Protein 4YZT (pdb70)

Structure (mmCIF, N/CA/C/O backbone):
data_4YZT
#
_entry.id   4YZT
#
_cell.length_a   91.299
_cell.length_b   91.299
_cell.length_c   124.670
_cell.angle_alpha   90.000
_cell.angle_beta   90.000
_cell.angle_gamma   90.000
#
_symmetry.space_group_name_H-M   'P 43 21 2'
#
loop_
_entity.id
_entity.type
_entity.pdbx_description
1 polymer 'Cellulose hydrolase'
2 branched beta-D-glucopyranose-(1-4)-beta-D-glucopyranose-(1-4)-beta-D-glucopyranose-(1-4)-beta-D-glucopyranose
3 non-polymer 1,2-ETHANEDIOL
4 water water
#
loop_
_atom_site.group_PDB
_atom_site.id
_atom_site.type_symbol
_atom_site.label_atom_id
_atom_site.label_alt_id
_atom_site.label_comp_id
_atom_site.label_asym_id
_atom_site.label_entity_id
_atom_site.label_seq_id
_atom_site.pdbx_PDB_ins_code
_atom_site.Cartn_x
_atom_site.Cartn_y
_atom_site.Cartn_z
_atom_site.occupancy
_atom_site.B_iso_or_equiv
_atom_site.auth_seq_id
_atom_site.auth_comp_id
_atom_site.auth_asym_id
_atom_site.auth_atom_id
_atom_site.pdbx_PDB_model_num
ATOM 1 N N . ILE A 1 22 ? 29.760 -38.736 8.318 1.00 40.54 19 ILE A N 1
ATOM 2 C CA . ILE A 1 22 ? 29.188 -37.517 7.755 1.00 38.41 19 ILE A CA 1
ATOM 3 C C . ILE A 1 22 ? 29.887 -37.120 6.454 1.00 33.44 19 ILE A C 1
ATOM 4 O O . ILE A 1 22 ? 31.092 -36.845 6.424 1.00 33.73 19 ILE A O 1
ATOM 9 N N . THR A 1 23 ? 29.113 -37.096 5.379 1.00 26.23 20 THR A N 1
ATOM 10 C CA . THR A 1 23 ? 29.632 -36.730 4.072 1.00 21.20 20 THR A CA 1
ATOM 11 C C . THR A 1 23 ? 29.714 -35.215 3.900 1.00 17.79 20 THR A C 1
ATOM 12 O O . THR A 1 23 ? 29.074 -34.462 4.637 1.00 17.62 20 THR A O 1
ATOM 16 N N . PRO A 1 24 ? 30.498 -34.768 2.915 1.00 13.78 21 PRO A N 1
ATOM 17 C CA . PRO A 1 24 ? 30.474 -33.346 2.576 1.00 15.25 21 PRO A CA 1
ATOM 18 C C . PRO A 1 24 ? 29.046 -32.880 2.281 1.00 15.70 21 PRO A C 1
ATOM 19 O O . PRO A 1 24 ? 28.687 -31.767 2.643 1.00 16.55 21 PRO A O 1
ATOM 23 N N . ALA A 1 25 ? 28.227 -33.738 1.681 1.00 14.36 22 ALA A N 1
ATOM 24 C CA . ALA A 1 25 ? 26.867 -33.320 1.330 1.00 15.11 22 ALA A CA 1
ATOM 25 C C . ALA A 1 25 ? 25.996 -33.165 2.575 1.00 15.45 22 ALA A C 1
ATOM 26 O O . ALA A 1 25 ? 25.157 -32.256 2.656 1.00 18.50 22 ALA A O 1
ATOM 28 N N . ASP A 1 26 ? 26.187 -34.062 3.538 1.00 13.62 23 ASP A N 1
ATOM 29 C CA . ASP A 1 26 ? 25.491 -33.985 4.812 1.00 15.81 23 ASP A CA 1
ATOM 30 C C . ASP A 1 26 ? 25.798 -32.663 5.532 1.00 14.84 23 ASP A C 1
ATOM 31 O O . ASP A 1 26 ? 24.896 -32.020 6.067 1.00 17.75 23 ASP A O 1
ATOM 36 N N . LEU A 1 27 ? 27.069 -32.262 5.546 1.00 14.35 24 LEU A N 1
ATOM 37 C CA . LEU A 1 27 ? 27.452 -31.027 6.227 1.00 12.11 24 LEU A CA 1
ATOM 38 C C . LEU A 1 27 ? 26.838 -29.811 5.536 1.00 13.58 24 LEU A C 1
ATOM 39 O O . LEU A 1 27 ? 26.390 -28.881 6.202 1.00 13.80 24 LEU A O 1
ATOM 44 N N . LEU A 1 28 ? 26.829 -29.822 4.202 1.00 12.55 25 LEU A N 1
ATOM 45 C CA . LEU A 1 28 ? 26.235 -28.735 3.431 1.00 13.52 25 LEU A CA 1
ATOM 46 C C . LEU A 1 28 ? 24.753 -28.631 3.772 1.00 12.73 25 LEU A C 1
ATOM 47 O O . LEU A 1 28 ? 24.261 -27.548 4.085 1.00 11.88 25 LEU A O 1
ATOM 52 N N . GLU A 1 29 ? 24.052 -29.763 3.741 1.00 15.04 26 GLU A N 1
ATOM 53 C CA . GLU A 1 29 ? 22.613 -29.792 4.025 1.00 15.67 26 GLU A CA 1
ATOM 54 C C . GLU A 1 29 ? 22.304 -29.265 5.429 1.00 17.29 26 GLU A C 1
ATOM 55 O O . GLU A 1 29 ? 21.320 -28.546 5.637 1.00 15.93 26 GLU A O 1
ATOM 61 N N . ASN A 1 30 ? 23.158 -29.598 6.391 1.00 16.78 27 ASN A N 1
ATOM 62 C CA . ASN A 1 30 ? 22.905 -29.204 7.770 1.00 18.71 27 ASN A CA 1
ATOM 63 C C . ASN A 1 30 ? 23.349 -27.788 8.132 1.00 13.82 27 ASN A C 1
ATOM 64 O O . ASN A 1 30 ? 22.729 -27.172 9.006 1.00 14.34 27 ASN A O 1
ATOM 69 N N . MET A 1 31 ? 24.402 -27.271 7.483 1.00 11.68 28 MET A N 1
ATOM 70 C CA . MET A 1 31 ? 25.016 -25.999 7.919 1.00 10.91 28 MET A CA 1
ATOM 71 C C . MET A 1 31 ? 24.855 -24.777 6.978 1.00 9.69 28 MET A C 1
ATOM 72 O O . MET A 1 31 ? 24.953 -23.631 7.424 1.00 10.76 28 MET A O 1
ATOM 77 N N . SER A 1 32 ? 24.622 -24.994 5.691 1.00 11.23 29 SER A N 1
ATOM 78 C CA . SER A 1 32 ? 24.612 -23.862 4.751 1.00 11.44 29 SER A CA 1
ATOM 79 C C . SER A 1 32 ? 23.252 -23.171 4.732 1.00 9.80 29 SER A C 1
ATOM 80 O O . SER A 1 32 ? 22.235 -23.857 4.639 1.00 10.92 29 SER A O 1
ATOM 83 N N . PRO A 1 33 ? 23.216 -21.826 4.812 1.00 9.49 30 PRO A N 1
ATOM 84 C CA . PRO A 1 33 ? 24.305 -20.851 4.979 1.00 10.50 30 PRO A CA 1
ATOM 85 C C . PRO A 1 33 ? 24.631 -20.516 6.430 1.00 10.88 30 PRO A C 1
ATOM 86 O O . PRO A 1 33 ? 23.772 -20.608 7.305 1.00 10.19 30 PRO A O 1
ATOM 90 N N . GLY A 1 34 ? 25.857 -20.063 6.670 1.00 8.69 31 GLY A N 1
ATOM 91 C CA . GLY A 1 34 ? 26.287 -19.712 8.014 1.00 11.28 31 GLY A CA 1
ATOM 92 C C . GLY A 1 34 ? 26.527 -18.217 8.178 1.00 10.96 31 GLY A C 1
ATOM 93 O O . GLY A 1 34 ? 26.588 -17.472 7.192 1.00 10.98 31 GLY A O 1
ATOM 94 N N . TRP A 1 35 ? 26.678 -17.785 9.429 1.00 9.00 32 TRP A N 1
ATOM 95 C CA . TRP A 1 35 ? 26.913 -16.374 9.750 1.00 8.43 32 TRP A CA 1
ATOM 96 C C . TRP A 1 35 ? 27.862 -16.235 10.935 1.00 11.49 32 TRP A C 1
ATOM 97 O O . TRP A 1 35 ? 27.760 -16.998 11.899 1.00 14.26 32 TRP A O 1
ATOM 108 N N . ASN A 1 36 ? 28.781 -15.275 10.867 1.00 10.13 33 ASN A N 1
ATOM 109 C CA . ASN A 1 36 ? 29.750 -15.038 11.947 1.00 9.69 33 ASN A CA 1
ATOM 110 C C . ASN A 1 36 ? 29.301 -13.974 12.933 1.00 11.20 33 ASN A C 1
ATOM 111 O O . ASN A 1 36 ? 28.832 -12.910 12.517 1.00 9.77 33 ASN A O 1
ATOM 116 N N . LEU A 1 37 ? 29.468 -14.249 14.228 1.00 11.00 34 LEU A N 1
ATOM 117 C CA . LEU A 1 37 ? 29.281 -13.231 15.262 1.00 11.47 34 LEU A CA 1
ATOM 118 C C . LEU A 1 37 ? 30.592 -12.467 15.421 1.00 11.96 34 LEU A C 1
ATOM 119 O O . LEU A 1 37 ? 31.307 -12.631 16.412 1.00 9.05 34 LEU A O 1
ATOM 124 N N . GLY A 1 38 ? 30.918 -11.643 14.432 1.00 12.09 35 GLY A N 1
ATOM 125 C CA . GLY A 1 38 ? 32.226 -11.001 14.386 1.00 11.43 35 GLY A CA 1
ATOM 126 C C . GLY A 1 38 ? 32.410 -9.875 15.395 1.00 12.22 35 GLY A C 1
ATOM 127 O O . GLY A 1 38 ? 31.433 -9.297 15.877 1.00 10.83 35 GLY A O 1
ATOM 128 N N . ASN A 1 39 ? 33.671 -9.586 15.729 1.00 12.22 36 ASN A N 1
ATOM 129 C CA . ASN A 1 39 ? 34.034 -8.449 16.582 1.00 10.90 36 ASN A CA 1
ATOM 130 C C . ASN A 1 39 ? 33.268 -8.415 17.915 1.00 12.20 36 ASN A C 1
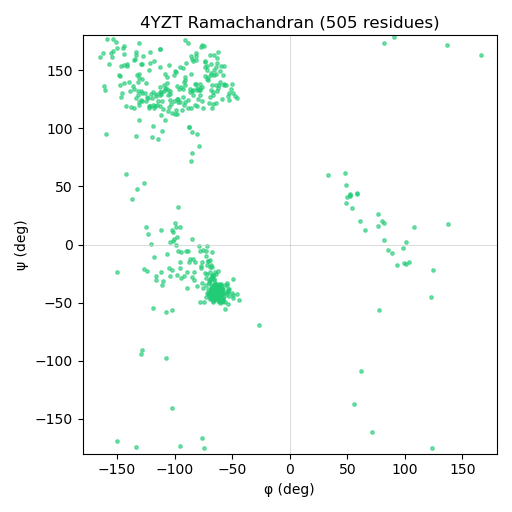ATOM 131 O O . ASN A 1 39 ? 32.821 -7.349 18.379 1.00 12.56 36 ASN A O 1
ATOM 136 N N . THR A 1 40 ? 33.113 -9.588 18.527 1.00 11.57 37 THR A N 1
ATOM 137 C CA . THR A 1 40 ? 32.298 -9.733 19.732 1.00 10.96 37 THR A CA 1
ATOM 138 C C . THR A 1 40 ? 33.115 -10.473 20.800 1.00 10.21 37 THR A C 1
ATOM 139 O O . THR A 1 40 ? 33.904 -9.833 21.506 1.00 12.15 37 THR A O 1
ATOM 143 N N . LEU A 1 41 ? 33.001 -11.797 20.910 1.00 9.56 38 LEU A N 1
ATOM 144 C CA . LEU A 1 41 ? 33.871 -12.484 21.875 1.00 10.98 38 LEU A CA 1
ATOM 145 C C . LEU A 1 41 ? 35.321 -12.546 21.378 1.00 11.03 38 LEU A C 1
ATOM 146 O O . LEU A 1 41 ? 36.221 -12.914 22.139 1.00 10.06 38 LEU A O 1
ATOM 151 N N . ASP A 1 42 ? 35.539 -12.186 20.111 1.00 11.68 39 ASP A N 1
ATOM 152 C CA . ASP A 1 42 ? 36.888 -12.141 19.538 1.00 11.33 39 ASP A CA 1
ATOM 153 C C . ASP A 1 42 ? 37.547 -10.772 19.725 1.00 11.64 39 ASP A C 1
ATOM 154 O O . ASP A 1 42 ? 38.717 -10.606 19.383 1.00 11.44 39 ASP A O 1
ATOM 159 N N . ALA A 1 43 ? 36.812 -9.801 20.258 1.00 10.99 40 ALA A N 1
ATOM 160 C CA . ALA A 1 43 ? 37.392 -8.470 20.452 1.00 10.39 40 ALA A CA 1
ATOM 161 C C . ALA A 1 43 ? 38.460 -8.457 21.542 1.00 12.48 40 ALA A C 1
ATOM 162 O O . ALA A 1 43 ? 38.532 -9.356 22.387 1.00 11.33 40 ALA A O 1
ATOM 164 N N . VAL A 1 44 ? 39.264 -7.398 21.527 1.00 11.78 41 VAL A N 1
ATOM 165 C CA . VAL A 1 44 ? 40.498 -7.303 22.311 1.00 13.29 41 VAL A CA 1
ATOM 166 C C . VAL A 1 44 ? 40.532 -6.000 23.094 1.00 12.84 41 VAL A C 1
ATOM 167 O O . VAL A 1 44 ? 40.445 -4.926 22.495 1.00 14.76 41 VAL A O 1
ATOM 171 N N . PRO A 1 45 ? 40.692 -6.074 24.425 1.00 12.11 42 PRO A N 1
ATOM 172 C CA . PRO A 1 45 ? 41.003 -7.279 25.219 1.00 13.54 42 PRO A CA 1
ATOM 173 C C . PRO A 1 45 ? 39.811 -8.177 25.575 1.00 14.45 42 PRO A C 1
ATOM 174 O O . PRO A 1 45 ? 40.020 -9.319 25.996 1.00 16.16 42 PRO A O 1
ATOM 178 N N . THR A 1 46 ? 38.587 -7.690 25.428 1.00 13.29 43 THR A N 1
ATOM 179 C CA . THR A 1 46 ? 37.454 -8.496 25.844 1.00 13.11 43 THR A CA 1
ATOM 180 C C . THR A 1 46 ? 36.194 -8.198 25.031 1.00 14.10 43 THR A C 1
ATOM 181 O O . THR A 1 46 ? 36.180 -7.312 24.165 1.00 12.02 43 THR A O 1
ATOM 185 N N . GLU A 1 47 ? 35.150 -8.981 25.282 1.00 12.34 44 GLU A N 1
ATOM 186 C CA . GLU A 1 47 ? 33.880 -8.794 24.614 1.00 12.25 44 GLU A CA 1
ATOM 187 C C . GLU A 1 47 ? 33.356 -7.397 24.903 1.00 13.72 44 GLU A C 1
ATOM 188 O O . GLU A 1 47 ? 33.241 -6.997 26.0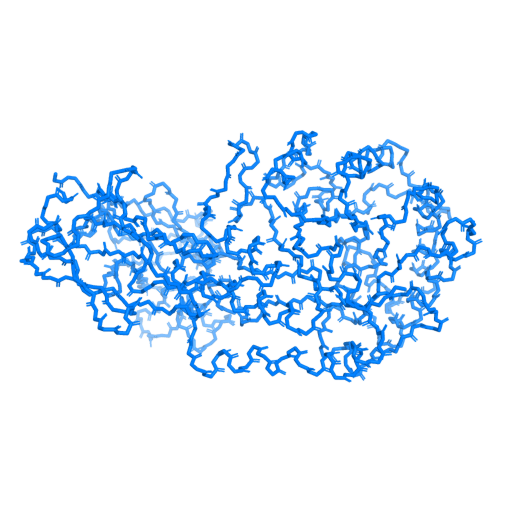65 1.00 15.72 44 GLU A O 1
ATOM 194 N N . GLY A 1 48 ? 33.061 -6.659 23.839 1.00 13.49 45 GLY A N 1
ATOM 195 C CA . GLY A 1 48 ? 32.543 -5.311 23.955 1.00 13.83 45 GLY A CA 1
ATOM 196 C C . GLY A 1 48 ? 33.622 -4.256 23.786 1.00 14.88 45 GLY A C 1
ATOM 197 O O . GLY A 1 48 ? 33.335 -3.054 23.823 1.00 14.72 45 GLY A O 1
ATOM 198 N N . SER A 1 49 ? 34.870 -4.692 23.620 1.00 14.29 46 SER A N 1
ATOM 199 C CA . SER A 1 49 ? 35.982 -3.739 23.512 1.00 12.83 46 SER A CA 1
ATOM 200 C C . SER A 1 49 ? 35.998 -3.015 22.164 1.00 13.62 46 SER A C 1
ATOM 201 O O . SER A 1 49 ? 36.542 -1.909 22.046 1.00 13.50 46 SER A O 1
ATOM 204 N N . TRP A 1 50 ? 35.415 -3.647 21.150 1.00 11.73 47 TRP A N 1
ATOM 205 C CA . TRP A 1 50 ? 35.364 -3.056 19.821 1.00 13.40 47 TRP A CA 1
ATOM 206 C C . TRP A 1 50 ? 33.970 -2.451 19.531 1.00 13.23 47 TRP A C 1
ATOM 207 O O . TRP A 1 50 ? 33.367 -1.830 20.410 1.00 15.47 47 TRP A O 1
ATOM 218 N N . ASN A 1 51 ? 33.472 -2.611 18.311 1.00 12.30 48 ASN A N 1
ATOM 219 C CA . ASN A 1 51 ? 32.289 -1.854 17.867 1.00 13.62 48 ASN A CA 1
ATOM 220 C C . ASN A 1 51 ? 30.930 -2.448 18.262 1.00 16.47 48 ASN A C 1
ATOM 221 O O . ASN A 1 51 ? 29.905 -1.781 18.115 1.00 18.04 48 ASN A O 1
ATOM 226 N N . ASN A 1 52 ? 30.912 -3.693 18.731 1.00 13.47 49 ASN A N 1
ATOM 227 C CA . ASN A 1 52 ? 29.676 -4.297 19.230 1.00 14.16 49 ASN A CA 1
ATOM 228 C C . ASN A 1 52 ? 29.671 -4.402 20.742 1.00 14.63 49 ASN A C 1
ATOM 229 O O . ASN A 1 52 ? 30.702 -4.679 21.337 1.00 17.50 49 ASN A O 1
ATOM 234 N N . PRO A 1 53 ? 28.501 -4.214 21.374 1.00 14.36 50 PRO A N 1
ATOM 235 C CA . PRO A 1 53 ? 28.371 -4.492 22.807 1.00 16.44 50 PRO A CA 1
ATOM 236 C C . PRO A 1 53 ? 28.337 -5.999 23.043 1.00 16.33 50 PRO A C 1
ATOM 237 O O . PRO A 1 53 ? 28.248 -6.740 22.065 1.00 16.47 50 PRO A O 1
ATOM 241 N N . PRO A 1 54 ? 28.409 -6.452 24.305 1.00 19.11 51 PRO A N 1
ATOM 242 C CA . PRO A 1 54 ? 28.228 -7.894 24.524 1.00 18.96 51 PRO A CA 1
ATOM 243 C C . PRO A 1 54 ? 26.902 -8.374 23.921 1.00 18.12 51 PRO A C 1
ATOM 244 O O . PRO A 1 54 ? 25.872 -7.690 24.036 1.00 14.52 51 PRO A O 1
ATOM 248 N N . VAL A 1 55 ? 26.940 -9.524 23.254 1.00 15.96 52 VAL A N 1
ATOM 249 C CA . VAL A 1 55 ? 25.805 -9.955 22.449 1.00 15.84 52 VAL A CA 1
ATOM 250 C C . VAL A 1 55 ? 24.587 -10.209 23.329 1.00 17.07 52 VAL A C 1
ATOM 251 O O . VAL A 1 55 ? 24.693 -10.765 24.425 1.00 17.38 52 VAL A O 1
ATOM 255 N N . ARG A 1 56 ? 23.431 -9.746 22.861 1.00 18.62 53 ARG A N 1
ATOM 256 C CA . ARG A 1 56 ? 22.170 -10.021 23.526 1.00 19.57 53 ARG A CA 1
ATOM 257 C C . ARG A 1 56 ? 21.624 -11.355 23.038 1.00 16.12 53 ARG A C 1
ATOM 258 O O . ARG A 1 56 ? 21.827 -11.716 21.883 1.00 14.84 53 ARG A O 1
ATOM 266 N N . GLU A 1 57 ? 20.941 -12.083 23.915 1.00 15.38 54 GLU A N 1
ATOM 267 C CA . GLU A 1 57 ? 20.363 -13.366 23.529 1.00 18.50 54 GLU A CA 1
ATOM 268 C C . GLU A 1 57 ? 19.484 -13.241 22.273 1.00 19.82 54 GLU A C 1
ATOM 269 O O . GLU A 1 57 ? 19.519 -14.111 21.404 1.00 16.44 54 GLU A O 1
ATOM 275 N N . HIS A 1 58 ? 18.736 -12.144 22.150 1.00 20.36 55 HIS A N 1
ATOM 276 C CA . HIS A 1 58 ? 17.753 -12.042 21.077 1.00 20.10 55 HIS A CA 1
ATOM 277 C C . HIS A 1 58 ? 18.398 -11.883 19.706 1.00 16.90 55 HIS A C 1
ATOM 278 O O . HIS A 1 58 ? 17.745 -12.082 18.682 1.00 17.11 55 HIS A O 1
ATOM 285 N N . THR A 1 59 ? 19.687 -11.562 19.675 1.00 16.43 56 THR A N 1
ATOM 286 C CA . THR A 1 59 ? 20.390 -11.494 18.406 1.00 13.47 56 THR A CA 1
ATOM 287 C C . THR A 1 59 ? 20.388 -12.874 17.740 1.00 13.21 56 THR A C 1
ATOM 288 O O . THR A 1 59 ? 20.266 -12.977 16.513 1.00 12.20 56 THR A O 1
ATOM 292 N N . PHE A 1 60 ? 20.472 -13.943 18.534 1.00 12.38 57 PHE A N 1
ATOM 293 C CA . PHE A 1 60 ? 20.438 -15.283 17.951 1.00 14.36 57 PHE A CA 1
ATOM 294 C C . PHE A 1 60 ? 19.052 -15.633 17.411 1.00 16.59 57 PHE A C 1
ATOM 295 O O . PHE A 1 60 ? 18.929 -16.351 16.415 1.00 15.72 57 PHE A O 1
ATOM 303 N N . ASP A 1 61 ? 18.016 -15.102 18.047 1.00 17.44 58 ASP A N 1
ATOM 304 C CA . ASP A 1 61 ? 16.668 -15.250 17.518 1.00 18.09 58 ASP A CA 1
ATOM 305 C C . ASP A 1 61 ? 16.541 -14.518 16.182 1.00 17.52 58 ASP A C 1
ATOM 306 O O . ASP A 1 61 ? 15.848 -14.986 15.281 1.00 17.21 58 ASP A O 1
ATOM 311 N N . ASP A 1 62 ? 17.215 -13.374 16.067 1.00 16.68 59 ASP A N 1
ATOM 312 C CA . ASP A 1 62 ? 17.173 -12.569 14.855 1.00 15.19 59 ASP A CA 1
ATOM 313 C C . ASP A 1 62 ? 17.878 -13.300 13.715 1.00 13.95 59 ASP A C 1
ATOM 314 O O . ASP A 1 62 ? 17.434 -13.266 12.566 1.00 13.45 59 ASP A O 1
ATOM 319 N N . ILE A 1 63 ? 18.976 -13.978 14.033 1.00 13.75 60 ILE A N 1
ATOM 320 C CA . ILE A 1 63 ? 19.719 -14.697 13.003 1.00 12.10 60 ILE A CA 1
ATOM 321 C C . ILE A 1 63 ? 18.932 -15.936 12.584 1.00 12.97 60 ILE A C 1
ATOM 322 O O . ILE A 1 63 ? 18.935 -16.334 11.415 1.00 12.65 60 ILE A O 1
ATOM 327 N N . ARG A 1 64 ? 18.243 -16.536 13.540 1.00 11.69 61 ARG A N 1
ATOM 328 C CA . ARG A 1 64 ? 17.344 -17.636 13.215 1.00 13.38 61 ARG A CA 1
ATOM 329 C C . ARG A 1 64 ? 16.219 -17.162 12.290 1.00 14.01 61 ARG A C 1
ATOM 330 O O . ARG A 1 64 ? 15.894 -17.826 11.296 1.00 12.91 61 ARG A O 1
ATOM 338 N N . ASP A 1 65 ? 15.630 -16.011 12.610 1.00 12.76 62 ASP A N 1
ATOM 339 C CA . ASP A 1 65 ? 14.533 -15.477 11.802 1.00 13.25 62 ASP A CA 1
ATOM 340 C C . ASP A 1 65 ? 14.949 -15.311 10.341 1.00 14.83 62 ASP A C 1
ATOM 341 O O . ASP A 1 65 ? 14.139 -15.501 9.433 1.00 16.49 62 ASP A O 1
ATOM 346 N N . ALA A 1 66 ? 16.214 -14.957 10.137 1.00 12.03 63 ALA A N 1
ATOM 347 C CA . ALA A 1 66 ? 16.772 -14.716 8.809 1.00 16.69 63 ALA A CA 1
ATOM 348 C C . ALA A 1 66 ? 16.886 -15.999 7.976 1.00 18.80 63 ALA A C 1
ATOM 349 O O . ALA A 1 66 ? 16.778 -15.963 6.747 1.00 19.14 63 ALA A O 1
ATOM 351 N N . GLY A 1 67 ? 17.114 -17.124 8.648 1.00 15.32 64 GLY A N 1
ATOM 352 C CA . GLY A 1 67 ? 17.193 -18.407 7.972 1.00 13.31 64 GLY A CA 1
ATOM 353 C C . GLY A 1 67 ? 18.586 -19.006 7.880 1.00 14.46 64 GLY A C 1
ATOM 354 O O . GLY A 1 67 ? 18.802 -19.935 7.105 1.00 16.88 64 GLY A O 1
ATOM 355 N N . PHE A 1 68 ? 19.537 -18.499 8.660 1.00 10.43 65 PHE A N 1
ATOM 356 C CA . PHE A 1 68 ? 20.855 -19.150 8.689 1.00 11.94 65 PHE A CA 1
ATOM 357 C C . PHE A 1 68 ? 20.751 -20.478 9.434 1.00 14.45 65 PHE A C 1
ATOM 358 O O . PHE A 1 68 ? 19.997 -20.598 10.400 1.00 14.69 65 PHE A O 1
ATOM 366 N N . LYS A 1 69 ? 21.478 -21.483 8.961 1.00 10.22 66 LYS A N 1
ATOM 367 C CA . LYS A 1 69 ? 21.460 -22.793 9.614 1.00 11.65 66 LYS A CA 1
ATOM 368 C C . LYS A 1 69 ? 22.617 -22.964 10.605 1.00 12.19 66 LYS A C 1
ATOM 369 O O . LYS A 1 69 ? 22.577 -23.824 11.488 1.00 12.16 66 LYS A O 1
ATOM 375 N N . SER A 1 70 ? 23.660 -22.164 10.457 1.00 11.79 67 SER A N 1
ATOM 376 C CA . SER A 1 70 ? 24.806 -22.297 11.352 1.00 11.55 67 SER A CA 1
ATOM 377 C C . SER A 1 70 ? 25.386 -20.936 11.729 1.00 11.03 67 SER A C 1
ATOM 378 O O . SER A 1 70 ? 25.190 -19.954 11.017 1.00 11.27 67 SER A O 1
ATOM 381 N N . VAL A 1 71 ? 26.057 -20.882 12.877 1.00 9.39 68 VAL A N 1
ATOM 382 C CA . VAL A 1 71 ? 26.754 -19.683 13.300 1.00 9.35 68 VAL A CA 1
ATOM 383 C C . VAL A 1 71 ? 28.176 -20.034 13.722 1.00 11.91 68 VAL A C 1
ATOM 384 O O . VAL A 1 71 ? 28.432 -21.099 14.284 1.00 11.99 68 VAL A O 1
ATOM 388 N N . ARG A 1 72 ? 29.095 -19.132 13.416 1.00 8.10 69 ARG A N 1
ATOM 389 C CA . ARG A 1 72 ? 30.465 -19.224 13.898 1.00 9.35 69 ARG A CA 1
ATOM 390 C C . ARG A 1 72 ? 30.673 -18.193 14.990 1.00 9.81 69 ARG A C 1
ATOM 391 O O . ARG A 1 72 ? 30.343 -17.027 14.812 1.00 10.42 69 ARG A O 1
ATOM 399 N N . ILE A 1 73 ? 31.200 -18.638 16.125 1.00 10.82 70 ILE A N 1
ATOM 400 C CA . ILE A 1 73 ? 31.418 -17.757 17.269 1.00 8.49 70 ILE A CA 1
ATOM 401 C C . ILE A 1 73 ? 32.912 -17.640 17.525 1.00 11.85 70 ILE A C 1
ATOM 402 O O . ILE A 1 73 ? 33.498 -18.457 18.243 1.00 12.12 70 ILE A O 1
ATOM 407 N N . PRO A 1 74 ? 33.547 -16.640 16.901 1.00 10.04 71 PRO A N 1
ATOM 408 C CA . PRO A 1 74 ? 34.977 -16.449 17.155 1.00 9.03 71 PRO A CA 1
ATOM 409 C C . PRO A 1 74 ? 35.211 -15.992 18.580 1.00 9.85 71 PRO A C 1
ATOM 410 O O . PRO A 1 74 ? 34.473 -15.144 19.085 1.00 9.98 71 PRO A O 1
ATOM 414 N N . VAL A 1 75 ? 36.228 -16.560 19.226 1.00 10.25 72 VAL A N 1
ATOM 415 C CA . VAL A 1 75 ? 36.562 -16.195 20.604 1.00 9.19 72 VAL A CA 1
ATOM 416 C C . VAL A 1 75 ? 38.065 -15.967 20.743 1.00 9.90 72 VAL A C 1
ATOM 417 O O . VAL A 1 75 ? 38.880 -16.824 20.373 1.00 11.81 72 VAL A O 1
ATOM 421 N N . THR A 1 76 ? 38.423 -14.799 21.256 1.00 9.49 73 THR A N 1
ATOM 422 C CA . THR A 1 76 ? 39.808 -14.504 21.562 1.00 11.02 73 THR A CA 1
ATOM 423 C C . THR A 1 76 ? 40.004 -14.728 23.055 1.00 11.18 73 THR A C 1
ATOM 424 O O . THR A 1 76 ? 39.383 -14.053 23.882 1.00 13.00 73 THR A O 1
ATOM 428 N N . TRP A 1 77 ? 40.845 -15.701 23.400 1.00 12.17 74 TRP A N 1
ATOM 429 C CA . TRP A 1 77 ? 40.985 -16.134 24.791 1.00 11.27 74 TRP A CA 1
ATOM 430 C C . TRP A 1 77 ? 42.045 -15.347 25.561 1.00 12.52 74 TRP A C 1
ATOM 431 O O . TRP A 1 77 ? 41.985 -15.260 26.793 1.00 12.95 74 TRP A O 1
ATOM 442 N N . ASP A 1 78 ? 42.988 -14.772 24.815 1.00 12.17 75 ASP A N 1
ATOM 443 C CA . ASP A 1 78 ? 44.193 -14.082 25.325 1.00 14.08 75 ASP A CA 1
ATOM 444 C C . ASP A 1 78 ? 44.133 -13.452 26.729 1.00 15.54 75 ASP A C 1
ATOM 445 O O . ASP A 1 78 ? 44.788 -13.930 27.664 1.00 15.32 75 ASP A O 1
ATOM 450 N N . SER A 1 79 ? 43.356 -12.388 26.898 1.00 13.27 76 SER A N 1
ATOM 451 C CA A SER A 1 79 ? 43.400 -11.642 28.157 0.65 15.44 76 SER A CA 1
ATOM 452 C CA B SER A 1 79 ? 43.392 -11.642 28.154 0.35 15.51 76 SER A CA 1
ATOM 453 C C . SER A 1 79 ? 42.775 -12.431 29.304 1.00 16.84 76 SER A C 1
ATOM 454 O O . SER A 1 79 ? 42.916 -12.057 30.472 1.00 17.34 76 SER A O 1
ATOM 459 N N . HIS A 1 80 ? 42.102 -13.528 28.971 1.00 16.98 77 HIS A N 1
ATOM 460 C CA . HIS A 1 80 ? 41.408 -14.333 29.972 1.00 15.90 77 HIS A CA 1
ATOM 461 C C . HIS A 1 80 ? 42.187 -15.591 30.364 1.00 18.37 77 HIS A C 1
ATOM 462 O O . HIS A 1 80 ? 41.700 -16.408 31.148 1.00 21.26 77 HIS A O 1
ATOM 469 N N . ILE A 1 81 ? 43.387 -15.755 29.806 1.00 16.51 78 ILE A N 1
ATOM 470 C CA . ILE A 1 81 ? 44.246 -16.891 30.149 1.00 16.78 78 ILE A CA 1
ATOM 471 C C . ILE A 1 81 ? 45.199 -16.537 31.283 1.00 17.85 78 ILE A C 1
ATOM 472 O O . ILE A 1 81 ? 45.908 -15.540 31.204 1.00 17.10 78 ILE A O 1
ATOM 477 N N . GLY A 1 82 ? 45.215 -17.352 32.335 1.00 20.53 79 GLY A N 1
ATOM 478 C CA . GLY A 1 82 ? 46.074 -17.110 33.487 1.00 21.38 79 GLY A CA 1
ATOM 479 C C . GLY A 1 82 ? 47.537 -17.450 33.258 1.00 22.97 79 GLY A C 1
ATOM 480 O O . GLY A 1 82 ? 47.962 -17.645 32.120 1.00 22.67 79 GLY A O 1
ATOM 481 N N . SER A 1 83 ? 48.308 -17.522 34.343 1.00 24.05 80 SER A N 1
ATOM 482 C CA . SER A 1 83 ? 49.758 -17.710 34.264 1.00 24.85 80 SER A CA 1
ATOM 483 C C . SER A 1 83 ? 50.173 -19.154 34.058 1.00 23.74 80 SER A C 1
ATOM 484 O O . SER A 1 83 ? 49.429 -20.081 34.377 1.00 23.14 80 SER A O 1
ATOM 487 N N . ALA A 1 84 ? 51.386 -19.326 33.546 1.00 24.45 81 ALA A N 1
ATOM 488 C CA . ALA A 1 84 ? 52.075 -20.610 33.573 1.00 28.01 81 ALA A CA 1
ATOM 489 C C . ALA A 1 84 ? 52.188 -21.087 35.022 1.00 26.25 81 ALA A C 1
ATOM 490 O O . ALA A 1 84 ? 52.215 -20.270 35.942 1.00 25.70 81 ALA A O 1
ATOM 492 N N . PRO A 1 85 ? 52.268 -22.407 35.235 1.00 26.15 82 PRO A N 1
ATOM 493 C CA . PRO A 1 85 ? 52.331 -23.478 34.234 1.00 26.15 82 PRO A CA 1
ATOM 494 C C . PRO A 1 85 ? 50.979 -24.013 33.742 1.00 25.93 82 PRO A C 1
ATOM 495 O O . PRO A 1 85 ? 50.965 -24.699 32.722 1.00 28.85 82 PRO A O 1
ATOM 499 N N . GLU A 1 86 ? 49.875 -23.726 34.429 1.00 24.25 83 GLU A N 1
ATOM 500 C CA . GLU A 1 86 ? 48.600 -24.350 34.062 1.00 23.70 83 GLU A CA 1
ATOM 501 C C . GLU A 1 86 ? 47.730 -23.492 33.137 1.00 23.60 83 GLU A C 1
ATOM 502 O O . GLU A 1 86 ? 46.784 -23.996 32.532 1.00 22.27 83 GLU A O 1
ATOM 508 N N . TYR A 1 87 ? 48.055 -22.205 33.032 1.00 22.56 84 TYR A N 1
ATOM 509 C CA . TYR A 1 87 ? 47.307 -21.278 32.174 1.00 19.79 84 TYR A CA 1
ATOM 510 C C . TYR A 1 87 ? 45.780 -21.362 32.372 1.00 19.08 84 TYR A C 1
ATOM 511 O O . TYR A 1 87 ? 45.025 -21.500 31.397 1.00 17.25 84 TYR A O 1
ATOM 520 N N . PRO A 1 88 ? 45.320 -21.278 33.636 1.00 18.39 85 PRO A N 1
ATOM 521 C CA . PRO A 1 88 ? 43.882 -21.443 33.869 1.00 17.49 85 PRO A CA 1
ATOM 522 C C . PRO A 1 88 ? 43.075 -20.344 33.184 1.00 19.91 85 PRO A C 1
ATOM 523 O O . PRO A 1 88 ? 43.417 -19.168 33.287 1.00 19.46 85 PRO A O 1
ATOM 527 N N . ILE A 1 89 ? 42.027 -20.732 32.462 1.00 17.67 86 ILE A N 1
ATOM 528 C CA . ILE A 1 89 ? 41.154 -19.751 31.843 1.00 17.39 86 ILE A CA 1
ATOM 529 C C . ILE A 1 89 ? 40.215 -19.199 32.917 1.00 17.50 86 ILE A C 1
ATOM 530 O O . ILE A 1 89 ? 39.658 -19.958 33.717 1.00 16.76 86 ILE A O 1
ATOM 535 N N . ASP A 1 90 ? 40.096 -17.871 32.945 1.00 17.36 87 ASP A N 1
ATOM 536 C CA . ASP A 1 90 ? 39.203 -17.167 33.856 1.00 21.09 87 ASP A CA 1
ATOM 537 C C . ASP A 1 90 ? 37.797 -17.780 33.880 1.00 16.41 87 ASP A C 1
ATOM 538 O O . ASP A 1 90 ? 37.182 -17.957 32.836 1.00 15.68 87 ASP A O 1
ATOM 543 N N . THR A 1 91 ? 37.300 -18.087 35.075 1.00 17.28 88 THR A N 1
ATOM 544 C CA . THR A 1 91 ? 36.035 -18.794 35.233 1.00 21.13 88 THR A CA 1
ATOM 545 C C . THR A 1 91 ? 34.848 -18.006 34.683 1.00 19.60 88 THR A C 1
ATOM 546 O O . THR A 1 91 ? 33.952 -18.579 34.043 1.00 18.33 88 THR A O 1
ATOM 550 N N . ASP A 1 92 ? 34.827 -16.699 34.928 1.00 20.26 89 ASP A N 1
ATOM 551 C CA . ASP A 1 92 ? 33.720 -15.887 34.435 1.00 21.38 89 ASP A CA 1
ATOM 552 C C . ASP A 1 92 ? 33.714 -15.831 32.911 1.00 19.25 89 ASP A C 1
ATOM 553 O O . ASP A 1 92 ? 32.649 -15.796 32.297 1.00 15.50 89 ASP A O 1
ATOM 558 N N . TRP A 1 93 ? 34.898 -15.832 32.301 1.00 16.69 90 TRP A N 1
ATOM 559 C CA . TRP A 1 93 ? 34.980 -15.814 30.845 1.00 15.32 90 TRP A CA 1
ATOM 560 C C . TRP A 1 93 ? 34.490 -17.140 30.280 1.00 16.59 90 TRP A C 1
ATOM 561 O O . TRP A 1 93 ? 33.694 -17.159 29.343 1.00 15.09 90 TRP A O 1
ATOM 572 N N . MET A 1 94 ? 34.961 -18.250 30.846 1.00 15.53 91 MET A N 1
ATOM 573 C CA . MET A 1 94 ? 34.504 -19.545 30.367 1.00 14.24 91 MET A CA 1
ATOM 574 C C . MET A 1 94 ? 32.991 -19.673 30.542 1.00 15.19 91 MET A C 1
ATOM 575 O O . MET A 1 94 ? 32.305 -20.195 29.666 1.00 14.99 91 MET A O 1
ATOM 580 N N . ASN A 1 95 ? 32.467 -19.176 31.658 1.00 15.20 92 ASN A N 1
ATOM 581 C CA . ASN A 1 95 ? 31.022 -19.196 31.856 1.00 17.25 92 ASN A CA 1
ATOM 582 C C . ASN A 1 95 ? 30.300 -18.390 30.785 1.00 16.87 92 ASN A C 1
ATOM 583 O O . ASN A 1 95 ? 29.230 -18.793 30.318 1.00 14.83 92 ASN A O 1
ATOM 588 N N . ARG A 1 96 ? 30.876 -17.251 30.406 1.00 16.21 93 ARG A N 1
ATOM 589 C CA . ARG A 1 96 ? 30.244 -16.388 29.418 1.00 14.73 93 ARG A CA 1
ATOM 590 C C . ARG A 1 96 ? 30.284 -17.041 28.034 1.00 16.06 93 ARG A C 1
ATOM 591 O O . ARG A 1 96 ? 29.290 -17.012 27.309 1.00 16.33 93 ARG A O 1
ATOM 599 N N . VAL A 1 97 ? 31.419 -17.639 27.669 1.00 14.18 94 VAL A N 1
ATOM 600 C CA . VAL A 1 97 ? 31.515 -18.305 26.374 1.00 14.41 94 VAL A CA 1
ATOM 601 C C . VAL A 1 97 ? 30.500 -19.449 26.311 1.00 14.35 94 VAL A C 1
ATOM 602 O O . VAL A 1 97 ? 29.843 -19.642 25.284 1.00 15.38 94 VAL A O 1
ATOM 606 N N . GLU A 1 98 ? 30.340 -20.184 27.414 1.00 13.05 95 GLU A N 1
ATOM 607 C CA . GLU A 1 98 ? 29.350 -21.270 27.447 1.00 15.20 95 GLU A CA 1
ATOM 608 C C . GLU A 1 98 ? 27.929 -20.722 27.319 1.00 14.28 95 GLU A C 1
ATOM 609 O O . GLU A 1 98 ? 27.102 -21.285 26.601 1.00 13.68 95 GLU A O 1
ATOM 615 N N . GLU A 1 99 ? 27.646 -19.625 28.017 1.00 13.88 96 GLU A N 1
ATOM 616 C CA . GLU A 1 99 ? 26.325 -18.981 27.922 1.00 14.12 96 GLU A CA 1
ATOM 617 C C . GLU A 1 99 ? 25.977 -18.625 26.476 1.00 16.02 96 GLU A C 1
ATOM 618 O O . GLU A 1 99 ? 24.890 -18.955 25.988 1.00 13.51 96 GLU A O 1
ATOM 624 N N . VAL A 1 100 ? 26.907 -17.967 25.785 1.00 14.14 97 VAL A N 1
ATOM 625 C CA . VAL A 1 100 ? 26.659 -17.555 24.409 1.00 12.12 97 VAL A CA 1
ATOM 626 C C . VAL A 1 100 ? 26.582 -18.782 23.501 1.00 13.04 97 VAL A C 1
ATOM 627 O O . VAL A 1 100 ? 25.722 -18.855 22.637 1.00 11.94 97 VAL A O 1
ATOM 631 N N . THR A 1 101 ? 27.452 -19.762 23.721 1.00 14.07 98 THR A N 1
ATOM 632 C CA . THR A 1 101 ? 27.423 -20.962 22.891 1.00 13.76 98 THR A CA 1
ATOM 633 C C . THR A 1 101 ? 26.089 -21.696 23.079 1.00 12.86 98 THR A C 1
ATOM 634 O O . THR A 1 101 ? 25.496 -22.166 22.105 1.00 11.94 98 THR A O 1
ATOM 638 N N . ASP A 1 102 ? 25.614 -21.780 24.319 1.00 14.23 99 ASP A N 1
ATOM 639 C CA . ASP A 1 102 ? 24.345 -22.463 24.609 1.00 15.31 99 ASP A CA 1
ATOM 640 C C . ASP A 1 102 ? 23.160 -21.764 23.940 1.00 14.60 99 ASP A C 1
ATOM 641 O O . ASP A 1 102 ? 22.277 -22.421 23.388 1.00 15.32 99 ASP A O 1
ATOM 646 N N . TRP A 1 103 ? 23.148 -20.434 23.982 1.00 13.27 100 TRP A N 1
ATOM 647 C CA . TRP A 1 103 ? 22.109 -19.665 23.298 1.00 15.12 100 TRP A CA 1
ATOM 648 C C . TRP A 1 103 ? 21.980 -20.055 21.828 1.00 13.69 100 TRP A C 1
ATOM 649 O O . TRP A 1 103 ? 20.863 -20.225 21.310 1.00 14.54 100 TRP A O 1
ATOM 660 N N . ALA A 1 104 ? 23.120 -20.208 21.154 1.00 12.43 101 ALA A N 1
ATOM 661 C CA . ALA A 1 104 ? 23.107 -20.574 19.748 1.00 12.33 101 ALA A CA 1
ATOM 662 C C . ALA A 1 104 ? 22.623 -22.015 19.606 1.00 13.55 101 ALA A C 1
ATOM 663 O O . ALA A 1 104 ? 21.771 -22.321 18.765 1.00 14.04 101 ALA A O 1
ATOM 665 N N . LEU A 1 105 ? 23.163 -22.907 20.434 1.00 12.19 102 LEU A N 1
ATOM 666 C CA . LEU A 1 105 ? 22.801 -24.317 20.307 1.00 14.05 102 LEU A CA 1
ATOM 667 C C . LEU A 1 105 ? 21.322 -24.548 20.588 1.00 14.90 102 LEU A C 1
ATOM 668 O O . LEU A 1 105 ? 20.681 -25.405 19.965 1.00 13.56 102 LEU A O 1
ATOM 673 N N . GLU A 1 106 ? 20.759 -23.799 21.525 1.00 13.72 103 GLU A N 1
ATOM 674 C CA A GLU A 1 106 ? 19.359 -24.019 21.874 0.39 15.84 103 GLU A CA 1
ATOM 675 C CA B GLU A 1 106 ? 19.362 -23.994 21.879 0.61 15.45 103 GLU A CA 1
ATOM 676 C C . GLU A 1 106 ? 18.427 -23.510 20.770 1.00 16.47 103 GLU A C 1
ATOM 677 O O . GLU A 1 106 ? 17.235 -23.811 20.776 1.00 16.58 103 GLU A O 1
ATOM 688 N N . ARG A 1 107 ? 18.971 -22.768 19.812 1.00 13.84 104 ARG A N 1
ATOM 689 C CA . ARG A 1 107 ? 18.205 -22.338 18.641 1.00 16.28 104 ARG A CA 1
ATOM 690 C C . ARG A 1 107 ? 18.420 -23.295 17.470 1.00 15.06 104 ARG A C 1
ATOM 691 O O . ARG A 1 107 ? 18.073 -22.988 16.329 1.00 15.53 104 ARG A O 1
ATOM 699 N N . GLU A 1 108 ? 18.979 -24.461 17.795 1.00 16.31 105 GLU A N 1
ATOM 700 C CA . GLU A 1 108 ? 19.209 -25.561 16.860 1.00 19.29 105 GLU A CA 1
ATOM 701 C C . GLU A 1 108 ? 20.222 -25.255 15.763 1.00 18.58 105 GLU A C 1
ATOM 702 O O . GLU A 1 108 ? 20.331 -26.014 14.800 1.00 12.45 105 GLU A O 1
ATOM 708 N N . PHE A 1 109 ? 20.967 -24.158 15.900 1.00 14.12 106 PHE A N 1
ATOM 709 C CA . PHE A 1 109 ? 22.098 -23.899 15.002 1.00 11.23 106 PHE A CA 1
ATOM 710 C C . PHE A 1 109 ? 23.162 -24.993 15.079 1.00 12.19 106 PHE A C 1
ATOM 711 O O . PHE A 1 109 ? 23.393 -25.597 16.142 1.00 12.86 106 PHE A O 1
ATOM 719 N N . TYR A 1 110 ? 23.846 -25.227 13.969 1.00 10.76 107 TYR A N 1
ATOM 720 C CA . TYR A 1 110 ? 25.155 -25.852 14.067 1.00 12.21 107 TYR A CA 1
ATOM 721 C C . TYR A 1 110 ? 26.099 -24.714 14.426 1.00 12.04 107 TYR A C 1
ATOM 722 O O . TYR A 1 110 ? 25.962 -23.611 13.904 1.00 11.76 107 TYR A O 1
ATOM 731 N N . VAL A 1 111 ? 27.025 -24.964 15.340 1.00 10.08 108 VAL A N 1
ATOM 732 C CA . VAL A 1 111 ? 27.791 -23.880 15.938 1.00 9.76 108 VAL A CA 1
ATOM 733 C C . VAL A 1 111 ? 29.290 -24.171 15.854 1.00 14.40 108 VAL A C 1
ATOM 734 O O . VAL A 1 111 ? 29.711 -25.270 16.201 1.00 14.55 108 VAL A O 1
ATOM 738 N N . VAL A 1 112 ? 30.076 -23.194 15.375 1.00 10.18 109 VAL A N 1
ATOM 739 C CA . VAL A 1 112 ? 31.530 -23.317 15.326 1.00 12.65 109 VAL A CA 1
ATOM 740 C C . VAL A 1 112 ? 32.165 -22.477 16.435 1.00 10.99 109 VAL A C 1
ATOM 741 O O . VAL A 1 112 ? 32.013 -21.252 16.461 1.00 14.03 109 VAL A O 1
ATOM 745 N N . LEU A 1 113 ? 32.872 -23.139 17.348 1.00 9.37 110 LEU A N 1
ATOM 746 C CA . LEU A 1 113 ? 33.570 -22.433 18.420 1.00 11.03 110 LEU A CA 1
ATOM 747 C C . LEU A 1 113 ? 35.068 -22.510 18.153 1.00 13.89 110 LEU A C 1
ATOM 748 O O . LEU A 1 113 ? 35.573 -23.598 17.851 1.00 11.06 110 LEU A O 1
ATOM 753 N N . ASN A 1 114 ? 35.784 -21.384 18.245 1.00 8.99 111 ASN A N 1
ATOM 754 C CA . ASN A 1 114 ? 37.216 -21.433 17.907 1.00 8.94 111 ASN A CA 1
ATOM 755 C C . ASN A 1 114 ? 38.133 -20.747 18.904 1.00 9.16 111 ASN A C 1
ATOM 756 O O . ASN A 1 114 ? 37.702 -20.330 19.982 1.00 10.46 111 ASN A O 1
ATOM 761 N N . ILE A 1 115 ? 39.410 -20.684 18.533 1.00 9.15 112 ILE A N 1
ATOM 762 C CA . ILE A 1 115 ? 40.387 -19.773 19.109 1.00 10.17 112 ILE A CA 1
ATOM 763 C C . ILE A 1 115 ? 40.716 -18.765 17.999 1.00 12.06 112 ILE A C 1
ATOM 764 O O . ILE A 1 115 ? 41.118 -19.164 16.906 1.00 11.84 112 ILE A O 1
ATOM 769 N N . HIS A 1 116 ? 40.532 -17.470 18.258 1.00 10.17 113 HIS A N 1
ATOM 770 C CA . HIS A 1 116 ? 40.582 -16.503 17.173 1.00 10.66 113 HIS A CA 1
ATOM 771 C C . HIS A 1 116 ? 41.851 -15.631 17.173 1.00 12.57 113 HIS A C 1
ATOM 772 O O . HIS A 1 116 ? 42.906 -16.068 16.681 1.00 9.19 113 HIS A O 1
ATOM 779 N N . HIS A 1 117 ? 41.782 -14.416 17.719 1.00 11.92 114 HIS A N 1
ATOM 780 C CA . HIS A 1 117 ? 42.909 -13.487 17.552 1.00 9.92 114 HIS A CA 1
ATOM 781 C C . HIS A 1 117 ? 44.121 -13.818 18.419 1.00 9.70 114 HIS A C 1
ATOM 782 O O . HIS A 1 117 ? 45.178 -13.189 18.279 1.00 9.75 114 HIS A O 1
ATOM 789 N N . ASP A 1 118 ? 43.990 -14.831 19.276 1.00 9.60 115 ASP A N 1
ATOM 790 C CA . ASP A 1 118 ? 45.161 -15.460 19.879 1.00 12.47 115 ASP A CA 1
ATOM 791 C C . ASP A 1 118 ? 46.219 -15.812 18.829 1.00 12.33 115 ASP A C 1
ATOM 792 O O . ASP A 1 118 ? 47.418 -15.823 19.127 1.00 11.82 115 ASP A O 1
ATOM 797 N N . SER A 1 119 ? 45.769 -16.088 17.605 1.00 12.90 116 SER A N 1
ATOM 798 C CA . SER A 1 119 ? 46.672 -16.466 16.511 1.00 9.61 116 SER A CA 1
ATOM 799 C C . SER A 1 119 ? 47.855 -15.496 16.369 1.00 13.68 116 SER A C 1
ATOM 800 O O . SER A 1 119 ? 49.007 -15.925 16.261 1.00 10.31 116 SER A O 1
ATOM 803 N N . TRP A 1 120 ? 47.579 -14.193 16.399 1.00 12.81 117 TRP A N 1
ATOM 804 C CA . TRP A 1 120 ? 48.659 -13.218 16.272 1.00 11.48 117 TRP A CA 1
ATOM 805 C C . TRP A 1 120 ? 49.011 -12.562 17.604 1.00 14.13 117 TRP A C 1
ATOM 806 O O . TRP A 1 120 ? 50.104 -12.029 17.759 1.00 14.91 117 TRP A O 1
ATOM 817 N N . LEU A 1 121 ? 48.102 -12.610 18.576 1.00 13.85 118 LEU A N 1
ATOM 818 C CA . LEU A 1 121 ? 48.434 -12.076 19.891 1.00 12.57 118 LEU A CA 1
ATOM 819 C C . LEU A 1 121 ? 49.556 -12.884 20.580 1.00 11.74 118 LEU A C 1
ATOM 820 O O . LEU A 1 121 ? 50.449 -12.300 21.203 1.00 13.19 118 LEU A O 1
ATOM 825 N N . TRP A 1 122 ? 49.532 -14.215 20.478 1.00 11.68 119 TRP A N 1
ATOM 826 C CA . TRP A 1 122 ? 50.612 -14.994 21.089 1.00 12.34 119 TRP A CA 1
ATOM 827 C C . TRP A 1 122 ? 50.967 -16.324 20.404 1.00 13.15 119 TRP A C 1
ATOM 828 O O . TRP A 1 122 ? 52.095 -16.809 20.563 1.00 13.94 119 TRP A O 1
ATOM 839 N N . ILE A 1 123 ? 50.042 -16.917 19.653 1.00 11.72 120 ILE A N 1
ATOM 840 C CA . ILE A 1 123 ? 50.330 -18.227 19.049 1.00 14.27 120 ILE A CA 1
ATOM 841 C C . ILE A 1 123 ? 51.441 -18.121 17.983 1.00 16.19 120 ILE A C 1
ATOM 842 O O . ILE A 1 123 ? 52.198 -19.077 17.769 1.00 12.37 120 ILE A O 1
ATOM 847 N N . SER A 1 124 ? 51.588 -16.953 17.360 1.00 13.55 121 SER A N 1
ATOM 848 C CA . SER A 1 124 ? 52.605 -16.790 16.310 1.00 14.32 121 SER A CA 1
ATOM 849 C C . SER A 1 124 ? 54.038 -16.763 16.872 1.00 16.84 121 SER A C 1
ATOM 850 O O . SER A 1 124 ? 55.013 -16.686 16.120 1.00 18.34 121 SER A O 1
ATOM 853 N N . ARG A 1 125 ? 54.161 -16.858 18.192 1.00 13.19 122 ARG A N 1
ATOM 854 C CA . ARG A 1 125 ? 55.452 -17.095 18.827 1.00 15.47 122 ARG A CA 1
ATOM 855 C C . ARG A 1 125 ? 55.939 -18.541 18.616 1.00 17.02 122 ARG A C 1
ATOM 856 O O . ARG A 1 125 ? 57.064 -18.886 19.014 1.00 17.59 122 ARG A O 1
ATOM 859 N N . MET A 1 126 ? 55.092 -19.378 18.007 1.00 15.89 123 MET A N 1
ATOM 860 C CA . MET A 1 126 ? 55.447 -20.775 17.693 1.00 17.56 123 MET A CA 1
ATOM 861 C C . MET A 1 126 ? 56.796 -20.922 16.989 1.00 16.96 123 MET A C 1
ATOM 862 O O . MET A 1 126 ? 57.572 -21.814 17.320 1.00 15.74 123 MET A O 1
ATOM 867 N N . GLY A 1 127 ? 57.068 -20.064 16.010 1.00 16.10 124 GLY A N 1
ATOM 868 C CA . GLY A 1 127 ? 58.309 -20.179 15.259 1.00 17.45 124 GLY A CA 1
ATOM 869 C C . GLY A 1 127 ? 59.554 -20.047 16.122 1.00 19.56 124 GLY A C 1
ATOM 870 O O . GLY A 1 127 ? 60.482 -20.853 16.024 1.00 22.42 124 GLY A O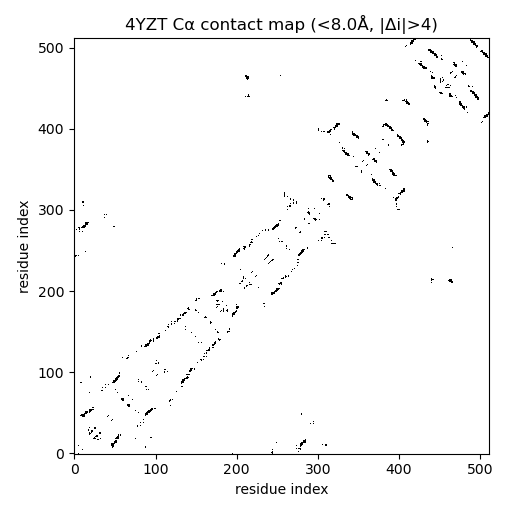 1
ATOM 871 N N . ASN A 1 128 ? 59.553 -19.025 16.975 1.00 23.52 125 ASN A N 1
ATOM 872 C CA . ASN A 1 128 ? 60.682 -18.681 17.832 1.00 26.36 125 ASN A CA 1
ATOM 873 C C . ASN A 1 128 ? 60.722 -19.472 19.147 1.00 22.66 125 ASN A C 1
ATOM 874 O O . ASN A 1 128 ? 61.798 -19.702 19.726 1.00 23.49 125 ASN A O 1
ATOM 879 N N . SER A 1 129 ? 59.552 -19.884 19.619 1.00 19.14 126 SER A N 1
ATOM 880 C CA . SER A 1 129 ? 59.435 -20.506 20.932 1.00 21.50 126 SER A CA 1
ATOM 881 C C . SER A 1 129 ? 58.413 -21.630 20.936 1.00 19.66 126 SER A C 1
ATOM 882 O O . SER A 1 129 ? 57.423 -21.580 21.674 1.00 21.87 126 SER A O 1
ATOM 885 N N . GLN A 1 130 ? 58.653 -22.651 20.124 1.00 19.61 127 GLN A N 1
ATOM 886 C CA . GLN A 1 130 ? 57.638 -23.687 19.950 1.00 20.80 127 GLN A CA 1
ATOM 887 C C . GLN A 1 130 ? 57.319 -24.431 21.227 1.00 21.42 127 GLN A C 1
ATOM 888 O O . GLN A 1 130 ? 56.156 -24.631 21.556 1.00 18.82 127 GLN A O 1
ATOM 894 N N . GLN A 1 131 ? 58.343 -24.876 21.939 1.00 21.85 128 GLN A N 1
ATOM 895 C CA . GLN A 1 131 ? 58.090 -25.761 23.062 1.00 25.36 128 GLN A CA 1
ATOM 896 C C . GLN A 1 131 ? 57.188 -25.075 24.123 1.00 30.40 128 GLN A C 1
ATOM 897 O O . GLN A 1 131 ? 56.246 -25.692 24.620 1.00 29.97 128 GLN A O 1
ATOM 903 N N . GLU A 1 132 ? 57.420 -23.794 24.408 1.00 26.95 129 GLU A N 1
ATOM 904 C CA . GLU A 1 132 ? 56.564 -23.055 25.343 1.00 25.39 129 GLU A CA 1
ATOM 905 C C . GLU A 1 132 ? 55.165 -22.746 24.796 1.00 21.74 129 GLU A C 1
ATOM 906 O O . GLU A 1 132 ? 54.165 -22.842 25.523 1.00 20.47 129 GLU A O 1
ATOM 912 N N . THR A 1 133 ? 55.099 -22.340 23.533 1.00 17.49 130 THR A N 1
ATOM 913 C CA . THR A 1 133 ? 53.837 -21.894 22.939 1.00 16.10 130 THR A CA 1
ATOM 914 C C . THR A 1 133 ? 52.869 -23.056 22.737 1.00 17.57 130 THR A C 1
ATOM 915 O O . THR A 1 133 ? 51.672 -22.957 23.046 1.00 15.87 130 THR A O 1
ATOM 919 N N . LEU A 1 134 ? 53.399 -24.159 22.218 1.00 17.17 131 LEU A N 1
ATOM 920 C CA . LEU A 1 134 ? 52.593 -25.341 21.953 1.00 17.50 131 LEU A CA 1
ATOM 921 C C . LEU A 1 134 ? 52.107 -25.971 23.261 1.00 16.83 131 LEU A C 1
ATOM 922 O O . LEU A 1 134 ? 50.974 -26.445 23.333 1.00 16.90 131 LEU A O 1
ATOM 927 N N . ASP A 1 135 ? 52.962 -25.966 24.285 1.00 16.51 132 ASP A N 1
ATOM 928 C CA . ASP A 1 135 ? 52.568 -26.430 25.607 1.00 19.55 132 ASP A CA 1
ATOM 929 C C . ASP A 1 135 ? 51.396 -25.613 26.126 1.00 20.10 132 ASP A C 1
ATOM 930 O O . ASP A 1 135 ? 50.401 -26.168 26.580 1.00 23.00 132 ASP A O 1
ATOM 935 N N . LYS A 1 136 ? 51.508 -24.292 26.029 1.00 17.44 133 LYS A N 1
ATOM 936 C CA . LYS A 1 136 ? 50.435 -23.392 26.429 1.00 16.15 133 LYS A CA 1
ATOM 937 C C . LYS A 1 136 ? 49.131 -23.603 25.632 1.00 17.26 133 LYS A C 1
ATOM 938 O O . LYS A 1 136 ? 48.051 -23.650 26.215 1.00 17.12 133 LYS A O 1
ATOM 944 N N . LEU A 1 137 ? 49.232 -23.717 24.309 1.00 14.78 134 LEU A N 1
ATOM 945 C CA . LEU A 1 137 ? 48.048 -23.919 23.482 1.00 14.40 134 LEU A CA 1
ATOM 946 C C . LEU A 1 137 ? 47.345 -25.243 23.829 1.00 16.13 134 LEU A C 1
ATOM 947 O O . LEU A 1 137 ? 46.110 -25.294 23.921 1.00 15.14 134 LEU A O 1
ATOM 952 N N . GLY A 1 138 ? 48.127 -26.301 24.030 1.00 14.46 135 GLY A N 1
ATOM 953 C CA . GLY A 1 138 ? 47.591 -27.570 24.484 1.00 14.88 135 GLY A CA 1
ATOM 954 C C . GLY A 1 138 ? 46.803 -27.451 25.779 1.00 18.20 135 GLY A C 1
ATOM 955 O O . GLY A 1 138 ? 45.718 -28.021 25.919 1.00 17.25 135 GLY A O 1
ATOM 956 N N . LYS A 1 139 ? 47.334 -26.698 26.732 1.00 19.27 136 LYS A N 1
ATOM 957 C CA . LYS A 1 139 ? 46.652 -26.565 28.016 1.00 19.17 136 LYS A CA 1
ATOM 958 C C . LYS A 1 139 ? 45.371 -25.739 27.874 1.00 16.09 136 LYS A C 1
ATOM 959 O O . LYS A 1 139 ? 44.386 -25.994 28.572 1.00 15.45 136 LYS A O 1
ATOM 965 N N . VAL A 1 140 ? 45.381 -24.769 26.961 1.00 14.47 137 VAL A N 1
ATOM 966 C CA . VAL A 1 140 ? 44.190 -23.991 26.653 1.00 16.09 137 VAL A CA 1
ATOM 967 C C . VAL A 1 140 ? 43.134 -24.880 25.982 1.00 17.37 137 VAL A C 1
ATOM 968 O O . VAL A 1 140 ? 41.977 -24.880 26.401 1.00 14.94 137 VAL A O 1
ATOM 972 N N . TRP A 1 141 ? 43.527 -25.655 24.970 1.00 13.33 138 TRP A N 1
ATOM 973 C CA . TRP A 1 141 ? 42.551 -26.476 24.261 1.00 17.93 138 TRP A CA 1
ATOM 974 C C . TRP A 1 141 ? 42.009 -27.597 25.147 1.00 18.09 138 TRP A C 1
ATOM 975 O O . TRP A 1 141 ? 40.834 -27.931 25.037 1.00 13.58 138 TRP A O 1
ATOM 986 N N . LYS A 1 142 ? 42.833 -28.164 26.034 1.00 14.47 139 LYS A N 1
ATOM 987 C CA . LYS A 1 142 ? 42.307 -29.205 26.923 1.00 18.30 139 LYS A CA 1
ATOM 988 C C . LYS A 1 142 ? 41.202 -28.598 27.792 1.00 19.94 139 LYS A C 1
ATOM 989 O O . LYS A 1 142 ? 40.167 -29.219 27.995 1.00 15.36 139 LYS A O 1
ATOM 994 N N . GLN A 1 143 ? 41.391 -27.360 28.251 1.00 15.02 140 GLN A N 1
ATOM 995 C CA . GLN A 1 143 ? 40.357 -26.713 29.068 1.00 15.36 140 GLN A CA 1
ATOM 996 C C . GLN A 1 143 ? 39.055 -26.466 28.300 1.00 14.58 140 GLN A C 1
ATOM 997 O O . GLN A 1 143 ? 37.946 -26.698 28.826 1.00 14.75 140 GLN A O 1
ATOM 1003 N N . ILE A 1 144 ? 39.178 -25.984 27.063 1.00 13.72 141 ILE A N 1
ATOM 1004 C CA . ILE A 1 144 ? 38.003 -25.751 26.231 1.00 13.15 141 ILE A CA 1
ATOM 1005 C C . ILE A 1 144 ? 37.307 -27.084 25.927 1.00 14.99 141 ILE A C 1
ATOM 1006 O O . ILE A 1 144 ? 36.090 -27.202 26.064 1.00 13.82 141 ILE A O 1
ATOM 1011 N N . ALA A 1 145 ? 38.079 -28.091 25.531 1.00 15.04 142 ALA A N 1
ATOM 1012 C CA . ALA A 1 145 ? 37.502 -29.395 25.193 1.00 16.89 142 ALA A CA 1
ATOM 1013 C C . ALA A 1 145 ? 36.721 -30.004 26.353 1.00 17.83 142 ALA A C 1
ATOM 1014 O O . ALA A 1 145 ? 35.642 -30.588 26.161 1.00 15.70 142 ALA A O 1
ATOM 1016 N N . GLU A 1 146 ? 37.274 -29.880 27.557 1.00 18.37 143 GLU A N 1
ATOM 1017 C CA . GLU A 1 146 ? 36.650 -30.466 28.736 1.00 19.65 143 GLU A CA 1
ATOM 1018 C C . GLU A 1 146 ? 35.329 -29.770 29.077 1.00 18.17 143 GLU A C 1
ATOM 1019 O O . GLU A 1 146 ? 34.338 -30.440 29.378 1.00 18.41 143 GLU A O 1
ATOM 1025 N N . ARG A 1 147 ? 35.316 -28.439 29.039 1.00 15.35 144 ARG A N 1
ATOM 1026 C CA . ARG A 1 147 ? 34.102 -27.684 29.348 1.00 15.32 144 ARG A CA 1
ATOM 1027 C C . ARG A 1 147 ? 32.960 -28.038 28.391 1.00 14.98 144 ARG A C 1
ATOM 1028 O O . ARG A 1 147 ? 31.820 -28.190 28.808 1.00 15.36 144 ARG A O 1
ATOM 1036 N N . PHE A 1 148 ? 33.276 -28.179 27.107 1.00 14.33 145 PHE A N 1
ATOM 1037 C CA . PHE A 1 148 ? 32.250 -28.366 26.084 1.00 13.98 145 PHE A CA 1
ATOM 1038 C C . PHE A 1 148 ? 32.123 -29.824 25.628 1.00 17.54 145 PHE A C 1
ATOM 1039 O O . PHE A 1 148 ? 31.459 -30.118 24.638 1.00 17.08 145 PHE A O 1
ATOM 1047 N N . LYS A 1 149 ? 32.745 -30.725 26.379 1.00 14.95 146 LYS A N 1
ATOM 1048 C CA . LYS A 1 149 ? 32.784 -32.153 26.044 1.00 15.39 146 LYS A CA 1
ATOM 1049 C C . LYS A 1 149 ? 31.404 -32.799 25.801 1.00 18.49 146 LYS A C 1
ATOM 1050 O O . LYS A 1 149 ? 31.243 -33.639 24.908 1.00 18.05 146 LYS A O 1
ATOM 1056 N N . ASN A 1 150 ? 30.413 -32.388 26.588 1.00 17.97 147 ASN A N 1
ATOM 1057 C CA . ASN A 1 150 ? 29.117 -33.053 26.614 1.00 17.63 147 ASN A CA 1
ATOM 1058 C C . ASN A 1 150 ? 28.035 -32.364 25.808 1.00 18.05 147 ASN A C 1
ATOM 1059 O O . ASN A 1 150 ? 26.867 -32.785 25.836 1.00 18.86 147 ASN A O 1
ATOM 1064 N N . LYS A 1 151 ? 28.420 -31.303 25.097 1.00 15.52 148 LYS A N 1
ATOM 1065 C CA . LYS A 1 151 ? 27.507 -30.592 24.217 1.00 16.47 148 LYS A CA 1
ATOM 1066 C C . LYS A 1 151 ? 27.125 -31.442 23.010 1.00 19.73 148 LYS A C 1
ATOM 1067 O O . LYS A 1 151 ? 27.884 -32.331 22.600 1.00 18.92 148 LYS A O 1
ATOM 1073 N N . SER A 1 152 ? 25.968 -31.166 22.420 1.00 20.81 149 SER A N 1
ATOM 1074 C CA . SER A 1 152 ? 25.513 -31.983 21.301 1.00 21.39 149 SER A CA 1
ATOM 1075 C C . SER A 1 152 ? 26.475 -31.897 20.113 1.00 18.15 149 SER A C 1
ATOM 1076 O O . SER A 1 152 ? 27.350 -31.005 20.042 1.00 18.11 149 SER A O 1
ATOM 1079 N N . GLU A 1 153 ? 26.294 -32.830 19.182 1.00 19.13 150 GLU A N 1
ATOM 1080 C CA . GLU A 1 153 ? 27.146 -32.958 18.001 1.00 21.01 150 GLU A CA 1
ATOM 1081 C C . GLU A 1 153 ? 26.993 -31.784 17.028 1.00 17.63 150 GLU A C 1
ATOM 1082 O O . GLU A 1 153 ? 27.717 -31.709 16.028 1.00 13.93 150 GLU A O 1
ATOM 1088 N N . ARG A 1 154 ? 26.042 -30.888 17.301 1.00 15.38 151 ARG A N 1
ATOM 1089 C CA . ARG A 1 154 ? 25.906 -29.684 16.486 1.00 13.75 151 ARG A CA 1
ATOM 1090 C C . ARG A 1 154 ? 26.961 -28.644 16.858 1.00 13.50 151 ARG A C 1
ATOM 1091 O O . ARG A 1 154 ? 27.087 -27.618 16.189 1.00 12.31 151 ARG A O 1
ATOM 1099 N N . LEU A 1 155 ? 27.740 -28.910 17.900 1.00 12.41 152 LEU A N 1
ATOM 1100 C CA . LEU A 1 155 ? 28.857 -28.016 18.206 1.00 11.35 152 LEU A CA 1
ATOM 1101 C C . LEU A 1 155 ? 30.149 -28.583 17.618 1.00 11.64 152 LEU A C 1
ATOM 1102 O O . LEU A 1 155 ? 30.514 -29.736 17.875 1.00 11.96 152 LEU A O 1
ATOM 1107 N N . LEU A 1 156 ? 30.811 -27.758 16.813 1.00 10.61 153 LEU A N 1
ATOM 1108 C CA . LEU A 1 156 ? 32.074 -28.086 16.160 1.00 12.23 153 LEU A CA 1
ATOM 1109 C C . LEU A 1 156 ? 33.199 -27.287 16.820 1.00 12.30 153 LEU A C 1
ATOM 1110 O O . LEU A 1 156 ? 32.980 -26.159 17.263 1.00 9.99 153 LEU A O 1
ATOM 1115 N N . PHE A 1 157 ? 34.396 -27.865 16.890 1.00 13.21 154 PHE A N 1
ATOM 1116 C CA . PHE A 1 157 ? 35.573 -27.117 17.357 1.00 14.82 154 PHE A CA 1
ATOM 1117 C C . PHE A 1 157 ? 36.459 -26.741 16.177 1.00 14.10 154 PHE A C 1
ATOM 1118 O O . PHE A 1 157 ? 36.786 -27.602 15.354 1.00 14.83 154 PHE A O 1
ATOM 1126 N N . GLU A 1 158 ? 36.871 -25.477 16.111 1.00 10.05 155 GLU A N 1
ATOM 1127 C CA . GLU A 1 158 ? 37.865 -25.030 15.133 1.00 9.20 155 GLU A CA 1
ATOM 1128 C C . GLU A 1 158 ? 39.177 -24.686 15.855 1.00 10.96 155 GLU A C 1
ATOM 1129 O O . GLU A 1 158 ? 39.225 -23.780 16.683 1.00 10.21 155 GLU A O 1
ATOM 1135 N N . ILE A 1 159 ? 40.233 -25.429 15.550 1.00 9.66 156 ILE A N 1
ATOM 1136 C CA . ILE A 1 159 ? 41.492 -25.334 16.303 1.00 10.22 156 ILE A CA 1
ATOM 1137 C C . ILE A 1 159 ? 42.091 -23.914 16.426 1.00 12.85 156 ILE A C 1
ATOM 1138 O O . ILE A 1 159 ? 42.404 -23.480 17.540 1.00 13.00 156 ILE A O 1
ATOM 1143 N N . VAL A 1 160 ? 42.245 -23.200 15.308 1.00 11.45 157 VAL A N 1
ATOM 1144 C CA . VAL A 1 160 ? 42.821 -21.856 15.339 1.00 11.57 157 VAL A CA 1
ATOM 1145 C C . VAL A 1 160 ? 42.498 -21.044 14.067 1.00 10.21 157 VAL A C 1
ATOM 1146 O O . VAL A 1 160 ? 42.587 -21.550 12.941 1.00 9.99 157 VAL A O 1
ATOM 1150 N N . ASN A 1 161 ? 42.132 -19.778 14.258 1.00 9.19 158 ASN A N 1
ATOM 1151 C CA . ASN A 1 161 ? 41.865 -18.853 13.164 1.00 10.53 158 ASN A CA 1
ATOM 1152 C C . ASN A 1 161 ? 43.141 -18.305 12.525 1.00 9.75 158 ASN A C 1
ATOM 1153 O O . ASN A 1 161 ? 44.046 -17.896 13.242 1.00 12.94 158 ASN A O 1
ATOM 1158 N N . GLU A 1 162 ? 43.190 -18.282 11.191 1.00 8.71 159 GLU A N 1
ATOM 1159 C CA . GLU A 1 162 ? 44.316 -17.716 10.427 1.00 13.20 159 GLU A CA 1
ATOM 1160 C C . GLU A 1 162 ? 45.697 -17.864 11.082 1.00 14.45 159 GLU A C 1
ATOM 1161 O O . GLU A 1 162 ? 46.375 -16.869 11.358 1.00 12.79 159 GLU A O 1
ATOM 1167 N N . PRO A 1 163 ? 46.118 -19.111 11.335 1.00 11.82 160 PRO A N 1
ATOM 1168 C CA . PRO A 1 163 ? 47.377 -19.356 12.053 1.00 12.75 160 PRO A CA 1
ATOM 1169 C C . PRO A 1 163 ? 48.575 -18.792 11.290 1.00 12.03 160 PRO A C 1
ATOM 1170 O O . PRO A 1 163 ? 48.641 -18.928 10.065 1.00 12.47 160 PRO A O 1
ATOM 1174 N N . THR A 1 164 ? 49.492 -18.152 12.006 1.00 11.47 161 THR A N 1
ATOM 1175 C CA . THR A 1 164 ? 50.651 -17.542 11.365 1.00 13.85 161 THR A CA 1
ATOM 1176 C C . THR A 1 164 ? 51.918 -17.632 12.235 1.00 14.87 161 THR A C 1
ATOM 1177 O O . THR A 1 164 ? 51.856 -18.013 13.407 1.00 16.14 161 THR A O 1
ATOM 1181 N N . GLY A 1 165 ? 53.070 -17.315 11.654 1.00 12.54 162 GLY A N 1
ATOM 1182 C CA . GLY A 1 165 ? 54.310 -17.216 12.418 1.00 13.59 162 GLY A CA 1
ATOM 1183 C C . GLY A 1 165 ? 54.963 -18.554 12.714 1.00 18.40 162 GLY A C 1
ATOM 1184 O O . GLY A 1 165 ? 55.782 -18.666 13.629 1.00 22.25 162 GLY A O 1
ATOM 1185 N N . MET A 1 166 ? 54.603 -19.571 11.935 1.00 14.86 163 MET A N 1
ATOM 1186 C CA . MET A 1 166 ? 55.164 -20.910 12.095 1.00 15.58 163 MET A CA 1
ATOM 1187 C C . MET A 1 166 ? 55.307 -21.543 10.715 1.00 15.48 163 MET A C 1
ATOM 1188 O O . MET A 1 166 ? 54.713 -21.069 9.753 1.00 15.86 163 MET A O 1
ATOM 1193 N N . SER A 1 167 ? 56.095 -22.607 10.615 1.00 19.98 164 SER A N 1
ATOM 1194 C CA . SER A 1 167 ? 56.265 -23.303 9.346 1.00 21.01 164 SER A CA 1
ATOM 1195 C C . SER A 1 167 ? 55.053 -24.184 9.037 1.00 21.32 164 SER A C 1
ATOM 1196 O O . SER A 1 167 ? 54.185 -24.378 9.886 1.00 18.27 164 SER A O 1
ATOM 1199 N N . ALA A 1 168 ? 54.993 -24.703 7.813 1.00 22.51 165 ALA A N 1
ATOM 1200 C CA . ALA A 1 168 ? 53.913 -25.598 7.424 1.00 24.39 165 ALA A CA 1
ATOM 1201 C C . ALA A 1 168 ? 53.983 -26.877 8.246 1.00 23.37 165 ALA A C 1
ATOM 1202 O O . ALA A 1 168 ? 52.961 -27.472 8.586 1.00 24.90 165 ALA A O 1
ATOM 1204 N N . TYR A 1 169 ? 55.200 -27.287 8.573 1.00 22.67 166 TYR A N 1
ATOM 1205 C CA . TYR A 1 169 ? 55.421 -28.466 9.399 1.00 22.44 166 TYR A CA 1
ATOM 1206 C C . TYR A 1 169 ? 54.864 -28.261 10.800 1.00 21.44 166 TYR A C 1
ATOM 1207 O O . TYR A 1 169 ? 54.228 -29.152 11.370 1.00 20.98 166 TYR A O 1
ATOM 1216 N N . GLN A 1 170 ? 55.128 -27.082 11.358 1.00 16.67 167 GLN A N 1
ATOM 1217 C CA . GLN A 1 170 ? 54.640 -26.746 12.688 1.00 16.03 167 GLN A CA 1
ATOM 1218 C C . GLN A 1 170 ? 53.119 -26.663 12.728 1.00 15.42 167 GLN A C 1
ATOM 1219 O O . GLN A 1 170 ? 52.484 -27.058 13.706 1.00 14.96 167 GLN A O 1
ATOM 1225 N N . MET A 1 171 ? 52.547 -26.133 11.655 1.00 13.33 168 MET A N 1
ATOM 1226 C CA . MET A 1 171 ? 51.103 -26.076 11.508 1.00 12.84 168 MET A CA 1
ATOM 1227 C C . MET A 1 171 ? 50.504 -27.477 11.548 1.00 15.26 168 MET A C 1
ATOM 1228 O O . MET A 1 171 ? 49.521 -27.735 12.240 1.00 13.40 168 MET A O 1
ATOM 1233 N N . ASN A 1 172 ? 51.102 -28.384 10.790 1.00 15.96 169 ASN A N 1
ATOM 1234 C CA . ASN A 1 172 ? 50.604 -29.748 10.766 1.00 19.69 169 ASN A CA 1
ATOM 1235 C C . ASN A 1 172 ? 50.786 -30.441 12.121 1.00 19.33 169 ASN A C 1
ATOM 1236 O O . ASN A 1 172 ? 49.911 -31.195 12.558 1.00 20.02 169 ASN A O 1
ATOM 1241 N N . LEU A 1 173 ? 51.896 -30.153 12.801 1.00 16.98 170 LEU A N 1
ATOM 1242 C CA . LEU A 1 173 ? 52.112 -30.646 14.158 1.00 17.17 170 LEU A CA 1
ATOM 1243 C C . LEU A 1 173 ? 51.056 -30.094 15.104 1.00 16.13 170 LEU A C 1
ATOM 1244 O O . LEU A 1 173 ? 50.527 -30.817 15.947 1.00 17.27 170 LEU A O 1
ATOM 1249 N N . LEU A 1 174 ? 50.764 -28.804 14.966 1.00 13.90 171 LEU A N 1
ATOM 1250 C CA . LEU A 1 174 ? 49.848 -28.137 15.874 1.00 14.89 171 LEU A CA 1
ATOM 1251 C C . LEU A 1 174 ? 48.471 -28.765 15.716 1.00 14.25 171 LEU A C 1
ATOM 1252 O O . LEU A 1 174 ? 47.813 -29.062 16.705 1.00 15.00 171 LEU A O 1
ATOM 1257 N N . ASN A 1 175 ? 48.043 -28.962 14.472 1.00 15.18 172 ASN A N 1
ATOM 1258 C CA . ASN A 1 175 ? 46.741 -29.589 14.215 1.00 15.28 172 ASN A CA 1
ATOM 1259 C C . ASN A 1 175 ? 46.636 -30.971 14.842 1.00 14.58 172 ASN A C 1
ATOM 1260 O O . ASN A 1 175 ? 45.625 -31.298 15.480 1.00 14.37 172 ASN A O 1
ATOM 1265 N N . ARG A 1 176 ? 47.682 -31.778 14.662 1.00 13.95 173 ARG A N 1
ATOM 1266 C CA . ARG A 1 176 ? 47.699 -33.142 15.164 1.00 16.75 173 ARG A CA 1
ATOM 1267 C C . ARG A 1 176 ? 47.662 -33.185 16.692 1.00 17.82 173 ARG A C 1
ATOM 1268 O O . ARG A 1 176 ? 46.951 -33.997 17.280 1.00 16.89 173 ARG A O 1
ATOM 1276 N N . GLU A 1 177 ? 48.441 -32.316 17.331 1.00 18.09 174 GLU A N 1
ATOM 1277 C CA . GLU A 1 177 ? 48.573 -32.335 18.780 1.00 18.91 174 GLU A CA 1
ATOM 1278 C C . GLU A 1 177 ? 47.317 -31.831 19.468 1.00 19.18 174 GLU A C 1
ATOM 1279 O O . GLU A 1 177 ? 46.885 -32.404 20.469 1.00 20.91 174 GLU A O 1
ATOM 1285 N N . MET A 1 178 ? 46.727 -30.771 18.930 1.00 18.70 175 MET A N 1
ATOM 1286 C CA . MET A 1 178 ? 45.493 -30.238 19.493 1.00 16.12 175 MET A CA 1
ATOM 1287 C C . MET A 1 178 ? 44.342 -31.210 19.264 1.00 16.02 175 MET A C 1
ATOM 1288 O O . MET A 1 178 ? 43.517 -31.416 20.150 1.00 15.97 175 MET A O 1
ATOM 1293 N N . LEU A 1 179 ? 44.287 -31.817 18.082 1.00 16.75 176 LEU A N 1
ATOM 1294 C CA . LEU A 1 179 ? 43.260 -32.823 17.814 1.00 16.23 176 LEU A CA 1
ATOM 1295 C C . LEU A 1 179 ? 43.390 -34.020 18.776 1.00 16.76 176 LEU A C 1
ATOM 1296 O O . LEU A 1 179 ? 42.388 -34.515 19.295 1.00 17.78 176 LEU A O 1
ATOM 1301 N N . ASN A 1 180 ? 44.620 -34.466 19.033 1.00 16.87 177 ASN A N 1
ATOM 1302 C CA . ASN A 1 180 ? 44.853 -35.586 19.955 1.00 18.81 177 ASN A CA 1
ATOM 1303 C C . ASN A 1 180 ? 44.397 -35.248 21.369 1.00 19.60 177 ASN A C 1
ATOM 1304 O O . ASN A 1 180 ? 43.793 -36.070 22.063 1.00 21.31 177 ASN A O 1
ATOM 1309 N N . ILE A 1 181 ? 44.674 -34.024 21.790 1.00 16.90 178 ILE A N 1
ATOM 1310 C CA . ILE A 1 181 ? 44.188 -33.556 23.082 1.00 17.62 178 ILE A CA 1
ATOM 1311 C C . ILE A 1 181 ? 42.655 -33.595 23.152 1.00 15.57 178 ILE A C 1
ATOM 1312 O O . ILE A 1 181 ? 42.083 -34.090 24.122 1.00 17.39 178 ILE A O 1
ATOM 1317 N N . ILE A 1 182 ? 41.998 -33.095 22.113 1.00 15.63 179 ILE A N 1
ATOM 1318 C CA . ILE A 1 182 ? 40.535 -33.115 22.062 1.00 16.18 179 ILE A CA 1
ATOM 1319 C C . ILE A 1 182 ? 40.000 -34.558 22.103 1.00 16.27 179 ILE A C 1
ATOM 1320 O O . ILE A 1 182 ? 39.128 -34.894 22.912 1.00 17.90 179 ILE A O 1
ATOM 1325 N N . ARG A 1 183 ? 40.535 -35.414 21.239 1.00 18.01 180 ARG A N 1
ATOM 1326 C CA . ARG A 1 183 ? 40.111 -36.811 21.210 1.00 20.08 180 ARG A CA 1
ATOM 1327 C C . ARG A 1 183 ? 40.333 -37.494 22.556 1.00 21.18 180 ARG A C 1
ATOM 1328 O O . ARG A 1 183 ? 39.492 -38.261 23.020 1.00 21.55 180 ARG A O 1
ATOM 1336 N N . SER A 1 184 ? 41.456 -37.194 23.195 1.00 22.30 181 SER A N 1
ATOM 1337 C CA . SER A 1 184 ? 41.797 -37.850 24.454 1.00 25.30 181 SER A CA 1
ATOM 1338 C C . SER A 1 184 ? 40.832 -37.541 25.603 1.00 23.53 181 SER A C 1
ATOM 1339 O O . SER A 1 184 ? 40.730 -38.323 26.538 1.00 24.89 181 SER A O 1
ATOM 1342 N N . THR A 1 185 ? 40.118 -36.424 25.543 1.00 21.83 182 THR A N 1
ATOM 1343 C CA . THR A 1 185 ? 39.154 -36.138 26.599 1.00 22.19 182 THR A CA 1
ATOM 1344 C C . THR A 1 185 ? 37.976 -37.116 26.550 1.00 23.06 182 THR A C 1
ATOM 1345 O O . THR A 1 185 ? 37.245 -37.263 27.529 1.00 23.58 182 THR A O 1
ATOM 1349 N N . GLY A 1 186 ? 37.804 -37.790 25.416 1.00 23.87 183 GLY A N 1
ATOM 1350 C CA . GLY A 1 186 ? 36.810 -38.849 25.292 1.00 25.03 183 GLY A CA 1
ATOM 1351 C C . GLY A 1 186 ? 35.350 -38.415 25.259 1.00 24.43 183 GLY A C 1
ATOM 1352 O O . GLY A 1 186 ? 35.040 -37.257 24.998 1.00 25.45 183 GLY A O 1
ATOM 1353 N N . GLY A 1 187 ? 34.445 -39.356 25.536 1.00 26.48 184 GLY A N 1
ATOM 1354 C CA . GLY A 1 187 ? 33.016 -39.081 25.435 1.00 26.77 184 GLY A CA 1
ATOM 1355 C C . GLY A 1 187 ? 32.644 -38.581 24.044 1.00 24.36 184 GLY A C 1
ATOM 1356 O O . GLY A 1 187 ? 33.141 -39.107 23.049 1.00 23.71 184 GLY A O 1
ATOM 1357 N N . LYS A 1 188 ? 31.789 -37.564 23.964 1.00 23.16 185 LYS A N 1
ATOM 1358 C CA . LYS A 1 188 ? 31.376 -37.034 22.664 1.00 22.55 185 LYS A CA 1
ATOM 1359 C C . LYS A 1 188 ? 32.517 -36.333 21.906 1.00 18.94 185 LYS A C 1
ATOM 1360 O O . LYS A 1 188 ? 32.440 -36.173 20.684 1.00 16.28 185 LYS A O 1
ATOM 1366 N N . ASN A 1 189 ? 33.574 -35.931 22.614 1.00 16.89 186 ASN A N 1
ATOM 1367 C CA . ASN A 1 189 ? 34.736 -35.343 21.951 1.00 16.38 186 ASN A CA 1
ATOM 1368 C C . ASN A 1 189 ? 35.483 -36.391 21.131 1.00 19.43 186 ASN A C 1
ATOM 1369 O O . ASN A 1 189 ? 36.335 -36.059 20.306 1.00 18.75 186 ASN A O 1
ATOM 1374 N N . GLY A 1 190 ? 35.160 -37.661 21.363 1.00 20.50 187 GLY A N 1
ATOM 1375 C CA . GLY A 1 190 ? 35.731 -38.736 20.570 1.00 22.63 187 GLY A CA 1
ATOM 1376 C C . GLY A 1 190 ? 35.270 -38.669 19.126 1.00 21.21 187 GLY A C 1
ATOM 1377 O O . GLY A 1 190 ? 36.002 -39.055 18.210 1.00 22.22 187 GLY A O 1
ATOM 1378 N N . GLN A 1 191 ? 34.060 -38.162 18.914 1.00 18.06 188 GLN A N 1
ATOM 1379 C CA . GLN A 1 191 ? 33.501 -38.110 17.570 1.00 17.49 188 GLN A CA 1
ATOM 1380 C C . GLN A 1 191 ? 33.155 -36.704 17.097 1.00 14.70 188 GLN A C 1
ATOM 1381 O O . GLN A 1 191 ? 32.674 -36.525 15.971 1.00 14.50 188 GLN A O 1
ATOM 1387 N N . ARG A 1 192 ? 33.399 -35.700 17.934 1.00 14.30 189 ARG A N 1
ATOM 1388 C CA . ARG A 1 192 ? 33.031 -34.335 17.567 1.00 14.79 189 ARG A CA 1
ATOM 1389 C C . ARG A 1 192 ? 33.767 -33.892 16.303 1.00 14.70 189 ARG A C 1
ATOM 1390 O O . ARG A 1 192 ? 34.935 -34.238 16.103 1.00 16.61 189 ARG A O 1
ATOM 1398 N N . LEU A 1 193 ? 33.070 -33.181 15.426 1.00 16.19 190 LEU A N 1
ATOM 1399 C CA . LEU A 1 193 ? 33.722 -32.633 14.237 1.00 13.45 190 LEU A CA 1
ATOM 1400 C C . LEU A 1 193 ? 34.740 -31.565 14.648 1.00 13.31 190 LEU A C 1
ATOM 1401 O O . LEU A 1 193 ? 34.430 -30.665 15.419 1.00 12.47 190 LEU A O 1
ATOM 1406 N N . VAL A 1 194 ? 35.968 -31.697 14.150 1.00 11.49 191 VAL A N 1
ATOM 1407 C CA . VAL A 1 194 ? 37.032 -30.758 14.455 1.00 11.45 191 VAL A CA 1
ATOM 1408 C C . VAL A 1 194 ? 37.535 -30.133 13.154 1.00 12.97 191 VAL A C 1
ATOM 1409 O O . VAL A 1 194 ? 37.850 -30.845 12.191 1.00 13.76 191 VAL A O 1
ATOM 1413 N N . ILE A 1 195 ? 37.603 -28.804 13.128 1.00 10.84 192 ILE A N 1
ATOM 1414 C CA . ILE A 1 195 ? 37.913 -28.072 11.904 1.00 11.33 192 ILE A CA 1
ATOM 1415 C C . ILE A 1 195 ? 39.372 -27.633 11.859 1.00 11.83 192 ILE A C 1
ATOM 1416 O O . ILE A 1 195 ? 39.830 -26.917 12.745 1.00 10.88 192 ILE A O 1
ATOM 1421 N N . VAL A 1 196 ? 40.078 -28.042 10.808 1.00 11.05 193 VAL A N 1
ATOM 1422 C CA . VAL A 1 196 ? 41.496 -27.730 10.641 1.00 12.98 193 VAL A CA 1
ATOM 1423 C C . VAL A 1 196 ? 41.771 -27.126 9.272 1.00 13.81 193 VAL A C 1
ATOM 1424 O O . VAL A 1 196 ? 41.023 -27.351 8.313 1.00 11.66 193 VAL A O 1
ATOM 1428 N N . GLY A 1 197 ? 42.856 -26.362 9.170 1.00 12.57 194 GLY A N 1
ATOM 1429 C CA . GLY A 1 197 ? 43.257 -25.845 7.875 1.00 13.33 194 GLY A CA 1
ATOM 1430 C C . GLY A 1 197 ? 44.753 -25.661 7.807 1.00 14.88 194 GLY A C 1
ATOM 1431 O O . GLY A 1 197 ? 45.468 -26.131 8.687 1.00 14.24 194 GLY A O 1
ATOM 1432 N N . GLY A 1 198 ? 45.219 -24.977 6.762 1.00 11.89 195 GLY A N 1
ATOM 1433 C CA . GLY A 1 198 ? 46.630 -24.671 6.621 1.00 14.15 195 GLY A CA 1
ATOM 1434 C C . GLY A 1 198 ? 46.952 -23.292 7.164 1.00 13.77 195 GLY A C 1
ATOM 1435 O O . GLY A 1 198 ? 46.101 -22.645 7.778 1.00 13.27 195 GLY A O 1
ATOM 1436 N N . LEU A 1 199 ? 48.193 -22.849 6.955 1.00 13.38 196 LEU A N 1
ATOM 1437 C CA . LEU A 1 199 ? 48.606 -21.511 7.373 1.00 11.50 196 LEU A CA 1
ATOM 1438 C C . LEU A 1 199 ? 47.647 -20.433 6.875 1.00 11.03 196 LEU A C 1
ATOM 1439 O O . LEU A 1 199 ? 47.248 -20.444 5.714 1.00 11.83 196 LEU A O 1
ATOM 1444 N N . GLU A 1 200 ? 47.283 -19.527 7.781 1.00 10.41 197 GLU A N 1
ATOM 1445 C CA . GLU A 1 200 ? 46.464 -18.357 7.477 1.00 11.32 197 GLU A CA 1
ATOM 1446 C C . GLU A 1 200 ? 45.068 -18.693 6.944 1.00 12.63 197 GLU A C 1
ATOM 1447 O O . GLU A 1 200 ? 44.423 -17.833 6.343 1.00 15.61 197 GLU A O 1
ATOM 1453 N N . ASP A 1 201 ? 44.599 -19.921 7.203 1.00 8.39 198 ASP A N 1
ATOM 1454 C CA . ASP A 1 201 ? 43.345 -20.425 6.646 1.00 12.22 198 ASP A CA 1
ATOM 1455 C C . ASP A 1 201 ? 43.301 -20.173 5.144 1.00 11.59 198 ASP A C 1
ATOM 1456 O O . ASP A 1 201 ? 42.255 -19.881 4.579 1.00 12.09 198 ASP A O 1
ATOM 1461 N N . ASN A 1 202 ? 44.456 -20.273 4.501 1.00 11.47 199 ASN A N 1
ATOM 1462 C CA . ASN A 1 202 ? 44.557 -19.919 3.096 1.00 14.69 199 ASN A CA 1
ATOM 1463 C C . ASN A 1 202 ? 44.330 -21.141 2.206 1.00 12.33 199 ASN A C 1
ATOM 1464 O O . ASN A 1 202 ? 44.796 -22.245 2.496 1.00 11.79 199 ASN A O 1
ATOM 1469 N N . LYS A 1 203 ? 43.604 -20.927 1.117 1.00 13.03 200 LYS A N 1
ATOM 1470 C CA . LYS A 1 203 ? 43.217 -22.002 0.210 1.00 15.94 200 LYS A CA 1
ATOM 1471 C C . LYS A 1 203 ? 44.427 -22.670 -0.462 1.00 18.08 200 LYS A C 1
ATOM 1472 O O . LYS A 1 203 ? 44.457 -23.882 -0.665 1.00 17.57 200 LYS A O 1
ATOM 1478 N N . ASP A 1 204 ? 45.448 -21.887 -0.781 1.00 17.14 201 ASP A N 1
ATOM 1479 C CA . ASP A 1 204 ? 46.603 -22.461 -1.457 1.00 17.89 201 ASP A CA 1
ATOM 1480 C C . ASP A 1 204 ? 47.469 -23.245 -0.480 1.00 18.60 201 ASP A C 1
ATOM 1481 O O . ASP A 1 204 ? 48.052 -24.265 -0.847 1.00 18.42 201 ASP A O 1
ATOM 1486 N N . GLU A 1 205 ? 47.523 -22.799 0.772 1.00 17.63 202 GLU A N 1
ATOM 1487 C CA . GLU A 1 205 ? 48.222 -23.574 1.790 1.00 17.85 202 GLU A CA 1
ATOM 1488 C C . GLU A 1 205 ? 47.525 -24.915 2.011 1.00 16.97 202 GLU A C 1
ATOM 1489 O O . GLU A 1 205 ? 48.186 -25.958 2.174 1.00 17.49 202 GLU A O 1
ATOM 1495 N N . LEU A 1 206 ? 46.194 -24.889 2.027 1.00 14.74 203 LEU A N 1
ATOM 1496 C CA . LEU A 1 206 ? 45.422 -26.108 2.203 1.00 13.71 203 LEU A CA 1
ATOM 1497 C C . LEU A 1 206 ? 45.733 -27.123 1.083 1.00 13.75 203 LEU A C 1
ATOM 1498 O O . LEU A 1 206 ? 45.786 -28.339 1.303 1.00 15.39 203 LEU A O 1
ATOM 1503 N N . LEU A 1 207 ? 45.969 -26.600 -0.114 1.00 15.63 204 LEU A N 1
ATOM 1504 C CA . LEU A 1 207 ? 46.182 -27.419 -1.295 1.00 18.62 204 LEU A CA 1
ATOM 1505 C C . LEU A 1 207 ? 47.616 -27.917 -1.444 1.00 22.46 204 LEU A C 1
ATOM 1506 O O . LEU A 1 207 ? 47.848 -28.946 -2.093 1.00 22.97 204 LEU A O 1
ATOM 1511 N N . HIS A 1 208 ? 48.576 -27.214 -0.843 1.00 23.17 205 HIS A N 1
ATOM 1512 C CA . HIS A 1 208 ? 49.987 -27.480 -1.151 1.00 24.91 205 HIS A CA 1
ATOM 1513 C C . HIS A 1 208 ? 50.916 -27.762 0.023 1.00 26.54 205 HIS A C 1
ATOM 1514 O O . HIS A 1 208 ? 51.984 -28.340 -0.173 1.00 31.02 205 HIS A O 1
ATOM 1521 N N . SER A 1 209 ? 50.545 -27.345 1.228 1.00 24.40 206 SER A N 1
ATOM 1522 C CA . SER A 1 209 ? 51.440 -27.495 2.376 1.00 27.54 206 SER A CA 1
ATOM 1523 C C . SER A 1 209 ? 50.778 -28.271 3.510 1.00 28.14 206 SER A C 1
ATOM 1524 O O . SER A 1 209 ? 51.431 -28.877 4.366 1.00 30.99 206 SER A O 1
ATOM 1527 N N . PHE A 1 210 ? 49.464 -28.249 3.494 1.00 25.80 207 PHE A N 1
ATOM 1528 C CA . PHE A 1 210 ? 48.650 -28.914 4.492 1.00 21.46 207 PHE A CA 1
ATOM 1529 C C . PHE A 1 210 ? 48.656 -30.422 4.296 1.00 21.49 207 PHE A C 1
ATOM 1530 O O . PHE A 1 210 ? 48.701 -30.904 3.165 1.00 22.49 207 PHE A O 1
ATOM 1538 N N . GLU A 1 211 ? 48.620 -31.169 5.395 1.00 21.93 208 GLU A N 1
ATOM 1539 C CA . GLU A 1 211 ? 48.297 -32.592 5.319 1.00 24.99 208 GLU A CA 1
ATOM 1540 C C . GLU A 1 211 ? 47.237 -32.916 6.366 1.00 22.78 208 GLU A C 1
ATOM 1541 O O . GLU A 1 211 ? 47.366 -32.517 7.523 1.00 22.97 208 GLU A O 1
ATOM 1547 N N . PRO A 1 212 ? 46.177 -33.630 5.956 1.00 23.17 209 PRO A N 1
ATOM 1548 C CA . PRO A 1 212 ? 45.074 -33.950 6.871 1.00 22.23 209 PRO A CA 1
ATOM 1549 C C . PRO A 1 212 ? 45.535 -34.818 8.038 1.00 21.09 209 PRO A C 1
ATOM 1550 O O . PRO A 1 212 ? 46.274 -35.784 7.826 1.00 19.25 209 PRO A O 1
ATOM 1554 N N . PRO A 1 213 ? 45.121 -34.474 9.264 1.00 18.40 210 PRO A N 1
ATOM 1555 C CA . PRO A 1 213 ? 45.392 -35.410 10.357 1.00 19.20 210 PRO A CA 1
ATOM 1556 C C . PRO A 1 213 ? 44.721 -36.755 10.078 1.00 21.44 210 PRO A C 1
ATOM 1557 O O . PRO A 1 213 ? 43.719 -36.814 9.352 1.00 23.68 210 PRO A O 1
ATOM 1561 N N . ASP A 1 214 ? 45.274 -37.819 10.644 1.00 20.69 211 ASP A N 1
ATOM 1562 C CA . ASP A 1 214 ? 44.714 -39.155 10.489 1.00 23.53 211 ASP A CA 1
ATOM 1563 C C . ASP A 1 214 ? 43.521 -39.349 11.421 1.00 22.94 211 ASP A C 1
ATOM 1564 O O . ASP A 1 214 ? 43.657 -39.882 12.522 1.00 24.37 211 ASP A O 1
ATOM 1569 N N . ASP A 1 215 ? 42.353 -38.915 10.965 1.00 20.42 212 ASP A N 1
ATOM 1570 C CA . ASP A 1 215 ? 41.167 -38.833 11.802 1.00 20.85 212 ASP A CA 1
ATOM 1571 C C . ASP A 1 215 ? 39.980 -38.771 10.859 1.00 22.53 212 ASP A C 1
ATOM 1572 O O . ASP A 1 215 ? 40.006 -38.007 9.897 1.00 22.04 212 ASP A O 1
ATOM 1577 N N . ASP A 1 216 ? 38.947 -39.571 11.103 1.00 24.11 213 ASP A N 1
ATOM 1578 C CA . ASP A 1 216 ? 37.841 -39.601 10.154 1.00 24.34 213 ASP A CA 1
ATOM 1579 C C . ASP A 1 216 ? 36.650 -38.742 10.584 1.00 21.68 213 ASP A C 1
ATOM 1580 O O . ASP A 1 216 ? 35.564 -38.877 10.027 1.00 22.07 213 ASP A O 1
ATOM 1585 N N . ARG A 1 217 ? 36.858 -37.854 11.557 1.00 19.56 214 ARG A N 1
ATOM 1586 C CA . ARG A 1 217 ? 35.846 -36.856 11.911 1.00 18.97 214 ARG A CA 1
ATOM 1587 C C . ARG A 1 217 ? 36.437 -35.436 11.893 1.00 18.52 214 ARG A C 1
ATOM 1588 O O . ARG A 1 217 ? 36.336 -34.680 12.872 1.00 15.59 214 ARG A O 1
ATOM 1596 N N . ILE A 1 218 ? 37.062 -35.072 10.777 1.00 12.99 215 ILE A N 1
ATOM 1597 C CA . ILE A 1 218 ? 37.576 -33.710 10.632 1.00 13.22 215 ILE A CA 1
ATOM 1598 C C . ILE A 1 218 ? 36.886 -33.006 9.483 1.00 12.91 215 ILE A C 1
ATOM 1599 O O . ILE A 1 218 ? 36.338 -33.643 8.595 1.00 15.42 215 ILE A O 1
ATOM 1604 N N . VAL A 1 219 ? 36.913 -31.679 9.538 1.00 11.13 216 VAL A N 1
ATOM 1605 C CA . VAL A 1 219 ? 36.383 -30.802 8.493 1.00 12.12 216 VAL A CA 1
ATOM 1606 C C . VAL A 1 219 ? 37.521 -29.862 8.088 1.00 13.07 216 VAL A C 1
ATOM 1607 O O . VAL A 1 219 ? 38.292 -29.400 8.951 1.00 13.74 216 VAL A O 1
ATOM 1611 N N . LEU A 1 220 ? 37.665 -29.602 6.791 1.00 13.54 217 LEU A N 1
ATOM 1612 C CA . LEU A 1 220 ? 38.729 -28.706 6.333 1.00 12.85 217 LEU A CA 1
ATOM 1613 C C . LEU A 1 220 ? 38.170 -27.299 6.167 1.00 13.10 217 LEU A C 1
ATOM 1614 O O . LEU A 1 220 ? 36.977 -27.132 5.915 1.00 14.00 217 LEU A O 1
ATOM 1619 N N . THR A 1 221 ? 39.024 -26.287 6.304 1.00 11.00 218 THR A N 1
ATOM 1620 C CA . THR A 1 221 ? 38.553 -24.919 6.174 1.00 11.88 218 THR A CA 1
ATOM 1621 C C . THR A 1 221 ? 39.544 -24.023 5.446 1.00 11.83 218 THR A C 1
ATOM 1622 O O . THR A 1 221 ? 40.748 -24.283 5.423 1.00 10.04 218 THR A O 1
ATOM 1626 N N . TYR A 1 222 ? 39.003 -22.985 4.824 1.00 9.09 219 TYR A N 1
ATOM 1627 C CA . TYR A 1 222 ? 39.779 -21.850 4.330 1.00 7.96 219 TYR A CA 1
ATOM 1628 C C . TYR A 1 222 ? 38.871 -20.627 4.397 1.00 11.06 219 TYR A C 1
ATOM 1629 O O . TYR A 1 222 ? 37.656 -20.750 4.643 1.00 9.71 219 TYR A O 1
ATOM 1638 N N . HIS A 1 223 ? 39.461 -19.450 4.210 1.00 10.43 220 HIS A N 1
ATOM 1639 C CA . HIS A 1 223 ? 38.691 -18.217 4.094 1.00 11.30 220 HIS A CA 1
ATOM 1640 C C . HIS A 1 223 ? 38.838 -17.695 2.670 1.00 12.59 220 HIS A C 1
ATOM 1641 O O . HIS A 1 223 ? 39.857 -17.940 2.004 1.00 12.04 220 HIS A O 1
ATOM 1648 N N . TYR A 1 224 ? 37.837 -16.964 2.199 1.00 11.34 221 TYR A N 1
ATOM 1649 C CA . TYR A 1 224 ? 37.897 -16.458 0.832 1.00 10.61 221 TYR A CA 1
ATOM 1650 C C . TYR A 1 224 ? 37.475 -15.012 0.765 1.00 11.73 221 TYR A C 1
ATOM 1651 O O . TYR A 1 224 ? 36.322 -14.697 1.067 1.00 9.43 221 TYR A O 1
ATOM 1660 N N . TYR A 1 225 ? 38.398 -14.151 0.348 1.00 10.96 222 TYR A N 1
ATOM 1661 C CA . TYR A 1 225 ? 38.129 -12.716 0.236 1.00 10.87 222 TYR A CA 1
ATOM 1662 C C . TYR A 1 225 ? 38.705 -12.132 -1.059 1.00 15.03 222 TYR A C 1
ATOM 1663 O O . TYR A 1 225 ? 39.244 -11.022 -1.059 1.00 17.48 222 TYR A O 1
ATOM 1672 N N . SER A 1 226 ? 38.604 -12.876 -2.159 1.00 13.47 223 SER A N 1
ATOM 1673 C CA A SER A 1 226 ? 39.152 -12.407 -3.429 0.62 11.88 223 SER A CA 1
ATOM 1674 C CA B SER A 1 226 ? 39.156 -12.454 -3.446 0.38 11.63 223 SER A CA 1
ATOM 1675 C C . SER A 1 226 ? 38.086 -11.885 -4.379 1.00 11.86 223 SER A C 1
ATOM 1676 O O . SER A 1 226 ? 36.979 -12.414 -4.437 1.00 13.81 223 SER A O 1
ATOM 1681 N N . PRO A 1 227 ? 38.412 -10.810 -5.125 1.00 10.88 224 PRO A N 1
ATOM 1682 C CA . PRO A 1 227 ? 39.655 -10.030 -5.100 1.00 11.11 224 PRO A CA 1
ATOM 1683 C C . PRO A 1 227 ? 39.672 -9.084 -3.906 1.00 12.18 224 PRO A C 1
ATOM 1684 O O . PRO A 1 227 ? 38.676 -8.405 -3.660 1.00 9.48 224 PRO A O 1
ATOM 1688 N N . TRP A 1 228 ? 40.776 -9.056 -3.171 1.00 8.20 225 TRP A N 1
ATOM 1689 C CA . TRP A 1 228 ? 40.863 -8.256 -1.950 1.00 11.44 225 TRP A CA 1
ATOM 1690 C C . TRP A 1 228 ? 40.498 -6.790 -2.183 1.00 10.81 225 TRP A C 1
ATOM 1691 O O . TRP A 1 228 ? 39.805 -6.181 -1.362 1.00 10.92 225 TRP A O 1
ATOM 1702 N N . ASP A 1 229 ? 40.959 -6.232 -3.301 1.00 10.57 226 ASP A N 1
ATOM 1703 C CA . ASP A 1 229 ? 40.746 -4.806 -3.523 1.00 10.78 226 ASP A CA 1
ATOM 1704 C C . ASP A 1 229 ? 39.307 -4.502 -3.961 1.00 10.54 226 ASP A C 1
ATOM 1705 O O . ASP A 1 229 ? 38.835 -3.377 -3.791 1.00 13.84 226 ASP A O 1
ATOM 1710 N N . TYR A 1 230 ? 38.580 -5.498 -4.467 1.00 9.71 227 TYR A N 1
ATOM 1711 C CA . TYR A 1 230 ? 37.158 -5.283 -4.698 1.00 10.26 227 TYR A CA 1
ATOM 1712 C C . TYR A 1 230 ? 36.393 -5.377 -3.371 1.00 10.41 227 TYR A C 1
ATOM 1713 O O . TYR A 1 230 ? 35.592 -4.486 -3.056 1.00 12.29 227 TYR A O 1
ATOM 1722 N N . VAL A 1 231 ? 36.627 -6.435 -2.590 1.00 9.43 228 VAL A N 1
ATOM 1723 C CA . VAL A 1 231 ? 35.807 -6.624 -1.394 1.00 10.00 228 VAL A CA 1
ATOM 1724 C C . VAL A 1 231 ? 36.054 -5.506 -0.392 1.00 10.62 228 VAL A C 1
ATOM 1725 O O . VAL A 1 231 ? 35.134 -5.115 0.327 1.00 9.04 228 VAL A O 1
ATOM 1729 N N . SER A 1 232 ? 37.263 -4.947 -0.401 1.00 11.78 229 SER A N 1
ATOM 1730 C CA . SER A 1 232 ? 37.623 -3.867 0.532 1.00 11.50 229 SER A CA 1
ATOM 1731 C C . SER A 1 232 ? 37.527 -2.455 -0.063 1.00 10.91 229 SER A C 1
ATOM 1732 O O . SER A 1 232 ? 37.793 -1.453 0.636 1.00 11.44 229 SER A O 1
ATOM 1735 N N . ASN A 1 233 ? 37.137 -2.374 -1.333 1.00 11.34 230 ASN A N 1
ATOM 1736 C CA . ASN A 1 233 ? 37.175 -1.118 -2.107 1.00 9.05 230 ASN A CA 1
ATOM 1737 C C . ASN A 1 233 ? 38.528 -0.424 -1.944 1.00 9.62 230 ASN A C 1
ATOM 1738 O O . ASN A 1 233 ? 38.624 0.681 -1.417 1.00 11.44 230 ASN A O 1
ATOM 1743 N N . TRP A 1 234 ? 39.575 -1.117 -2.375 1.00 9.29 231 TRP A N 1
ATOM 1744 C CA . TRP A 1 234 ? 40.908 -0.526 -2.433 1.00 10.05 231 TRP A CA 1
ATOM 1745 C C . TRP A 1 234 ? 41.220 -0.060 -3.859 1.00 11.07 231 TRP A C 1
ATOM 1746 O O . TRP A 1 234 ? 40.780 -0.678 -4.826 1.00 10.45 231 TRP A O 1
ATOM 1757 N N . TRP A 1 235 ? 42.004 1.008 -3.975 1.00 10.64 232 TRP A N 1
ATOM 1758 C CA . TRP A 1 235 ? 42.542 1.467 -5.253 1.00 11.22 232 TRP A CA 1
ATOM 1759 C C . TRP A 1 235 ? 41.511 1.700 -6.352 1.00 12.00 232 TRP A C 1
ATOM 1760 O O . TRP A 1 235 ? 41.808 1.524 -7.533 1.00 11.77 232 TRP A O 1
ATOM 1771 N N . GLY A 1 236 ? 40.301 2.095 -5.966 1.00 12.15 233 GLY A N 1
ATOM 1772 C CA . GLY A 1 236 ? 39.273 2.424 -6.934 1.00 13.88 233 GLY A CA 1
ATOM 1773 C C . GLY A 1 236 ? 38.604 1.227 -7.589 1.00 16.77 233 GLY A C 1
ATOM 1774 O O . GLY A 1 236 ? 37.917 1.390 -8.603 1.00 11.60 233 GLY A O 1
ATOM 1775 N N . ARG A 1 237 ? 38.765 0.033 -7.015 1.00 10.71 234 ARG A N 1
ATOM 1776 C CA . ARG A 1 237 ? 38.132 -1.161 -7.591 1.00 10.50 234 ARG A CA 1
ATOM 1777 C C . ARG A 1 237 ? 36.691 -1.279 -7.092 1.00 12.97 234 ARG A C 1
ATOM 1778 O O . ARG A 1 237 ? 36.390 -2.067 -6.195 1.00 13.03 234 ARG A O 1
ATOM 1786 N N . THR A 1 238 ? 35.808 -0.497 -7.700 1.00 10.62 235 THR A N 1
ATOM 1787 C CA . THR A 1 238 ? 34.471 -0.286 -7.181 1.00 10.53 235 THR A CA 1
ATOM 1788 C C . THR A 1 238 ? 33.411 -1.210 -7.769 1.00 12.90 235 THR A C 1
ATOM 1789 O O . THR A 1 238 ? 32.262 -1.174 -7.336 1.00 13.51 235 THR A O 1
ATOM 1793 N N . THR A 1 239 ? 33.766 -2.008 -8.776 1.00 12.51 236 THR A N 1
ATOM 1794 C CA . THR A 1 239 ? 32.796 -2.957 -9.331 1.00 12.10 236 THR A CA 1
ATOM 1795 C C . THR A 1 239 ? 33.397 -4.342 -9.506 1.00 11.54 236 THR A C 1
ATOM 1796 O O . THR A 1 239 ? 34.618 -4.498 -9.525 1.00 10.76 236 THR A O 1
ATOM 1800 N N . TRP A 1 240 ? 32.525 -5.332 -9.663 1.00 11.66 237 TRP A N 1
ATOM 1801 C CA . TRP A 1 240 ? 32.948 -6.719 -9.886 1.00 11.09 237 TRP A CA 1
ATOM 1802 C C . TRP A 1 240 ? 31.939 -7.428 -10.777 1.00 12.92 237 TRP A C 1
ATOM 1803 O O . TRP A 1 240 ? 30.734 -7.164 -10.676 1.00 10.64 237 TRP A O 1
ATOM 1814 N N . GLY A 1 241 ? 32.421 -8.328 -11.635 1.00 12.70 238 GLY A N 1
ATOM 1815 C CA . GLY A 1 241 ? 31.540 -9.170 -12.429 1.00 14.18 238 GLY A CA 1
ATOM 1816 C C . GLY A 1 241 ? 31.861 -9.413 -13.894 1.00 14.41 238 GLY A C 1
ATOM 1817 O O . GLY A 1 241 ? 30.984 -9.838 -14.646 1.00 14.76 238 GLY A O 1
ATOM 1818 N N . SER A 1 242 ? 33.097 -9.159 -14.320 1.00 12.44 239 SER A N 1
ATOM 1819 C CA . SER A 1 242 ? 33.473 -9.496 -15.689 1.00 12.72 239 SER A CA 1
ATOM 1820 C C . SER A 1 242 ? 33.436 -11.020 -15.876 1.00 12.81 239 SER A C 1
ATOM 1821 O O . SER A 1 242 ? 33.419 -11.775 -14.902 1.00 12.28 239 SER A O 1
ATOM 1824 N N . ALA A 1 243 ? 33.403 -11.465 -17.124 1.00 15.27 240 ALA A N 1
ATOM 1825 C CA . ALA A 1 243 ? 33.409 -12.893 -17.409 1.00 18.49 240 ALA A CA 1
ATOM 1826 C C . ALA A 1 243 ? 34.675 -13.536 -16.840 1.00 18.34 240 ALA A C 1
ATOM 1827 O O . ALA A 1 243 ? 34.628 -14.635 -16.282 1.00 15.73 240 ALA A O 1
ATOM 1829 N N . ALA A 1 244 ? 35.802 -12.846 -16.963 1.00 15.29 241 ALA A N 1
ATOM 1830 C CA . ALA A 1 244 ? 37.052 -13.348 -16.392 1.00 15.06 241 ALA A CA 1
ATOM 1831 C C . ALA A 1 244 ? 36.979 -13.436 -14.876 1.00 13.81 241 ALA A C 1
ATOM 1832 O O . ALA A 1 244 ? 37.474 -14.396 -14.292 1.00 14.94 241 ALA A O 1
ATOM 1834 N N . GLU A 1 245 ? 36.371 -12.439 -14.232 1.00 13.33 242 GLU A N 1
ATOM 1835 C CA . GLU A 1 245 ? 36.291 -12.439 -12.766 1.00 14.27 242 GLU A CA 1
ATOM 1836 C C . GLU A 1 245 ? 35.455 -13.587 -12.233 1.00 15.90 242 GLU A C 1
ATOM 1837 O O . GLU A 1 245 ? 35.790 -14.198 -11.214 1.00 14.04 242 GLU A O 1
ATOM 1843 N N . ILE A 1 246 ? 34.367 -13.884 -12.934 1.00 11.79 243 ILE A N 1
ATOM 1844 C CA . ILE A 1 246 ? 33.496 -14.982 -12.540 1.00 11.31 243 ILE A CA 1
ATOM 1845 C C . ILE A 1 246 ? 34.176 -16.340 -12.765 1.00 13.21 243 ILE A C 1
ATOM 1846 O O . ILE A 1 246 ? 34.047 -17.271 -11.951 1.00 14.26 243 ILE A O 1
ATOM 1851 N N . SER A 1 247 ? 34.877 -16.453 -13.888 1.00 12.40 244 SER A N 1
ATOM 1852 C CA . SER A 1 247 ? 35.652 -17.656 -14.199 1.00 16.81 244 SER A CA 1
ATOM 1853 C C . SER A 1 247 ? 36.749 -17.889 -13.155 1.00 15.72 244 SER A C 1
ATOM 1854 O O . SER A 1 247 ? 36.963 -19.015 -12.711 1.00 14.90 244 SER A O 1
ATOM 1857 N N . GLU A 1 248 ? 37.435 -16.811 -12.771 1.00 14.21 245 GLU A N 1
ATOM 1858 C CA . GLU A 1 248 ? 38.547 -16.885 -11.826 1.00 12.95 245 GLU A CA 1
ATOM 1859 C C . GLU A 1 248 ? 38.098 -17.273 -10.421 1.00 12.59 245 GLU A C 1
ATOM 1860 O O . GLU A 1 248 ? 38.800 -18.019 -9.720 1.00 12.21 245 GLU A O 1
ATOM 1866 N N . MET A 1 249 ? 36.921 -16.791 -10.020 1.00 11.21 246 MET A N 1
ATOM 1867 C CA . MET A 1 249 ? 36.346 -17.187 -8.746 1.00 11.21 246 MET A CA 1
ATOM 1868 C C . MET A 1 249 ? 36.126 -18.707 -8.714 1.00 12.82 246 MET A C 1
ATOM 1869 O O . MET A 1 249 ? 36.501 -19.369 -7.740 1.00 11.55 246 MET A O 1
ATOM 1874 N N . GLU A 1 250 ? 35.563 -19.270 -9.780 1.00 11.30 247 GLU A N 1
ATOM 1875 C CA . GLU A 1 250 ? 35.319 -20.716 -9.802 1.00 12.61 247 GLU A CA 1
ATOM 1876 C C . GLU A 1 250 ? 36.635 -21.504 -9.816 1.00 13.28 247 GLU A C 1
ATOM 1877 O O . GLU A 1 250 ? 36.794 -22.483 -9.073 1.00 15.03 247 GLU A O 1
ATOM 1883 N N . GLU A 1 251 ? 37.574 -21.074 -10.654 1.00 11.92 248 GLU A N 1
ATOM 1884 C CA . GLU A 1 251 ? 38.864 -21.757 -10.754 1.00 13.67 248 GLU A CA 1
ATOM 1885 C C . GLU A 1 251 ? 39.645 -21.678 -9.445 1.00 13.92 248 GLU A C 1
ATOM 1886 O O . GLU A 1 251 ? 40.461 -22.543 -9.158 1.00 13.40 248 GLU A O 1
ATOM 1892 N N . ASP A 1 252 ? 39.375 -20.658 -8.638 1.00 12.64 249 ASP A N 1
ATOM 1893 C CA . ASP A 1 252 ? 39.974 -20.563 -7.312 1.00 14.85 249 ASP A CA 1
ATOM 1894 C C . ASP A 1 252 ? 39.581 -21.734 -6.409 1.00 16.23 249 ASP A C 1
ATOM 1895 O O . ASP A 1 252 ? 40.435 -22.311 -5.743 1.00 20.94 249 ASP A O 1
ATOM 1900 N N . ILE A 1 253 ? 38.303 -22.091 -6.392 1.00 13.56 250 ILE A N 1
ATOM 1901 C CA . ILE A 1 253 ? 37.817 -23.024 -5.375 1.00 16.29 250 ILE A CA 1
ATOM 1902 C C . ILE A 1 253 ? 37.617 -24.461 -5.896 1.00 13.79 250 ILE A C 1
ATOM 1903 O O . ILE A 1 253 ? 37.633 -25.410 -5.109 1.00 13.36 250 ILE A O 1
ATOM 1908 N N . LYS A 1 254 ? 37.457 -24.628 -7.209 1.00 12.43 251 LYS A N 1
ATOM 1909 C CA . LYS A 1 254 ? 37.352 -25.977 -7.798 1.00 13.12 251 LYS A CA 1
ATOM 1910 C C . LYS A 1 254 ? 38.460 -26.977 -7.379 1.00 13.74 251 LYS A C 1
ATOM 1911 O O . LYS A 1 254 ? 38.164 -28.147 -7.124 1.00 16.75 251 LYS A O 1
ATOM 1917 N N . PRO A 1 255 ? 39.738 -26.547 -7.303 1.00 14.59 252 PRO A N 1
ATOM 1918 C CA . PRO A 1 255 ? 40.758 -27.521 -6.877 1.00 15.45 252 PRO A CA 1
ATOM 1919 C C . PRO A 1 255 ? 40.560 -28.064 -5.459 1.00 14.98 252 PRO A C 1
ATOM 1920 O O . PRO A 1 255 ? 41.070 -29.152 -5.149 1.00 14.76 252 PRO A O 1
ATOM 1924 N N . VAL A 1 256 ? 39.843 -27.328 -4.612 1.00 14.13 253 VAL A N 1
ATOM 1925 C CA . VAL A 1 256 ? 39.593 -27.782 -3.242 1.00 13.44 253 VAL A CA 1
ATOM 1926 C C . VAL A 1 256 ? 38.542 -28.883 -3.282 1.00 14.88 253 VAL A C 1
ATOM 1927 O O . VAL A 1 256 ? 38.620 -29.869 -2.541 1.00 14.45 253 VAL A O 1
ATOM 1931 N N . TYR A 1 257 ? 37.567 -28.720 -4.169 1.00 12.87 254 TYR A N 1
ATOM 1932 C CA . TYR A 1 257 ? 36.621 -29.787 -4.424 1.00 14.94 254 TYR A CA 1
ATOM 1933 C C . TYR A 1 257 ? 37.346 -31.019 -4.963 1.00 16.93 254 TYR A C 1
ATOM 1934 O O . TYR A 1 257 ? 37.113 -32.135 -4.510 1.00 17.48 254 TYR A O 1
ATOM 1943 N N . GLU A 1 258 ? 38.236 -30.821 -5.928 1.00 13.67 255 GLU A N 1
ATOM 1944 C CA . GLU A 1 258 ? 38.862 -31.966 -6.574 1.00 14.95 255 GLU A CA 1
ATOM 1945 C C . GLU A 1 258 ? 39.816 -32.741 -5.657 1.00 17.36 255 GLU A C 1
ATOM 1946 O O . GLU A 1 258 ? 39.859 -33.967 -5.709 1.00 16.73 255 GLU A O 1
ATOM 1952 N N . LYS A 1 259 ? 40.581 -32.042 -4.825 1.00 17.68 256 LYS A N 1
ATOM 1953 C CA . LYS A 1 259 ? 41.560 -32.713 -3.968 1.00 17.77 256 LYS A CA 1
ATOM 1954 C C . LYS A 1 259 ? 40.917 -33.308 -2.729 1.00 17.81 256 LYS A C 1
ATOM 1955 O O . LYS A 1 259 ? 41.322 -34.380 -2.274 1.00 18.40 256 LYS A O 1
ATOM 1961 N N . PHE A 1 260 ? 39.917 -32.617 -2.191 1.00 15.78 257 PHE A N 1
ATOM 1962 C CA . PHE A 1 260 ? 39.419 -32.963 -0.862 1.00 17.04 257 PHE A CA 1
ATOM 1963 C C . PHE A 1 260 ? 37.957 -33.380 -0.826 1.00 13.98 257 PHE A C 1
ATOM 1964 O O . PHE A 1 260 ? 37.648 -34.454 -0.324 1.00 15.91 257 PHE A O 1
ATOM 1972 N N . VAL A 1 261 ? 37.057 -32.539 -1.337 1.00 14.51 258 VAL A N 1
ATOM 1973 C CA . VAL A 1 261 ? 35.631 -32.806 -1.166 1.00 14.44 258 VAL A CA 1
ATOM 1974 C C . VAL A 1 261 ? 35.234 -34.120 -1.827 1.00 16.58 258 VAL A C 1
ATOM 1975 O O . VAL A 1 261 ? 34.550 -34.943 -1.217 1.00 18.32 258 VAL A O 1
ATOM 1979 N N . ARG A 1 262 ? 35.680 -34.352 -3.058 1.00 19.34 259 ARG A N 1
ATOM 1980 C CA . ARG A 1 262 ? 35.237 -35.570 -3.722 1.00 26.16 259 ARG A CA 1
ATOM 1981 C C . ARG A 1 262 ? 36.019 -36.786 -3.219 1.00 25.35 259 ARG A C 1
ATOM 1982 O O . ARG A 1 262 ? 35.733 -37.913 -3.611 1.00 27.49 259 ARG A O 1
ATOM 1990 N N . GLU A 1 263 ? 36.960 -36.555 -2.303 1.00 24.05 260 GLU A N 1
ATOM 1991 C CA . GLU A 1 263 ? 37.618 -37.642 -1.580 1.00 24.60 260 GLU A CA 1
ATOM 1992 C C . GLU A 1 263 ? 36.992 -37.857 -0.194 1.00 23.15 260 GLU A C 1
ATOM 1993 O O . GLU A 1 263 ? 37.494 -38.647 0.609 1.00 22.46 260 GLU A O 1
ATOM 1999 N N . GLY A 1 264 ? 35.905 -37.147 0.093 1.00 18.13 261 GLY A N 1
ATOM 2000 C CA . GLY A 1 264 ? 35.157 -37.376 1.320 1.00 17.02 261 GLY A CA 1
ATOM 2001 C C . GLY A 1 264 ? 35.390 -36.407 2.477 1.00 16.70 261 GLY A C 1
ATOM 2002 O O . GLY A 1 264 ? 34.818 -36.591 3.560 1.00 17.33 261 GLY A O 1
ATOM 2003 N N . TYR A 1 265 ? 36.222 -35.392 2.273 1.00 16.38 262 TYR A N 1
ATOM 2004 C CA . TYR A 1 265 ? 36.440 -34.376 3.303 1.00 14.78 262 TYR A CA 1
ATOM 2005 C C . TYR A 1 265 ? 35.391 -33.272 3.236 1.00 15.13 262 TYR A C 1
ATOM 2006 O O . TYR A 1 265 ? 35.331 -32.544 2.245 1.00 15.63 262 TYR A O 1
ATOM 2015 N N . PRO A 1 266 ? 34.582 -33.117 4.297 1.00 12.80 263 PRO A N 1
ATOM 2016 C CA . PRO A 1 266 ? 33.707 -31.937 4.331 1.00 11.84 263 PRO A CA 1
ATOM 2017 C C . PRO A 1 266 ? 34.549 -30.664 4.387 1.00 11.74 263 PRO A C 1
ATOM 2018 O O . PRO A 1 266 ? 35.681 -30.699 4.887 1.00 14.06 263 PRO A O 1
ATOM 2022 N N . VAL A 1 267 ? 34.016 -29.559 3.874 1.00 12.32 264 VAL A N 1
ATOM 2023 C CA . VAL A 1 267 ? 34.749 -28.301 3.865 1.00 10.02 264 VAL A CA 1
ATOM 2024 C C . VAL A 1 267 ? 33.864 -27.138 4.310 1.00 13.55 264 VAL A C 1
ATOM 2025 O O . VAL A 1 267 ? 32.699 -27.005 3.879 1.00 9.98 264 VAL A O 1
ATOM 2029 N N . ILE A 1 268 ? 34.424 -26.315 5.195 1.00 10.41 265 ILE A N 1
ATOM 2030 C CA . ILE A 1 268 ? 33.780 -25.089 5.641 1.00 10.29 265 ILE A CA 1
ATOM 2031 C C . ILE A 1 268 ? 34.573 -23.873 5.186 1.00 11.52 265 ILE A C 1
ATOM 2032 O O . ILE A 1 268 ? 35.758 -23.750 5.483 1.00 11.15 265 ILE A O 1
ATOM 2037 N N . ILE A 1 269 ? 33.914 -22.978 4.464 1.00 10.59 266 ILE A N 1
ATOM 2038 C CA . ILE A 1 269 ? 34.488 -21.674 4.166 1.00 9.08 266 ILE A CA 1
ATOM 2039 C C . ILE A 1 269 ? 34.158 -20.800 5.372 1.00 10.03 266 ILE A C 1
ATOM 2040 O O . ILE A 1 269 ? 33.033 -20.307 5.495 1.00 8.09 266 ILE A O 1
ATOM 2045 N N . GLY A 1 270 ? 35.106 -20.680 6.296 1.00 7.04 267 GLY A N 1
ATOM 2046 C CA . GLY A 1 270 ? 34.807 -20.072 7.589 1.00 10.06 267 GLY A CA 1
ATOM 2047 C C . GLY A 1 270 ? 34.474 -18.594 7.526 1.00 10.88 267 GLY A C 1
ATOM 2048 O O . GLY A 1 270 ? 33.771 -18.071 8.404 1.00 7.96 267 GLY A O 1
ATOM 2049 N N . GLU A 1 271 ? 34.997 -17.914 6.503 1.00 7.50 268 GLU A N 1
ATOM 2050 C CA . GLU A 1 271 ? 34.686 -16.502 6.271 1.00 6.66 268 GLU A CA 1
ATOM 2051 C C . GLU A 1 271 ? 34.689 -16.169 4.786 1.00 10.54 268 GLU A C 1
ATOM 2052 O O . GLU A 1 271 ? 35.595 -16.586 4.052 1.00 10.72 268 GLU A O 1
ATOM 2058 N N . TYR A 1 272 ? 33.697 -15.390 4.364 1.00 10.30 269 TYR A N 1
ATOM 2059 C CA . TYR A 1 272 ? 33.652 -14.758 3.049 1.00 8.82 269 TYR A CA 1
ATOM 2060 C C . TYR A 1 272 ? 32.768 -13.521 3.170 1.00 9.74 269 TYR A C 1
ATOM 2061 O O . TYR A 1 272 ? 32.000 -13.382 4.137 1.00 7.44 269 TYR A O 1
ATOM 2070 N N . GLY A 1 273 ? 32.848 -12.641 2.175 1.00 8.24 270 GLY A N 1
ATOM 2071 C CA . GLY A 1 273 ? 31.926 -11.525 2.102 1.00 8.78 270 GLY A CA 1
ATOM 2072 C C . GLY A 1 273 ? 32.616 -10.226 1.750 1.00 11.24 270 GLY A C 1
ATOM 2073 O O . GLY A 1 273 ? 33.844 -10.148 1.712 1.00 13.63 270 GLY A O 1
ATOM 2074 N N . THR A 1 274 ? 31.829 -9.186 1.490 1.00 11.67 271 THR A N 1
ATOM 2075 C CA . THR A 1 274 ? 32.435 -7.898 1.188 1.00 12.70 271 THR A CA 1
ATOM 2076 C C . THR A 1 274 ? 32.767 -7.194 2.492 1.00 13.64 271 THR A C 1
ATOM 2077 O O . THR A 1 274 ? 32.212 -7.514 3.550 1.00 12.78 271 THR A O 1
ATOM 2081 N N . LEU A 1 275 ? 33.701 -6.256 2.400 1.00 12.70 272 LEU A N 1
ATOM 2082 C CA . LEU A 1 275 ? 34.285 -5.587 3.551 1.00 13.23 272 LEU A CA 1
ATOM 2083 C C . LEU A 1 275 ? 34.295 -4.089 3.293 1.00 17.13 272 LEU A C 1
ATOM 2084 O O . LEU A 1 275 ? 35.321 -3.428 3.463 1.00 18.16 272 LEU A O 1
ATOM 2089 N N . GLY A 1 276 ? 33.159 -3.559 2.850 1.00 17.14 273 GLY A N 1
ATOM 2090 C CA . GLY A 1 276 ? 33.069 -2.134 2.591 1.00 18.61 273 GLY A CA 1
ATOM 2091 C C . GLY A 1 276 ? 32.633 -1.760 1.185 1.00 17.34 273 GLY A C 1
ATOM 2092 O O . GLY A 1 276 ? 32.147 -0.649 0.972 1.00 18.81 273 GLY A O 1
ATOM 2093 N N . ALA A 1 277 ? 32.812 -2.673 0.229 1.00 14.07 274 ALA A N 1
ATOM 2094 C CA . ALA A 1 277 ? 32.300 -2.469 -1.126 1.00 13.76 274 ALA A CA 1
ATOM 2095 C C . ALA A 1 277 ? 30.835 -2.049 -1.043 1.00 15.11 274 ALA A C 1
ATOM 2096 O O . ALA A 1 277 ? 30.058 -2.706 -0.346 1.00 18.90 274 ALA A O 1
ATOM 2098 N N . ASN A 1 278 ? 30.450 -0.970 -1.728 1.00 16.74 275 ASN A N 1
ATOM 2099 C CA . ASN A 1 278 ? 29.085 -0.455 -1.567 1.00 19.79 275 ASN A CA 1
ATOM 2100 C C . ASN A 1 278 ? 28.199 -0.457 -2.818 1.00 19.95 275 ASN A C 1
ATOM 2101 O O . ASN A 1 278 ? 26.997 -0.241 -2.711 1.00 20.17 275 ASN A O 1
ATOM 2106 N N . GLU A 1 279 ? 28.761 -0.705 -3.995 1.00 16.45 276 GLU A N 1
ATOM 2107 C CA . GLU A 1 279 ? 27.931 -0.710 -5.194 1.00 18.77 276 GLU A CA 1
ATOM 2108 C C . GLU A 1 279 ? 27.019 -1.933 -5.146 1.00 18.08 276 GLU A C 1
ATOM 2109 O O . GLU A 1 279 ? 27.492 -3.066 -5.030 1.00 16.88 276 GLU A O 1
ATOM 2115 N N . LYS A 1 280 ? 25.713 -1.681 -5.191 1.00 22.12 277 LYS A N 1
ATOM 2116 C CA . LYS A 1 280 ? 24.685 -2.705 -5.038 1.00 21.70 277 LYS A CA 1
ATOM 2117 C C . LYS A 1 280 ? 24.764 -3.865 -6.002 1.00 16.07 277 LYS A C 1
ATOM 2118 O O . LYS A 1 280 ? 24.761 -5.011 -5.587 1.00 15.53 277 LYS A O 1
ATOM 2124 N N . HIS A 1 281 ? 24.758 -3.552 -7.293 1.00 15.56 278 HIS A N 1
ATOM 2125 C CA . HIS A 1 281 ? 24.721 -4.594 -8.310 1.00 14.44 278 HIS A CA 1
ATOM 2126 C C . HIS A 1 281 ? 25.909 -5.538 -8.163 1.00 13.18 278 HIS A C 1
ATOM 2127 O O . HIS A 1 281 ? 25.755 -6.750 -8.160 1.00 12.86 278 HIS A O 1
ATOM 2134 N N . SER A 1 282 ? 27.103 -4.977 -8.043 1.00 12.09 279 SER A N 1
ATOM 2135 C CA . SER A 1 282 ? 28.290 -5.810 -7.889 1.00 13.12 279 SER A CA 1
ATOM 2136 C C . SER A 1 282 ? 28.197 -6.641 -6.624 1.00 10.50 279 SER A C 1
ATOM 2137 O O . SER A 1 282 ? 28.495 -7.831 -6.636 1.00 9.95 279 SER A O 1
ATOM 2140 N N . LYS A 1 283 ? 27.792 -6.014 -5.528 1.00 11.13 280 LYS A N 1
ATOM 2141 C CA . LYS A 1 283 ? 27.714 -6.726 -4.256 1.00 12.60 280 LYS A CA 1
ATOM 2142 C C . LYS A 1 283 ? 26.743 -7.909 -4.322 1.00 13.79 280 LYS A C 1
ATOM 2143 O O . LYS A 1 283 ? 27.044 -9.001 -3.833 1.00 13.30 280 LYS A O 1
ATOM 2149 N N . TRP A 1 284 ? 25.581 -7.689 -4.937 1.00 10.49 281 TRP A N 1
ATOM 2150 C CA . TRP A 1 284 ? 24.579 -8.747 -5.048 1.00 10.80 281 TRP A CA 1
ATOM 2151 C C . TRP A 1 284 ? 25.094 -9.875 -5.938 1.00 10.79 281 TRP A C 1
ATOM 2152 O O . TRP A 1 284 ? 25.020 -11.053 -5.576 1.00 12.07 281 TRP A O 1
ATOM 2163 N N . LEU A 1 285 ? 25.633 -9.508 -7.098 1.00 10.32 282 LEU A N 1
ATOM 2164 C CA . LEU A 1 285 ? 26.225 -10.480 -8.022 1.00 13.90 282 LEU A CA 1
ATOM 2165 C C . LEU A 1 285 ? 27.376 -11.287 -7.390 1.00 13.26 282 LEU A C 1
ATOM 2166 O O . LEU A 1 285 ? 27.498 -12.490 -7.611 1.00 13.07 282 LEU A O 1
ATOM 2171 N N . TYR A 1 286 ? 28.234 -10.613 -6.638 1.00 11.47 283 TYR A N 1
ATOM 2172 C CA . TYR A 1 286 ? 29.349 -11.275 -5.967 1.00 11.62 283 TYR A CA 1
ATOM 2173 C C . TYR A 1 286 ? 28.842 -12.326 -4.975 1.00 12.37 283 TYR A C 1
ATOM 2174 O O . TYR A 1 286 ? 29.291 -13.482 -4.976 1.00 11.68 283 TYR A O 1
ATOM 2183 N N . HIS A 1 287 ? 27.889 -11.940 -4.135 1.00 11.09 284 HIS A N 1
ATOM 2184 C CA . HIS A 1 287 ? 27.411 -12.873 -3.122 1.00 11.71 284 HIS A CA 1
ATOM 2185 C C . HIS A 1 287 ? 26.663 -14.051 -3.753 1.00 12.00 284 HIS A C 1
ATOM 2186 O O . HIS A 1 287 ? 26.900 -15.205 -3.385 1.00 13.02 284 HIS A O 1
ATOM 2193 N N . ASP A 1 288 ? 25.784 -13.785 -4.715 1.00 9.51 285 ASP A N 1
ATOM 2194 C CA . ASP A 1 288 ? 25.059 -14.872 -5.362 1.00 12.14 285 ASP A CA 1
ATOM 2195 C C . ASP A 1 288 ? 26.008 -15.830 -6.070 1.00 14.39 285 ASP A C 1
ATOM 2196 O O . ASP A 1 288 ? 25.853 -17.046 -5.986 1.00 12.25 285 ASP A O 1
ATOM 2201 N N . THR A 1 289 ? 26.999 -15.271 -6.757 1.00 14.48 286 THR A N 1
ATOM 2202 C CA . THR A 1 289 ? 27.927 -16.087 -7.526 1.00 14.75 286 THR A CA 1
ATOM 2203 C C . THR A 1 289 ? 28.775 -16.940 -6.598 1.00 14.55 286 THR A C 1
ATOM 2204 O O . THR A 1 289 ? 28.893 -18.152 -6.807 1.00 15.82 286 THR A O 1
ATOM 2208 N N . PHE A 1 290 ? 29.359 -16.320 -5.572 1.00 13.52 287 PHE A N 1
ATOM 2209 C CA . PHE A 1 290 ? 30.202 -17.088 -4.666 1.00 12.74 287 PHE A CA 1
ATOM 2210 C C . PHE A 1 290 ? 29.423 -18.138 -3.879 1.00 12.90 287 PHE A C 1
ATOM 2211 O O . PHE A 1 290 ? 29.874 -19.276 -3.752 1.00 11.61 287 PHE A O 1
ATOM 2219 N N . VAL A 1 291 ? 28.267 -17.776 -3.339 1.00 12.71 288 VAL A N 1
ATOM 2220 C CA . VAL A 1 291 ? 27.545 -18.747 -2.523 1.00 7.28 288 VAL A CA 1
ATOM 2221 C C . VAL A 1 291 ? 27.044 -19.911 -3.387 1.00 9.65 288 VAL A C 1
ATOM 2222 O O . VAL A 1 291 ? 27.078 -21.064 -2.947 1.00 13.29 288 VAL A O 1
ATOM 2226 N N . ARG A 1 292 ? 26.606 -19.623 -4.613 1.00 8.15 289 ARG A N 1
ATOM 2227 C CA . ARG A 1 292 ? 26.174 -20.697 -5.511 1.00 14.68 289 ARG A CA 1
ATOM 2228 C C . ARG A 1 292 ? 27.340 -21.615 -5.863 1.00 12.13 289 ARG A C 1
ATOM 2229 O O . ARG A 1 292 ? 27.162 -22.816 -5.980 1.00 12.39 289 ARG A O 1
ATOM 2237 N N . LEU A 1 293 ? 28.535 -21.056 -6.031 1.00 10.12 290 LEU A N 1
ATOM 2238 C CA . LEU A 1 293 ? 29.703 -21.882 -6.326 1.00 11.98 290 LEU A CA 1
ATOM 2239 C C . LEU A 1 293 ? 30.084 -22.760 -5.127 1.00 11.98 290 LEU A C 1
ATOM 2240 O O . LEU A 1 293 ? 30.388 -23.945 -5.295 1.00 12.27 290 LEU A O 1
ATOM 2245 N N . ALA A 1 294 ? 30.058 -22.189 -3.925 1.00 12.32 291 ALA A N 1
ATOM 2246 C CA . ALA A 1 294 ? 30.292 -22.975 -2.713 1.00 12.63 291 ALA A CA 1
ATOM 2247 C C . ALA A 1 294 ? 29.275 -24.125 -2.618 1.00 13.82 291 ALA A C 1
ATOM 2248 O O . ALA A 1 294 ? 29.629 -25.276 -2.360 1.00 13.18 291 ALA A O 1
ATOM 2250 N N . HIS A 1 295 ? 28.004 -23.814 -2.848 1.00 12.76 292 HIS A N 1
ATOM 2251 C CA . HIS A 1 295 ? 26.979 -24.849 -2.804 1.00 11.49 292 HIS A CA 1
ATOM 2252 C C . HIS A 1 295 ? 27.239 -25.932 -3.855 1.00 12.32 292 HIS A C 1
ATOM 2253 O O . HIS A 1 295 ? 27.167 -27.126 -3.550 1.00 15.24 292 HIS A O 1
ATOM 2260 N N . LYS A 1 296 ? 27.540 -25.517 -5.084 1.00 11.60 293 LYS A N 1
ATOM 2261 C CA . LYS A 1 296 ? 27.843 -26.451 -6.173 1.00 13.32 293 LYS A CA 1
ATOM 2262 C C . LYS A 1 296 ? 28.950 -27.426 -5.792 1.00 10.85 293 LYS A C 1
ATOM 2263 O O . LYS A 1 296 ? 28.902 -28.615 -6.141 1.00 12.18 293 LYS A O 1
ATOM 2269 N N . TYR A 1 297 ? 29.961 -26.922 -5.091 1.00 11.74 294 TYR A N 1
ATOM 2270 C CA . TYR A 1 297 ? 31.107 -27.766 -4.769 1.00 13.51 294 TYR A CA 1
ATOM 2271 C C . TYR A 1 297 ? 31.030 -28.307 -3.340 1.00 14.60 294 TYR A C 1
ATOM 2272 O O . TYR A 1 297 ? 32.027 -28.768 -2.794 1.00 14.17 294 TYR A O 1
ATOM 2281 N N . GLN A 1 298 ? 29.831 -28.268 -2.764 1.00 13.07 295 GLN A N 1
ATOM 2282 C CA . GLN A 1 298 ? 29.573 -28.850 -1.446 1.00 14.93 295 GLN A CA 1
ATOM 2283 C C . GLN A 1 298 ? 30.445 -28.281 -0.316 1.00 11.85 295 GLN A C 1
ATOM 2284 O O . GLN A 1 298 ? 30.920 -29.034 0.541 1.00 15.01 295 GLN A O 1
ATOM 2290 N N . MET A 1 299 ? 30.615 -26.959 -0.302 1.00 11.52 296 MET A N 1
ATOM 2291 C CA . MET A 1 299 ? 31.367 -26.263 0.737 1.00 11.86 296 MET A CA 1
ATOM 2292 C C . MET A 1 299 ? 30.450 -25.331 1.522 1.00 13.24 296 MET A C 1
ATOM 2293 O O . MET A 1 299 ? 29.715 -24.548 0.933 1.00 11.75 296 MET A O 1
ATOM 2298 N N . VAL A 1 300 ? 30.484 -25.430 2.845 1.00 12.63 297 VAL A N 1
ATOM 2299 C CA . VAL A 1 300 ? 29.612 -24.620 3.689 1.00 11.15 297 VAL A CA 1
ATOM 2300 C C . VAL A 1 300 ? 30.131 -23.179 3.736 1.00 8.68 297 VAL A C 1
ATOM 2301 O O . VAL A 1 300 ? 31.249 -22.935 4.194 1.00 8.54 297 VAL A O 1
ATOM 2305 N N . PRO A 1 301 ? 29.333 -22.221 3.239 1.00 9.81 298 PRO A N 1
ATOM 2306 C CA . PRO A 1 301 ? 29.772 -20.824 3.279 1.00 10.11 298 PRO A CA 1
ATOM 2307 C C . PRO A 1 301 ? 29.311 -20.109 4.546 1.00 10.01 298 PRO A C 1
ATOM 2308 O O . PRO A 1 301 ? 28.102 -20.041 4.822 1.00 9.60 298 PRO A O 1
ATOM 2312 N N . MET A 1 302 ? 30.265 -19.577 5.307 1.00 7.61 299 MET A N 1
ATOM 2313 C CA . MET A 1 302 ? 29.917 -18.823 6.513 1.00 9.53 299 MET A CA 1
ATOM 2314 C C . MET A 1 302 ? 30.270 -17.341 6.333 1.00 9.75 299 MET A C 1
ATOM 2315 O O . MET A 1 302 ? 31.429 -16.985 6.128 1.00 10.67 299 MET A O 1
ATOM 2320 N N . TRP A 1 303 ? 29.250 -16.485 6.420 1.00 8.24 300 TRP A N 1
ATOM 2321 C CA . TRP A 1 303 ? 29.352 -15.056 6.054 1.00 9.90 300 TRP A CA 1
ATOM 2322 C C . TRP A 1 303 ? 30.040 -14.235 7.143 1.00 10.21 300 TRP A C 1
ATOM 2323 O O . TRP A 1 303 ? 29.650 -14.318 8.315 1.00 9.13 300 TRP A O 1
ATOM 2334 N N . TRP A 1 304 ? 31.048 -13.451 6.775 1.00 9.23 301 TRP A N 1
ATOM 2335 C CA . TRP A 1 304 ? 31.693 -12.583 7.771 1.00 8.03 301 TRP A CA 1
ATOM 2336 C C . TRP A 1 304 ? 30.905 -11.307 7.967 1.00 11.89 301 TRP A C 1
ATOM 2337 O O . TRP A 1 304 ? 30.704 -10.518 7.034 1.00 11.66 301 TRP A O 1
ATOM 2348 N N . ASP A 1 305 ? 30.473 -11.109 9.206 1.00 9.19 302 ASP A N 1
ATOM 2349 C CA . ASP A 1 305 ? 29.725 -9.924 9.585 1.00 13.22 302 ASP A CA 1
ATOM 2350 C C . ASP A 1 305 ? 30.363 -9.347 10.852 1.00 12.52 302 ASP A C 1
ATOM 2351 O O . ASP A 1 305 ? 30.243 -9.926 11.939 1.00 15.88 302 ASP A O 1
ATOM 2356 N N . ASN A 1 306 ? 31.064 -8.226 10.723 1.00 12.15 303 ASN A N 1
ATOM 2357 C CA . ASN A 1 306 ? 31.703 -7.645 11.898 1.00 11.40 303 ASN A CA 1
ATOM 2358 C C . ASN A 1 306 ? 30.779 -6.741 12.725 1.00 14.97 303 ASN A C 1
ATOM 2359 O O . ASN A 1 306 ? 31.219 -6.120 13.688 1.00 16.62 303 ASN A O 1
ATOM 2364 N N . GLY A 1 307 ? 29.505 -6.672 12.343 1.00 13.05 304 GLY A N 1
ATOM 2365 C CA . GLY A 1 307 ? 28.539 -5.878 13.080 1.00 15.94 304 GLY A CA 1
ATOM 2366 C C . GLY A 1 307 ? 28.256 -4.540 12.418 1.00 16.13 304 GLY A C 1
ATOM 2367 O O . GLY A 1 307 ? 27.258 -3.886 12.718 1.00 17.35 304 GLY A O 1
ATOM 2368 N N . ASN A 1 308 ? 29.137 -4.141 11.508 1.00 16.62 305 ASN A N 1
ATOM 2369 C CA . ASN A 1 308 ? 28.982 -2.898 10.769 1.00 19.21 305 ASN A CA 1
ATOM 2370 C C . ASN A 1 308 ? 28.508 -3.082 9.338 1.00 19.27 305 ASN A C 1
ATOM 2371 O O . ASN A 1 308 ? 27.892 -2.168 8.774 1.00 20.48 305 ASN A O 1
ATOM 2376 N N . ASP A 1 309 ? 28.802 -4.237 8.744 1.00 21.55 306 ASP A N 1
ATOM 2377 C CA . ASP A 1 309 ? 28.661 -4.389 7.296 1.00 24.30 306 ASP A CA 1
ATOM 2378 C C . ASP A 1 309 ? 27.323 -4.987 6.873 1.00 21.25 306 ASP A C 1
ATOM 2379 O O . ASP A 1 309 ? 26.842 -4.654 5.803 1.00 25.43 306 ASP A O 1
ATOM 2384 N N . GLN A 1 310 ? 26.700 -5.820 7.706 1.00 16.37 307 GLN A N 1
ATOM 2385 C CA . GLN A 1 310 ? 25.435 -6.440 7.298 1.00 13.88 307 GLN A CA 1
ATOM 2386 C C . GLN A 1 310 ? 24.344 -6.240 8.342 1.00 12.41 307 GLN A C 1
ATOM 2387 O O . GLN A 1 310 ? 23.619 -5.257 8.291 1.00 13.44 307 GLN A O 1
ATOM 2393 N N . PHE A 1 311 ? 24.217 -7.162 9.288 1.00 12.28 308 PHE A N 1
ATOM 2394 C CA . PHE A 1 311 ? 23.125 -7.072 10.257 1.00 12.66 308 PHE A CA 1
ATOM 2395 C C . PHE A 1 311 ? 23.353 -6.005 11.339 1.00 14.67 308 PHE A C 1
ATOM 2396 O O . PHE A 1 311 ? 24.344 -6.038 12.075 1.00 14.86 308 PHE A O 1
ATOM 2404 N N . ASP A 1 312 ? 22.406 -5.070 11.449 1.00 14.32 309 ASP A N 1
ATOM 2405 C CA . ASP A 1 312 ? 22.440 -4.045 12.494 1.00 15.21 309 ASP A CA 1
ATOM 2406 C C . ASP A 1 312 ? 21.755 -4.599 13.737 1.00 17.81 309 ASP A C 1
ATOM 2407 O O . ASP A 1 312 ? 20.527 -4.626 13.813 1.00 15.68 309 ASP A O 1
ATOM 2412 N N . ARG A 1 313 ? 22.552 -5.039 14.706 1.00 18.37 310 ARG A N 1
ATOM 2413 C CA . ARG A 1 313 ? 22.034 -5.693 15.907 1.00 17.36 310 ARG A CA 1
ATOM 2414 C C . ARG A 1 313 ? 21.175 -4.789 16.785 1.00 18.70 310 ARG A C 1
ATOM 2415 O O . ARG A 1 313 ? 20.245 -5.268 17.431 1.00 20.30 310 ARG A O 1
ATOM 2423 N N . ALA A 1 314 ? 21.490 -3.496 16.832 1.00 19.01 311 ALA A N 1
ATOM 2424 C CA . ALA A 1 314 ? 20.729 -2.570 17.669 1.00 21.68 311 ALA A CA 1
ATOM 2425 C C . ALA A 1 314 ? 19.352 -2.296 17.075 1.00 21.07 311 ALA A C 1
ATOM 2426 O O . ALA A 1 314 ? 18.350 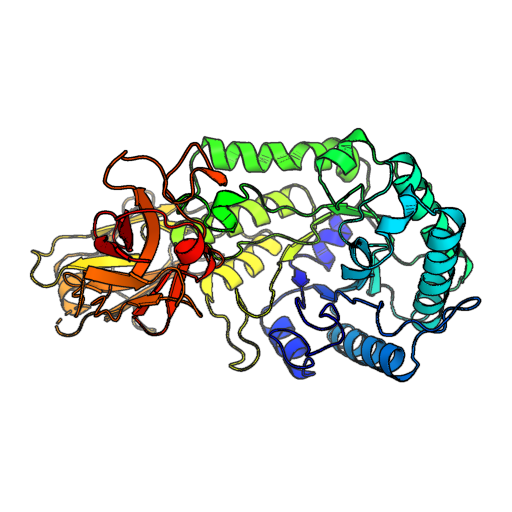-2.290 17.794 1.00 20.92 311 ALA A O 1
ATOM 2428 N N . GLU A 1 315 ? 19.309 -2.048 15.769 1.00 21.66 312 GLU A N 1
ATOM 2429 C CA . GLU A 1 315 ? 18.041 -1.831 15.069 1.00 23.12 312 GLU A CA 1
ATOM 2430 C C . GLU A 1 315 ? 17.300 -3.133 14.811 1.00 23.66 312 GLU A C 1
ATOM 2431 O O . GLU A 1 315 ? 16.091 -3.125 14.542 1.00 24.75 312 GLU A O 1
ATOM 2437 N N . ARG A 1 316 ? 18.036 -4.239 14.896 1.00 22.58 313 ARG A N 1
ATOM 2438 C CA . ARG A 1 316 ? 17.525 -5.574 14.610 1.00 23.94 313 ARG A CA 1
ATOM 2439 C C . ARG A 1 316 ? 16.996 -5.658 13.180 1.00 24.74 313 ARG A C 1
ATOM 2440 O O . ARG A 1 316 ? 15.926 -6.211 12.926 1.00 27.38 313 ARG A O 1
ATOM 2448 N N . GLN A 1 317 ? 17.771 -5.103 12.253 1.00 19.59 314 GLN A N 1
ATOM 2449 C CA . GLN A 1 317 ? 17.431 -5.094 10.837 1.00 20.07 314 GLN A CA 1
ATOM 2450 C C . GLN A 1 317 ? 18.697 -5.243 10.001 1.00 17.17 314 GLN A C 1
ATOM 2451 O O . GLN A 1 317 ? 19.786 -4.888 10.442 1.00 18.90 314 GLN A O 1
ATOM 2457 N N . TRP A 1 318 ? 18.553 -5.763 8.790 1.00 14.55 315 TRP A N 1
ATOM 2458 C CA . TRP A 1 318 ? 19.687 -5.889 7.883 1.00 17.51 315 TRP A CA 1
ATOM 2459 C C . TRP A 1 318 ? 19.888 -4.610 7.074 1.00 18.06 315 TRP A C 1
ATOM 2460 O O . TRP A 1 318 ? 18.929 -4.065 6.547 1.00 16.63 315 TRP A O 1
ATOM 2471 N N . ARG A 1 319 ? 21.130 -4.131 6.985 1.00 17.60 316 ARG A N 1
ATOM 2472 C CA . ARG A 1 319 ? 21.418 -2.876 6.282 1.00 17.08 316 ARG A CA 1
ATOM 2473 C C . ARG A 1 319 ? 21.180 -3.002 4.774 1.00 17.25 316 ARG A C 1
ATOM 2474 O O . ARG A 1 319 ? 20.887 -2.022 4.090 1.00 18.18 316 ARG A O 1
ATOM 2482 N N . ASP A 1 320 ? 21.328 -4.218 4.266 1.00 15.39 317 ASP A N 1
ATOM 2483 C CA . ASP A 1 320 ? 21.029 -4.540 2.872 1.00 14.49 317 ASP A CA 1
ATOM 2484 C C . ASP A 1 320 ? 20.216 -5.828 2.889 1.00 13.77 317 ASP A C 1
ATOM 2485 O O . ASP A 1 320 ? 20.779 -6.916 2.931 1.00 11.18 317 ASP A O 1
ATOM 2490 N N . PRO A 1 321 ? 18.888 -5.710 2.895 1.00 13.86 318 PRO A N 1
ATOM 2491 C CA . PRO A 1 321 ? 18.067 -6.908 3.068 1.00 14.59 318 PRO A CA 1
ATOM 2492 C C . PRO A 1 321 ? 18.129 -7.830 1.858 1.00 15.65 318 PRO A C 1
ATOM 2493 O O . PRO A 1 321 ? 17.962 -9.041 2.003 1.00 14.52 318 PRO A O 1
ATOM 2497 N N . VAL A 1 322 ? 18.335 -7.253 0.680 1.00 13.88 319 VAL A N 1
ATOM 2498 C CA . VAL A 1 322 ? 18.385 -8.042 -0.546 1.00 13.58 319 VAL A CA 1
ATOM 2499 C C . VAL A 1 322 ? 19.602 -8.963 -0.556 1.00 14.58 319 VAL A C 1
ATOM 2500 O O . VAL A 1 322 ? 19.474 -10.152 -0.867 1.00 14.92 319 VAL A O 1
ATOM 2504 N N . VAL A 1 323 ? 20.778 -8.435 -0.216 1.00 11.27 320 VAL A N 1
ATOM 2505 C CA . VAL A 1 323 ? 21.967 -9.279 -0.249 1.00 11.29 320 VAL A CA 1
ATOM 2506 C C . VAL A 1 323 ? 21.819 -10.408 0.793 1.00 11.96 320 VAL A C 1
ATOM 2507 O O . VAL A 1 323 ? 22.234 -11.544 0.538 1.00 12.79 320 VAL A O 1
ATOM 2511 N N . LYS A 1 324 ? 21.197 -10.113 1.932 1.00 12.44 321 LYS A N 1
ATOM 2512 C CA . LYS A 1 324 ? 20.913 -11.142 2.929 1.00 16.88 321 LYS A CA 1
ATOM 2513 C C . LYS A 1 324 ? 20.008 -12.237 2.359 1.00 17.36 321 LYS A C 1
ATOM 2514 O O . LYS A 1 324 ? 20.267 -13.428 2.541 1.00 13.68 321 LYS A O 1
ATOM 2520 N N . GLU A 1 325 ? 18.942 -11.834 1.677 1.00 14.36 322 GLU A N 1
ATOM 2521 C CA . GLU A 1 325 ? 18.020 -12.813 1.120 1.00 14.86 322 GLU A CA 1
ATOM 2522 C C . GLU A 1 325 ? 18.701 -13.645 0.034 1.00 12.90 322 GLU A C 1
ATOM 2523 O O . GLU A 1 325 ? 18.427 -14.842 -0.096 1.00 13.24 322 GLU A O 1
ATOM 2529 N N . ILE A 1 326 ? 19.593 -13.015 -0.727 1.00 12.30 323 ILE A N 1
ATOM 2530 C CA . ILE A 1 326 ? 20.372 -13.723 -1.726 1.00 12.01 323 ILE A CA 1
ATOM 2531 C C . ILE A 1 326 ? 21.202 -14.831 -1.070 1.00 14.81 323 ILE A C 1
ATOM 2532 O O . ILE A 1 326 ? 21.227 -15.955 -1.560 1.00 12.48 323 ILE A O 1
ATOM 2537 N N . VAL A 1 327 ? 21.859 -14.524 0.046 1.00 11.00 324 VAL A N 1
ATOM 2538 C CA . VAL A 1 327 ? 22.689 -15.523 0.731 1.00 10.92 324 VAL A CA 1
ATOM 2539 C C . VAL A 1 327 ? 21.847 -16.689 1.261 1.00 12.11 324 VAL A C 1
ATOM 2540 O O . VAL A 1 327 ? 22.217 -17.849 1.116 1.00 11.88 324 VAL A O 1
ATOM 2544 N N . ILE A 1 328 ? 20.705 -16.366 1.852 1.00 11.79 325 ILE A N 1
ATOM 2545 C CA . ILE A 1 328 ? 19.762 -17.359 2.360 1.00 14.87 325 ILE A CA 1
ATOM 2546 C C . ILE A 1 328 ? 19.273 -18.332 1.276 1.00 17.60 325 ILE A C 1
ATOM 2547 O O . ILE A 1 328 ? 19.228 -19.549 1.487 1.00 16.46 325 ILE A O 1
ATOM 2552 N N . GLN A 1 329 ? 18.909 -17.793 0.119 1.00 14.78 326 GLN A N 1
ATOM 2553 C CA . GLN A 1 329 ? 18.417 -18.622 -0.983 1.00 15.52 326 GLN A CA 1
ATOM 2554 C C . GLN A 1 329 ? 19.566 -19.392 -1.652 1.00 13.49 326 GLN A C 1
ATOM 2555 O O . GLN A 1 329 ? 19.498 -20.611 -1.836 1.00 13.85 326 GLN A O 1
ATOM 2561 N N . ALA A 1 330 ? 20.633 -18.679 -1.995 1.00 12.70 327 ALA A N 1
ATOM 2562 C CA . ALA A 1 330 ? 21.763 -19.315 -2.653 1.00 12.48 327 ALA A CA 1
ATOM 2563 C C . ALA A 1 330 ? 22.391 -20.397 -1.763 1.00 12.75 327 ALA A C 1
ATOM 2564 O O . ALA A 1 330 ? 22.852 -21.422 -2.260 1.00 12.05 327 ALA A O 1
ATOM 2566 N N . GLY A 1 331 ? 22.386 -20.175 -0.453 1.00 11.66 328 GLY A N 1
ATOM 2567 C CA . GLY A 1 331 ? 22.967 -21.128 0.477 1.00 12.28 328 GLY A CA 1
ATOM 2568 C C . GLY A 1 331 ? 22.139 -22.395 0.608 1.00 13.74 328 GLY A C 1
ATOM 2569 O O . GLY A 1 331 ? 22.618 -23.390 1.169 1.00 12.02 328 GLY A O 1
ATOM 2570 N N . ARG A 1 332 ? 20.899 -22.352 0.108 1.00 12.98 329 ARG A N 1
ATOM 2571 C CA . ARG A 1 332 ? 20.038 -23.535 0.019 1.00 13.88 329 ARG A CA 1
ATOM 2572 C C . ARG A 1 332 ? 19.997 -24.105 -1.398 1.00 17.34 329 ARG A C 1
ATOM 2573 O O . ARG A 1 332 ? 19.168 -24.969 -1.707 1.00 19.22 329 ARG A O 1
ATOM 2581 N N . GLY A 1 333 ? 20.880 -23.609 -2.261 1.00 17.74 330 GLY A N 1
ATOM 2582 C CA . GLY A 1 333 ? 20.977 -24.102 -3.627 1.00 17.26 330 GLY A CA 1
ATOM 2583 C C . GLY A 1 333 ? 19.966 -23.509 -4.594 1.00 17.93 330 GLY A C 1
ATOM 2584 O O . GLY A 1 333 ? 19.718 -24.073 -5.654 1.00 18.52 330 GLY A O 1
ATOM 2585 N N . VAL A 1 334 ? 19.382 -22.373 -4.229 1.00 15.05 331 VAL A N 1
ATOM 2586 C CA . VAL A 1 334 ? 18.371 -21.725 -5.067 1.00 15.85 331 VAL A CA 1
ATOM 2587 C C . VAL A 1 334 ? 18.969 -20.492 -5.744 1.00 15.31 331 VAL A C 1
ATOM 2588 O O . VAL A 1 334 ? 19.373 -19.549 -5.079 1.00 15.63 331 VAL A O 1
ATOM 2592 N N . PRO A 1 335 ? 19.075 -20.517 -7.073 1.00 19.21 332 PRO A N 1
ATOM 2593 C CA . PRO A 1 335 ? 19.610 -19.358 -7.795 1.00 15.35 332 PRO A CA 1
ATOM 2594 C C . PRO A 1 335 ? 18.715 -18.117 -7.699 1.00 16.89 332 PRO A C 1
ATOM 2595 O O . PRO A 1 335 ? 17.483 -18.223 -7.656 1.00 16.48 332 PRO A O 1
ATOM 2599 N N . ASN A 1 336 ? 19.359 -16.954 -7.674 1.00 18.37 333 ASN A N 1
ATOM 2600 C CA . ASN A 1 336 ? 18.676 -15.670 -7.597 1.00 19.60 333 ASN A CA 1
ATOM 2601 C C . ASN A 1 336 ? 18.851 -14.871 -8.877 1.00 20.16 333 ASN A C 1
ATOM 2602 O O . ASN A 1 336 ? 19.963 -14.780 -9.414 1.00 17.88 333 ASN A O 1
ATOM 2607 N N . ALA A 1 337 ? 17.761 -14.278 -9.352 1.00 16.04 334 ALA A N 1
ATOM 2608 C CA . ALA A 1 337 ? 17.836 -13.367 -10.482 1.00 16.30 334 ALA A CA 1
ATOM 2609 C C . ALA A 1 337 ? 18.534 -12.069 -10.042 1.00 18.94 334 ALA A C 1
ATOM 2610 O O . ALA A 1 337 ? 18.380 -11.621 -8.901 1.00 18.28 334 ALA A O 1
ATOM 2612 N N . ILE A 1 338 ? 19.315 -11.481 -10.944 1.00 17.09 335 ILE A N 1
ATOM 2613 C CA . ILE A 1 338 ? 20.029 -10.246 -10.649 1.00 14.41 335 ILE A CA 1
ATOM 2614 C C . ILE A 1 338 ? 19.676 -9.184 -11.700 1.00 16.02 335 ILE A C 1
ATOM 2615 O O . ILE A 1 338 ? 19.830 -9.423 -12.908 1.00 17.59 335 ILE A O 1
ATOM 2620 N N . ILE A 1 339 ? 19.167 -8.034 -11.249 1.00 14.91 336 ILE A N 1
ATOM 2621 C CA . ILE A 1 339 ? 18.848 -6.927 -12.154 1.00 15.40 336 ILE A CA 1
ATOM 2622 C C . ILE A 1 339 ? 20.003 -5.929 -12.308 1.00 16.16 336 ILE A C 1
ATOM 2623 O O . ILE A 1 339 ? 20.828 -5.767 -11.400 1.00 17.76 336 ILE A O 1
ATOM 2628 N N . LYS A 1 340 ? 20.051 -5.272 -13.469 1.00 18.14 337 LYS A N 1
ATOM 2629 C CA . LYS A 1 340 ? 21.010 -4.196 -13.745 1.00 17.15 337 LYS A CA 1
ATOM 2630 C C . LYS A 1 340 ? 20.318 -3.112 -14.569 1.00 20.16 337 LYS A C 1
ATOM 2631 O O . LYS A 1 340 ? 19.865 -3.376 -15.684 1.00 21.42 337 LYS A O 1
ATOM 2637 N N . PRO A 1 341 ? 20.245 -1.880 -14.039 1.00 21.41 338 PRO A N 1
ATOM 2638 C CA . PRO A 1 341 ? 20.872 -1.424 -12.798 1.00 20.96 338 PRO A CA 1
ATOM 2639 C C . PRO A 1 341 ? 20.034 -1.718 -11.566 1.00 20.30 338 PRO A C 1
ATOM 2640 O O . PRO A 1 341 ? 18.824 -1.902 -11.677 1.00 23.27 338 PRO A O 1
ATOM 2644 N N . ALA A 1 342 ? 20.674 -1.737 -10.406 1.00 13.84 339 ALA A N 1
ATOM 2645 C CA . ALA A 1 342 ? 19.967 -1.859 -9.139 1.00 17.94 339 ALA A CA 1
ATOM 2646 C C . ALA A 1 342 ? 19.647 -0.482 -8.573 1.00 19.72 339 ALA A C 1
ATOM 2647 O O . ALA A 1 342 ? 18.706 -0.320 -7.801 1.00 21.65 339 ALA A O 1
ATOM 2649 N N . ASP A 1 343 ? 20.464 0.501 -8.939 1.00 17.89 340 ASP A N 1
ATOM 2650 C CA . ASP A 1 343 ? 20.216 1.895 -8.587 1.00 19.53 340 ASP A CA 1
ATOM 2651 C C . ASP A 1 343 ? 20.024 2.711 -9.852 1.00 20.70 340 ASP A C 1
ATOM 2652 O O . ASP A 1 343 ? 20.935 2.814 -10.677 1.00 21.40 340 ASP A O 1
ATOM 2657 N N . LEU A 1 344 ? 18.843 3.296 -10.013 1.00 18.19 341 LEU A N 1
ATOM 2658 C CA . LEU A 1 344 ? 18.586 4.120 -11.181 1.00 17.50 341 LEU A CA 1
ATOM 2659 C C . LEU A 1 344 ? 18.679 5.605 -10.814 1.00 17.03 341 LEU A C 1
ATOM 2660 O O . LEU A 1 344 ? 17.858 6.107 -10.047 1.00 18.92 341 LEU A O 1
ATOM 2665 N N . PHE A 1 345 ? 19.688 6.289 -11.358 1.00 15.55 342 PHE A N 1
ATOM 2666 C CA . PHE A 1 345 ? 19.911 7.713 -11.109 1.00 18.34 342 PHE A CA 1
ATOM 2667 C C . PHE A 1 345 ? 19.292 8.583 -12.206 1.00 19.94 342 PHE A C 1
ATOM 2668 O O . PHE A 1 345 ? 19.609 8.431 -13.385 1.00 20.56 342 PHE A O 1
ATOM 2676 N N . ILE A 1 346 ? 18.404 9.489 -11.817 1.00 18.58 343 ILE A N 1
ATOM 2677 C CA . ILE A 1 346 ? 17.796 10.419 -12.760 1.00 18.67 343 ILE A CA 1
ATOM 2678 C C . ILE A 1 346 ? 18.157 11.844 -12.332 1.00 19.68 343 ILE A C 1
ATOM 2679 O O . ILE A 1 346 ? 17.931 12.227 -11.184 1.00 16.78 343 ILE A O 1
ATOM 2684 N N . LYS A 1 347 ? 18.728 12.625 -13.243 1.00 17.02 344 LYS A N 1
ATOM 2685 C CA . LYS A 1 347 ? 19.156 13.966 -12.879 1.00 18.30 344 LYS A CA 1
ATOM 2686 C C . LYS A 1 347 ? 17.987 14.933 -12.921 1.00 20.59 344 LYS A C 1
ATOM 2687 O O . LYS A 1 347 ? 17.158 14.884 -13.835 1.00 18.62 344 LYS A O 1
ATOM 2693 N N . LYS A 1 348 ? 17.926 15.802 -11.915 1.00 20.01 345 LYS A N 1
ATOM 2694 C CA . LYS A 1 348 ? 16.913 16.836 -11.836 1.00 23.25 345 LYS A CA 1
ATOM 2695 C C . LYS A 1 348 ? 16.887 17.636 -13.128 1.00 20.86 345 LYS A C 1
ATOM 2696 O O . LYS A 1 348 ? 17.911 18.158 -13.559 1.00 19.52 345 LYS A O 1
ATOM 2702 N N . GLY A 1 349 ? 15.720 17.711 -13.755 1.00 21.08 346 GLY A N 1
ATOM 2703 C CA . GLY A 1 349 ? 15.559 18.506 -14.958 1.00 23.07 346 GLY A CA 1
ATOM 2704 C C . GLY A 1 349 ? 15.752 17.736 -16.258 1.00 22.55 346 GLY A C 1
ATOM 2705 O O . GLY A 1 349 ? 15.333 18.204 -17.310 1.00 22.62 346 GLY A O 1
ATOM 2706 N N . GLN A 1 350 ? 16.383 16.568 -16.203 1.00 21.30 347 GLN A N 1
ATOM 2707 C CA . GLN A 1 350 ? 16.703 15.856 -17.435 1.00 20.50 347 GLN A CA 1
ATOM 2708 C C . GLN A 1 350 ? 15.432 15.451 -18.184 1.00 21.54 347 GLN A C 1
ATOM 2709 O O . GLN A 1 350 ? 14.355 15.354 -17.589 1.00 23.49 347 GLN A O 1
ATOM 2715 N N . SER A 1 351 ? 15.547 15.247 -19.493 1.00 22.08 348 SER A N 1
ATOM 2716 C CA . SER A 1 351 ? 14.425 14.709 -20.253 1.00 23.12 348 SER A CA 1
ATOM 2717 C C . SER A 1 351 ? 14.244 13.240 -19.867 1.00 22.80 348 SER A C 1
ATOM 2718 O O . SER A 1 351 ? 15.227 12.520 -19.647 1.00 21.91 348 SER A O 1
ATOM 2721 N N . ILE A 1 352 ? 13.002 12.786 -19.758 1.00 23.56 349 ILE A N 1
ATOM 2722 C CA . ILE A 1 352 ? 12.787 11.410 -19.326 1.00 24.97 349 ILE A CA 1
ATOM 2723 C C . ILE A 1 352 ? 12.365 10.522 -20.494 1.00 27.21 349 ILE A C 1
ATOM 2724 O O . ILE A 1 352 ? 11.498 10.888 -21.286 1.00 28.43 349 ILE A O 1
ATOM 2729 N N . SER A 1 353 ? 13.001 9.358 -20.600 1.00 26.51 350 SER A N 1
ATOM 2730 C CA . SER A 1 353 ? 12.675 8.405 -21.652 1.00 29.69 350 SER A CA 1
ATOM 2731 C C . SER A 1 353 ? 12.493 7.039 -21.031 1.00 26.80 350 SER A C 1
ATOM 2732 O O . SER A 1 353 ? 12.742 6.862 -19.835 1.00 25.28 350 SER A O 1
ATOM 2735 N N . ASP A 1 354 ? 12.058 6.072 -21.834 1.00 27.74 351 ASP A N 1
ATOM 2736 C CA . ASP A 1 354 ? 11.890 4.714 -21.334 1.00 26.90 351 ASP A CA 1
ATOM 2737 C C . ASP A 1 354 ? 13.218 4.207 -20.782 1.00 27.52 351 ASP A C 1
ATOM 2738 O O . ASP A 1 354 ? 14.288 4.557 -21.285 1.00 27.89 351 ASP A O 1
ATOM 2743 N N . GLN A 1 355 ? 13.135 3.396 -19.730 1.00 26.69 352 GLN A N 1
ATOM 2744 C CA . GLN A 1 355 ? 14.310 2.890 -19.040 1.00 26.51 352 GLN A CA 1
ATOM 2745 C C . GLN A 1 355 ? 14.413 1.379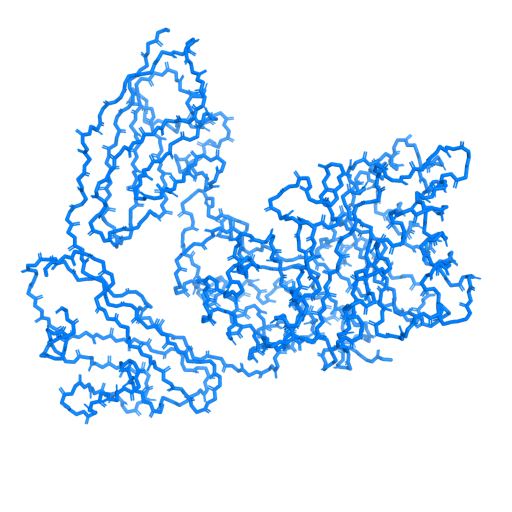 -19.159 1.00 22.51 352 GLN A C 1
ATOM 2746 O O . GLN A 1 355 ? 13.467 0.672 -18.837 1.00 23.46 352 GLN A O 1
ATOM 2752 N N . THR A 1 356 ? 15.562 0.889 -19.601 1.00 21.94 353 THR A N 1
ATOM 2753 C CA . THR A 1 356 ? 15.763 -0.546 -19.719 1.00 25.20 353 THR A CA 1
ATOM 2754 C C . THR A 1 356 ? 16.404 -1.102 -18.455 1.00 25.84 353 THR A C 1
ATOM 2755 O O . THR A 1 356 ? 17.347 -0.519 -17.904 1.00 24.33 353 THR A O 1
ATOM 2759 N N . VAL A 1 357 ? 15.849 -2.215 -17.978 1.00 25.19 354 VAL A N 1
ATOM 2760 C CA . VAL A 1 357 ? 16.432 -2.979 -16.887 1.00 22.23 354 VAL A CA 1
ATOM 2761 C C . VAL A 1 357 ? 16.702 -4.385 -17.399 1.00 23.49 354 VAL A C 1
ATOM 2762 O O . VAL A 1 357 ? 15.781 -5.080 -17.827 1.00 26.03 354 VAL A O 1
ATOM 2766 N N . ASP A 1 358 ? 17.967 -4.795 -17.379 1.00 22.92 355 ASP A N 1
ATOM 2767 C CA . ASP A 1 358 ? 18.339 -6.139 -17.795 1.00 23.50 355 ASP A CA 1
ATOM 2768 C C . ASP A 1 358 ? 18.326 -7.094 -16.608 1.00 20.49 355 ASP A C 1
ATOM 2769 O O . ASP A 1 358 ? 18.733 -6.736 -15.505 1.00 22.73 355 ASP A O 1
ATOM 2774 N N . ILE A 1 359 ? 17.863 -8.318 -16.836 1.00 21.38 356 ILE A N 1
ATOM 2775 C CA . ILE A 1 359 ? 17.793 -9.310 -15.764 1.00 19.78 356 ILE A CA 1
ATOM 2776 C C . ILE A 1 359 ? 18.596 -10.569 -16.097 1.00 21.05 356 ILE A C 1
ATOM 2777 O O . ILE A 1 359 ? 18.327 -11.235 -17.097 1.00 24.73 356 ILE A O 1
ATOM 2782 N N . GLN A 1 360 ? 19.591 -10.875 -15.269 1.00 22.37 357 GLN A N 1
ATOM 2783 C CA . GLN A 1 360 ? 20.237 -12.185 -15.285 1.00 22.92 357 GLN A CA 1
ATOM 2784 C C . GLN A 1 360 ? 19.343 -13.148 -14.502 1.00 21.83 357 GLN A C 1
ATOM 2785 O O . GLN A 1 360 ? 19.418 -13.222 -13.271 1.00 19.43 357 GLN A O 1
ATOM 2791 N N . LEU A 1 361 ? 18.487 -13.862 -15.230 1.00 22.04 358 LEU A N 1
ATOM 2792 C CA . LEU A 1 361 ? 17.427 -14.667 -14.628 1.00 22.24 358 LEU A CA 1
ATOM 2793 C C . LEU A 1 361 ? 17.960 -15.836 -13.808 1.00 22.75 358 LEU A C 1
ATOM 2794 O O . LEU A 1 361 ? 17.385 -16.182 -12.780 1.00 22.49 358 LEU A O 1
ATOM 2799 N N . ASN A 1 362 ? 19.065 -16.426 -14.258 1.00 24.54 359 ASN A N 1
ATOM 2800 C CA . ASN A 1 362 ? 19.639 -17.608 -13.609 1.00 25.28 359 ASN A CA 1
ATOM 2801 C C . ASN A 1 362 ? 18.589 -18.711 -13.435 1.00 25.62 359 ASN A C 1
ATOM 2802 O O . ASN A 1 362 ? 18.502 -19.333 -12.382 1.00 25.26 359 ASN A O 1
ATOM 2807 N N . GLY A 1 363 ? 17.782 -18.926 -14.471 1.00 27.79 360 GLY A N 1
ATOM 2808 C CA . GLY A 1 363 ? 16.757 -19.960 -14.454 1.00 27.92 360 GLY A CA 1
ATOM 2809 C C . GLY A 1 363 ? 15.396 -19.543 -13.913 1.00 27.22 360 GLY A C 1
ATOM 2810 O O . GLY A 1 363 ? 14.430 -20.304 -13.992 1.00 28.75 360 GLY A O 1
ATOM 2811 N N . ASN A 1 364 ? 15.307 -18.334 -13.369 1.00 25.69 361 ASN A N 1
ATOM 2812 C CA . ASN A 1 364 ? 14.068 -17.873 -12.752 1.00 23.47 361 ASN A CA 1
ATOM 2813 C C . ASN A 1 364 ? 13.113 -17.193 -13.735 1.00 25.94 361 ASN A C 1
ATOM 2814 O O . ASN A 1 364 ? 13.451 -16.969 -14.901 1.00 23.88 361 ASN A O 1
ATOM 2819 N N . VAL A 1 365 ? 11.918 -16.876 -13.242 1.00 25.24 362 VAL A N 1
ATOM 2820 C CA . VAL A 1 365 ? 10.853 -16.279 -14.036 1.00 24.82 362 VAL A CA 1
ATOM 2821 C C . VAL A 1 365 ? 10.285 -15.073 -13.299 1.00 26.77 362 VAL A C 1
ATOM 2822 O O . VAL A 1 365 ? 9.831 -15.198 -12.156 1.00 25.63 362 VAL A O 1
ATOM 2826 N N . LEU A 1 366 ? 10.324 -13.908 -13.948 1.00 28.08 363 LEU A N 1
ATOM 2827 C CA . LEU A 1 366 ? 9.755 -12.678 -13.402 1.00 27.48 363 LEU A CA 1
ATOM 2828 C C . LEU A 1 366 ? 8.249 -12.797 -13.241 1.00 31.03 363 LEU A C 1
ATOM 2829 O O . LEU A 1 366 ? 7.542 -13.040 -14.217 1.00 27.34 363 LEU A O 1
ATOM 2834 N N . THR A 1 367 ? 7.753 -12.618 -12.020 1.00 29.59 364 THR A N 1
ATOM 2835 C CA . THR A 1 367 ? 6.317 -12.749 -11.773 1.00 31.08 364 THR A CA 1
ATOM 2836 C C . THR A 1 367 ? 5.606 -11.407 -11.547 1.00 31.41 364 THR A C 1
ATOM 2837 O O . THR A 1 367 ? 4.377 -11.359 -11.472 1.00 32.84 364 THR A O 1
ATOM 2841 N N . GLY A 1 368 ? 6.367 -10.323 -11.441 1.00 30.87 365 GLY A N 1
ATOM 2842 C CA . GLY A 1 368 ? 5.764 -9.014 -11.239 1.00 31.27 365 GLY A CA 1
ATOM 2843 C C . GLY A 1 368 ? 6.712 -7.914 -10.799 1.00 29.73 365 GLY A C 1
ATOM 2844 O O . GLY A 1 368 ? 7.826 -8.179 -10.347 1.00 25.32 365 GLY A O 1
ATOM 2845 N N . ILE A 1 369 ? 6.261 -6.671 -10.946 1.00 29.83 366 ILE A N 1
ATOM 2846 C CA . ILE A 1 369 ? 7.010 -5.511 -10.476 1.00 29.99 366 ILE A CA 1
ATOM 2847 C C . ILE A 1 369 ? 6.115 -4.621 -9.612 1.00 30.37 366 ILE A C 1
ATOM 2848 O O . ILE A 1 369 ? 5.050 -4.168 -10.051 1.00 32.33 366 ILE A O 1
ATOM 2853 N N . TYR A 1 370 ? 6.549 -4.377 -8.382 1.00 29.13 367 TYR A N 1
ATOM 2854 C CA . TYR A 1 370 ? 5.715 -3.692 -7.406 1.00 30.70 367 TYR A CA 1
ATOM 2855 C C . TYR A 1 370 ? 6.336 -2.420 -6.855 1.00 34.09 367 TYR A C 1
ATOM 2856 O O . TYR A 1 370 ? 7.556 -2.286 -6.746 1.00 32.73 367 TYR A O 1
ATOM 2865 N N . GLN A 1 371 ? 5.470 -1.485 -6.499 1.00 37.17 368 GLN A N 1
ATOM 2866 C CA . GLN A 1 371 ? 5.863 -0.391 -5.641 1.00 41.95 368 GLN A CA 1
ATOM 2867 C C . GLN A 1 371 ? 5.057 -0.496 -4.353 1.00 47.76 368 GLN A C 1
ATOM 2868 O O . GLN A 1 371 ? 3.823 -0.440 -4.381 1.00 48.89 368 GLN A O 1
ATOM 2874 N N . LYS A 1 372 ? 5.769 -0.656 -3.237 1.00 50.38 369 LYS A N 1
ATOM 2875 C CA . LYS A 1 372 ? 5.176 -1.066 -1.964 1.00 54.28 369 LYS A CA 1
ATOM 2876 C C . LYS A 1 372 ? 4.574 -2.450 -2.144 1.00 55.66 369 LYS A C 1
ATOM 2877 O O . LYS A 1 372 ? 5.297 -3.436 -2.278 1.00 56.07 369 LYS A O 1
ATOM 2879 N N . SER A 1 373 ? 3.250 -2.524 -2.159 1.00 56.54 370 SER A N 1
ATOM 2880 C CA . SER A 1 373 ? 2.574 -3.771 -2.504 1.00 54.00 370 SER A CA 1
ATOM 2881 C C . SER A 1 373 ? 1.605 -3.523 -3.647 1.00 48.34 370 SER A C 1
ATOM 2882 O O . SER A 1 373 ? 0.751 -4.346 -3.952 1.00 48.25 370 SER A O 1
ATOM 2885 N N . GLU A 1 374 ? 1.761 -2.382 -4.298 1.00 44.64 371 GLU A N 1
ATOM 2886 C CA . GLU A 1 374 ? 0.943 -2.083 -5.461 1.00 43.69 371 GLU A CA 1
ATOM 2887 C C . GLU A 1 374 ? 1.711 -2.443 -6.724 1.00 40.53 371 GLU A C 1
ATOM 2888 O O . GLU A 1 374 ? 2.816 -1.947 -6.928 1.00 39.87 371 GLU A O 1
ATOM 2890 N N . PRO A 1 375 ? 1.130 -3.322 -7.562 1.00 39.08 372 PRO A N 1
ATOM 2891 C CA . PRO A 1 375 ? 1.732 -3.833 -8.803 1.00 37.36 372 PRO A CA 1
ATOM 2892 C C . PRO A 1 375 ? 1.676 -2.856 -9.975 1.00 39.95 372 PRO A C 1
ATOM 2893 O O . PRO A 1 375 ? 0.661 -2.192 -10.168 1.00 39.04 372 PRO A O 1
ATOM 2897 N N . LEU A 1 376 ? 2.767 -2.759 -10.731 1.00 39.56 373 LEU A N 1
ATOM 2898 C CA . LEU A 1 376 ? 2.772 -2.005 -11.979 1.00 40.08 373 LEU A CA 1
ATOM 2899 C C . LEU A 1 376 ? 1.966 -2.766 -13.025 1.00 40.65 373 LEU A C 1
ATOM 2900 O O . LEU A 1 376 ? 1.847 -3.987 -12.951 1.00 39.83 373 LEU A O 1
ATOM 2905 N N . LYS A 1 377 ? 1.414 -2.047 -13.997 1.00 39.31 374 LYS A N 1
ATOM 2906 C CA . LYS A 1 377 ? 0.622 -2.681 -15.044 1.00 39.32 374 LYS A CA 1
ATOM 2907 C C . LYS A 1 377 ? 1.473 -3.007 -16.267 1.00 40.55 374 LYS A C 1
ATOM 2908 O O . LYS A 1 377 ? 1.983 -2.112 -16.937 1.00 42.23 374 LYS A O 1
ATOM 2910 N N . GLU A 1 378 ? 1.617 -4.293 -16.559 1.00 42.61 375 GLU A N 1
ATOM 2911 C CA . GLU A 1 378 ? 2.362 -4.723 -17.734 1.00 45.39 375 GLU A CA 1
ATOM 2912 C C . GLU A 1 378 ? 1.645 -4.316 -19.020 1.00 50.35 375 GLU A C 1
ATOM 2913 O O . GLU A 1 378 ? 0.498 -4.699 -19.254 1.00 53.47 375 GLU A O 1
ATOM 2919 N N . GLY A 1 379 ? 2.330 -3.535 -19.848 1.00 50.58 376 GLY A N 1
ATOM 2920 C CA . GLY A 1 379 ? 1.754 -3.035 -21.080 1.00 52.18 376 GLY A CA 1
ATOM 2921 C C . GLY A 1 379 ? 1.778 -1.521 -21.128 1.00 52.66 376 GLY A C 1
ATOM 2922 O O . GLY A 1 379 ? 2.152 -0.930 -22.143 1.00 54.80 376 GLY A O 1
ATOM 2923 N N . SER A 1 380 ? 1.390 -0.887 -20.025 1.00 50.58 377 SER A N 1
ATOM 2924 C CA . SER A 1 380 ? 1.345 0.569 -19.964 1.00 49.80 377 SER A CA 1
ATOM 2925 C C . SER A 1 380 ? 2.413 1.124 -19.029 1.00 46.00 377 SER A C 1
ATOM 2926 O O . SER A 1 380 ? 2.963 2.201 -19.270 1.00 46.10 377 SER A O 1
ATOM 2929 N N . ASP A 1 381 ? 2.695 0.399 -17.952 1.00 42.65 378 ASP A N 1
ATOM 2930 C CA . ASP A 1 381 ? 3.759 0.803 -17.040 1.00 40.40 378 ASP A CA 1
ATOM 2931 C C . ASP A 1 381 ? 5.093 0.215 -17.473 1.00 38.38 378 ASP A C 1
ATOM 2932 O O . ASP A 1 381 ? 6.128 0.868 -17.363 1.00 35.11 378 ASP A O 1
ATOM 2937 N N . TYR A 1 382 ? 5.065 -1.020 -17.968 1.00 36.69 379 TYR A N 1
ATOM 2938 C CA . TYR A 1 382 ? 6.286 -1.664 -18.427 1.00 34.71 379 TYR A CA 1
ATOM 2939 C C . TYR A 1 382 ? 6.023 -2.774 -19.427 1.00 36.16 379 TYR A C 1
ATOM 2940 O O . TYR A 1 382 ? 4.943 -3.354 -19.456 1.00 39.32 379 TYR A O 1
ATOM 2949 N N . THR A 1 383 ? 7.020 -3.062 -20.254 1.00 36.60 380 THR A N 1
ATOM 2950 C CA . THR A 1 383 ? 6.948 -4.207 -21.151 1.00 39.88 380 THR A CA 1
ATOM 2951 C C . THR A 1 383 ? 8.186 -5.092 -20.992 1.00 38.53 380 THR A C 1
ATOM 2952 O O . THR A 1 383 ? 9.199 -4.676 -20.426 1.00 34.00 380 THR A O 1
ATOM 2956 N N . VAL A 1 384 ? 8.081 -6.327 -21.470 1.00 41.40 381 VAL A N 1
ATOM 2957 C CA . VAL A 1 384 ? 9.153 -7.308 -21.357 1.00 40.21 381 VAL A CA 1
ATOM 2958 C C . VAL A 1 384 ? 9.397 -7.953 -22.716 1.00 43.36 381 VAL A C 1
ATOM 2959 O O . VAL A 1 384 ? 8.460 -8.117 -23.501 1.00 46.76 381 VAL A O 1
ATOM 2963 N N . ASP A 1 385 ? 10.640 -8.316 -23.016 1.00 42.33 382 ASP A N 1
ATOM 2964 C CA . ASP A 1 385 ? 10.892 -9.022 -24.264 1.00 45.11 382 ASP A CA 1
ATOM 2965 C C . ASP A 1 385 ? 10.446 -10.482 -24.133 1.00 47.53 382 ASP A C 1
ATOM 2966 O O . ASP A 1 385 ? 10.070 -10.933 -23.045 1.00 44.96 382 ASP A O 1
ATOM 2971 N N . ASN A 1 386 ? 10.454 -11.206 -25.248 1.00 51.36 383 ASN A N 1
ATOM 2972 C CA . ASN A 1 386 ? 9.959 -12.579 -25.274 1.00 53.95 383 ASN A CA 1
ATOM 2973 C C . ASN A 1 386 ? 10.731 -13.488 -24.321 1.00 53.37 383 ASN A C 1
ATOM 2974 O O . ASN A 1 386 ? 10.158 -14.385 -23.705 1.00 55.09 383 ASN A O 1
ATOM 2976 N N . ALA A 1 387 ? 12.030 -13.236 -24.189 1.00 50.49 384 ALA A N 1
ATOM 2977 C CA . ALA A 1 387 ? 12.891 -14.039 -23.327 1.00 45.23 384 ALA A CA 1
ATOM 2978 C C . ALA A 1 387 ? 12.560 -13.821 -21.855 1.00 39.16 384 ALA A C 1
ATOM 2979 O O . ALA A 1 387 ? 12.836 -14.670 -21.010 1.00 36.41 384 ALA A O 1
ATOM 2981 N N . GLY A 1 388 ? 11.969 -12.672 -21.554 1.00 36.97 385 GLY A N 1
ATOM 2982 C CA . GLY A 1 388 ? 11.635 -12.331 -20.187 1.00 35.49 385 GLY A CA 1
ATOM 2983 C C . GLY A 1 388 ? 12.841 -11.889 -19.378 1.00 33.57 385 GLY A C 1
ATOM 2984 O O . GLY A 1 388 ? 12.863 -12.031 -18.155 1.00 34.93 385 GLY A O 1
ATOM 2985 N N . LYS A 1 389 ? 13.857 -11.362 -20.049 1.00 31.71 386 LYS A N 1
ATOM 2986 C CA . LYS A 1 389 ? 15.054 -10.930 -19.336 1.00 33.36 386 LYS A CA 1
ATOM 2987 C C . LYS A 1 389 ? 15.378 -9.462 -19.588 1.00 30.85 386 LYS A C 1
ATOM 2988 O O . LYS A 1 389 ? 16.447 -8.982 -19.203 1.00 28.69 386 LYS A O 1
ATOM 2994 N N . THR A 1 390 ? 14.456 -8.761 -20.243 1.00 32.52 387 THR A N 1
ATOM 2995 C CA . THR A 1 390 ? 14.636 -7.342 -20.526 1.00 33.86 387 THR A CA 1
ATOM 2996 C C . THR A 1 390 ? 13.334 -6.606 -20.272 1.00 33.79 387 THR A C 1
ATOM 2997 O O . THR A 1 390 ? 12.322 -6.884 -20.913 1.00 36.33 387 THR A O 1
ATOM 3001 N N . VAL A 1 391 ? 13.372 -5.669 -19.334 1.00 30.30 388 VAL A N 1
ATOM 3002 C CA . VAL A 1 391 ? 12.191 -4.917 -18.953 1.00 28.88 388 VAL A CA 1
ATOM 3003 C C . VAL A 1 391 ? 12.329 -3.454 -19.375 1.00 29.72 388 VAL A C 1
ATOM 3004 O O . VAL A 1 391 ? 13.359 -2.827 -19.143 1.00 26.53 388 VAL A O 1
ATOM 3008 N N . SER A 1 392 ? 11.295 -2.924 -20.018 1.00 31.96 389 SER A N 1
ATOM 3009 C CA . SER A 1 392 ? 11.271 -1.511 -20.360 1.00 32.58 389 SER A CA 1
ATOM 3010 C C . SER A 1 392 ? 10.270 -0.768 -19.484 1.00 33.89 389 SER A C 1
ATOM 3011 O O . SER A 1 392 ? 9.062 -0.920 -19.655 1.00 37.96 389 SER A O 1
ATOM 3014 N N . ILE A 1 393 ? 10.769 0.020 -18.536 1.00 30.17 390 ILE A N 1
ATOM 3015 C CA . ILE A 1 393 ? 9.895 0.860 -17.729 1.00 29.91 390 ILE A CA 1
ATOM 3016 C C . ILE A 1 393 ? 9.563 2.105 -18.543 1.00 30.45 390 ILE A C 1
ATOM 3017 O O . ILE A 1 393 ? 10.467 2.851 -18.915 1.00 28.73 390 ILE A O 1
ATOM 3022 N N . LYS A 1 394 ? 8.280 2.324 -18.826 1.00 31.08 391 LYS A N 1
ATOM 3023 C CA . LYS A 1 394 ? 7.859 3.442 -19.675 1.00 31.29 391 LYS A CA 1
ATOM 3024 C C . LYS A 1 394 ? 8.090 4.798 -19.015 1.00 31.30 391 LYS A C 1
ATOM 3025 O O . LYS A 1 394 ? 7.989 4.938 -17.798 1.00 30.68 391 LYS A O 1
ATOM 3031 N N . ALA A 1 395 ? 8.413 5.787 -19.845 1.00 31.80 392 ALA A N 1
ATOM 3032 C CA . ALA A 1 395 ? 8.753 7.134 -19.392 1.00 30.92 392 ALA A CA 1
ATOM 3033 C C . ALA A 1 395 ? 7.644 7.755 -18.545 1.00 29.45 392 ALA A C 1
ATOM 3034 O O . ALA A 1 395 ? 7.905 8.380 -17.523 1.00 28.37 392 ALA A O 1
ATOM 3036 N N . SER A 1 396 ? 6.403 7.567 -18.971 1.00 32.46 393 SER A N 1
ATOM 3037 C CA . SER A 1 396 ? 5.270 8.091 -18.231 1.00 36.20 393 SER A CA 1
ATOM 3038 C C . SER A 1 396 ? 5.185 7.499 -16.828 1.00 35.69 393 SER A C 1
ATOM 3039 O O . SER A 1 396 ? 4.844 8.204 -15.878 1.00 37.22 393 SER A O 1
ATOM 3042 N N . CYS A 1 397 ? 5.506 6.214 -16.691 1.00 35.74 394 CYS A N 1
ATOM 3043 C CA . CYS A 1 397 ? 5.530 5.594 -15.372 1.00 34.87 394 CYS A CA 1
ATOM 3044 C C . CYS A 1 397 ? 6.662 6.173 -14.522 1.00 32.78 394 CYS A C 1
ATOM 3045 O O . CYS A 1 397 ? 6.447 6.534 -13.367 1.00 31.96 394 CYS A O 1
ATOM 3048 N N . LEU A 1 398 ? 7.861 6.274 -15.092 1.00 31.80 395 LEU A N 1
ATOM 3049 C CA . LEU A 1 398 ? 8.995 6.873 -14.384 1.00 32.00 395 LEU A CA 1
ATOM 3050 C C . LEU A 1 398 ? 8.685 8.269 -13.857 1.00 33.00 395 LEU A C 1
ATOM 3051 O O . LEU A 1 398 ? 9.083 8.622 -12.747 1.00 32.04 395 LEU A O 1
ATOM 3056 N N . ALA A 1 399 ? 7.989 9.062 -14.667 1.00 34.78 396 ALA A N 1
ATOM 3057 C CA . ALA A 1 399 ? 7.653 10.433 -14.294 1.00 37.53 396 ALA A CA 1
ATOM 3058 C C . ALA A 1 399 ? 6.792 10.455 -13.037 1.00 39.37 396 ALA A C 1
ATOM 3059 O O . ALA A 1 399 ? 7.006 11.270 -12.144 1.00 39.99 396 ALA A O 1
ATOM 3061 N N . LYS A 1 400 ? 5.833 9.541 -12.959 1.00 41.18 397 LYS A N 1
ATOM 3062 C CA . LYS A 1 400 ? 4.959 9.472 -11.796 1.00 40.98 397 LYS A CA 1
ATOM 3063 C C . LYS A 1 400 ? 5.746 9.103 -10.537 1.00 41.42 397 LYS A C 1
ATOM 3064 O O . LYS A 1 400 ? 5.516 9.662 -9.467 1.00 42.38 397 LYS A O 1
ATOM 3066 N N . LEU A 1 401 ? 6.690 8.176 -10.672 1.00 39.68 398 LEU A N 1
ATOM 3067 C CA . LEU A 1 401 ? 7.453 7.698 -9.524 1.00 40.23 398 LEU A CA 1
ATOM 3068 C C . LEU A 1 401 ? 8.384 8.760 -8.944 1.00 43.32 398 LEU A C 1
ATOM 3069 O O . LEU A 1 401 ? 8.694 8.743 -7.753 1.00 44.45 398 LEU A O 1
ATOM 3074 N N . LEU A 1 402 ? 8.835 9.679 -9.789 1.00 44.73 399 LEU A N 1
ATOM 3075 C CA . LEU A 1 402 ? 9.799 10.689 -9.366 1.00 44.94 399 LEU A CA 1
ATOM 3076 C C . LEU A 1 402 ? 9.168 11.765 -8.488 1.00 45.69 399 LEU A C 1
ATOM 3077 O O . LEU A 1 402 ? 8.023 12.175 -8.707 1.00 47.74 399 LEU A O 1
ATOM 3082 N N . GLY A 1 406 ? 10.520 17.501 -5.425 1.00 33.31 403 GLY A N 1
ATOM 3083 C CA . GLY A 1 406 ? 11.703 17.980 -6.110 1.00 34.45 403 GLY A CA 1
ATOM 3084 C C . GLY A 1 406 ? 12.986 17.797 -5.310 1.00 33.12 403 GLY A C 1
ATOM 3085 O O . GLY A 1 406 ? 14.056 18.204 -5.755 1.00 32.13 403 GLY A O 1
ATOM 3086 N N . GLN A 1 407 ? 12.883 17.195 -4.127 1.00 32.51 404 GLN A N 1
ATOM 3087 C CA . GLN A 1 407 ? 14.058 16.962 -3.277 1.00 30.85 404 GLN A CA 1
ATOM 3088 C C . GLN A 1 407 ? 14.836 15.730 -3.716 1.00 26.43 404 GLN A C 1
ATOM 3089 O O . GLN A 1 407 ? 14.240 14.687 -3.972 1.00 27.80 404 GLN A O 1
ATOM 3095 N N . PRO A 1 408 ? 16.174 15.835 -3.785 1.00 23.02 405 PRO A N 1
ATOM 3096 C CA . PRO A 1 408 ? 17.001 14.687 -4.192 1.00 22.25 405 PRO A CA 1
ATOM 3097 C C . PRO A 1 408 ? 16.912 13.499 -3.225 1.00 22.77 405 PRO A C 1
ATOM 3098 O O . PRO A 1 408 ? 16.513 13.663 -2.071 1.00 23.18 405 PRO A O 1
ATOM 3102 N N . GLY A 1 409 ? 17.293 12.317 -3.701 1.00 18.24 406 GLY A N 1
ATOM 3103 C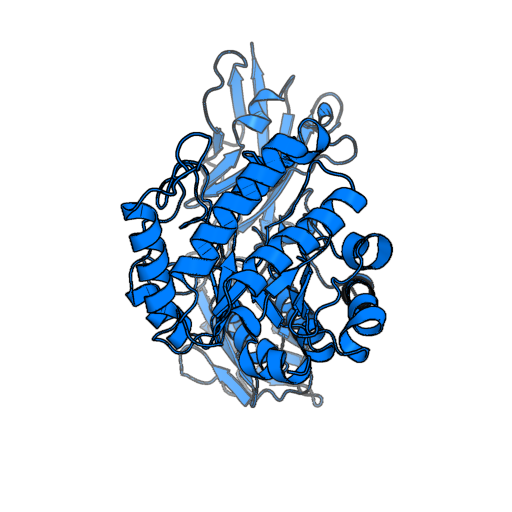 CA . GLY A 1 409 ? 17.277 11.116 -2.883 1.00 21.28 406 GLY A CA 1
ATOM 3104 C C . GLY A 1 409 ? 16.433 10.008 -3.489 1.00 23.02 406 GLY A C 1
ATOM 3105 O O . GLY A 1 409 ? 15.940 10.126 -4.608 1.00 21.91 406 GLY A O 1
ATOM 3106 N N . VAL A 1 410 ? 16.281 8.914 -2.755 1.00 23.62 407 VAL A N 1
ATOM 3107 C CA . VAL A 1 410 ? 15.470 7.803 -3.226 1.00 24.39 407 VAL A CA 1
ATOM 3108 C C . VAL A 1 410 ? 14.010 8.226 -3.272 1.00 25.06 407 VAL A C 1
ATOM 3109 O O . VAL A 1 410 ? 13.436 8.560 -2.241 1.00 27.71 407 VAL A O 1
ATOM 3113 N N . LYS A 1 411 ? 13.410 8.234 -4.461 1.00 22.56 408 LYS A N 1
ATOM 3114 C CA . LYS A 1 411 ? 12.034 8.709 -4.600 1.00 23.74 408 LYS A CA 1
ATOM 3115 C C . LYS A 1 411 ? 11.044 7.554 -4.609 1.00 25.83 408 LYS A C 1
ATOM 3116 O O . LYS A 1 411 ? 9.881 7.716 -4.244 1.00 26.94 408 LYS A O 1
ATOM 3122 N N . ALA A 1 412 ? 11.512 6.385 -5.027 1.00 23.55 409 ALA A N 1
ATOM 3123 C CA . ALA A 1 412 ? 10.655 5.207 -5.093 1.00 23.57 409 ALA A CA 1
ATOM 3124 C C . ALA A 1 412 ? 11.513 3.950 -5.227 1.00 22.03 409 ALA A C 1
ATOM 3125 O O . ALA A 1 412 ? 12.682 4.033 -5.582 1.00 21.55 409 ALA A O 1
ATOM 3127 N N . GLN A 1 413 ? 10.922 2.797 -4.924 1.00 24.20 410 GLN A N 1
ATOM 3128 C CA . GLN A 1 413 ? 11.589 1.513 -5.091 1.00 26.00 410 GLN A CA 1
ATOM 3129 C C . GLN A 1 413 ? 10.708 0.565 -5.881 1.00 27.66 410 GLN A C 1
ATOM 3130 O O . GLN A 1 413 ? 9.525 0.422 -5.588 1.00 28.97 410 GLN A O 1
ATOM 3136 N N . LEU A 1 414 ? 11.277 -0.091 -6.883 1.00 25.73 411 LEU A N 1
ATOM 3137 C CA . LEU A 1 414 ? 10.538 -1.124 -7.590 1.00 25.23 411 LEU A CA 1
ATOM 3138 C C . LEU A 1 414 ? 11.031 -2.499 -7.145 1.00 24.91 411 LEU A C 1
ATOM 3139 O O . LEU A 1 414 ? 12.225 -2.794 -7.204 1.00 21.02 411 LEU A O 1
ATOM 3144 N N . THR A 1 415 ? 10.103 -3.321 -6.670 1.00 25.40 412 THR A N 1
ATOM 3145 C CA . THR A 1 415 ? 10.420 -4.683 -6.264 1.00 23.51 412 THR A CA 1
ATOM 3146 C C . THR A 1 415 ? 10.080 -5.671 -7.381 1.00 23.90 412 THR A C 1
ATOM 3147 O O . THR A 1 415 ? 8.915 -5.858 -7.723 1.00 26.49 412 THR A O 1
ATOM 3151 N N . PHE A 1 416 ? 11.111 -6.283 -7.960 1.00 20.17 413 PHE A N 1
ATOM 3152 C CA . PHE A 1 416 ? 10.934 -7.325 -8.959 1.00 20.35 413 PHE A CA 1
ATOM 3153 C C . PHE A 1 416 ? 10.831 -8.663 -8.238 1.00 20.38 413 PHE A C 1
ATOM 3154 O O . PHE A 1 416 ? 11.779 -9.068 -7.564 1.00 21.92 413 PHE A O 1
ATOM 3162 N N . THR A 1 417 ? 9.687 -9.336 -8.363 1.00 21.95 414 THR A N 1
ATOM 3163 C CA . THR A 1 417 ? 9.505 -10.626 -7.710 1.00 23.51 414 THR A CA 1
ATOM 3164 C C . THR A 1 417 ? 9.716 -11.745 -8.710 1.00 23.56 414 THR A C 1
ATOM 3165 O O . THR A 1 417 ? 9.451 -11.572 -9.900 1.00 23.53 414 THR A O 1
ATOM 3169 N N . PHE A 1 418 ? 10.196 -12.887 -8.229 1.00 21.74 415 PHE A N 1
ATOM 3170 C CA . PHE A 1 418 ? 10.423 -14.045 -9.089 1.00 23.96 415 PHE A CA 1
ATOM 3171 C C . PHE A 1 418 ? 9.752 -15.263 -8.465 1.00 24.99 415 PHE A C 1
ATOM 3172 O O . PHE A 1 418 ? 9.504 -15.281 -7.264 1.00 24.85 415 PHE A O 1
ATOM 3180 N N . HIS A 1 419 ? 9.417 -16.256 -9.285 1.00 23.79 416 HIS A N 1
ATOM 3181 C CA . HIS A 1 419 ? 8.716 -17.433 -8.788 1.00 28.88 416 HIS A CA 1
ATOM 3182 C C . HIS A 1 419 ? 9.536 -18.113 -7.699 1.00 28.50 416 HIS A C 1
ATOM 3183 O O . HIS A 1 419 ? 8.986 -18.581 -6.705 1.00 29.95 416 HIS A O 1
ATOM 3190 N N . LYS A 1 420 ? 10.853 -18.145 -7.886 1.00 26.40 417 LYS A N 1
ATOM 3191 C CA . LYS A 1 420 ? 11.779 -18.658 -6.876 1.00 22.98 417 LYS A CA 1
ATOM 3192 C C . LYS A 1 420 ? 12.995 -17.733 -6.722 1.00 22.59 417 LYS A C 1
ATOM 3193 O O . LYS A 1 420 ? 13.307 -16.940 -7.615 1.00 22.61 417 LYS A O 1
ATOM 3199 N N . GLY A 1 421 ? 13.657 -17.830 -5.574 1.00 19.80 418 GLY A N 1
ATOM 3200 C CA . GLY A 1 421 ? 14.802 -16.990 -5.274 1.00 17.46 418 GLY A CA 1
ATOM 3201 C C . GLY A 1 421 ? 14.386 -15.618 -4.771 1.00 19.33 418 GLY A C 1
ATOM 3202 O O . GLY A 1 421 ? 13.203 -15.264 -4.781 1.00 20.08 418 GLY A O 1
ATOM 3203 N N . ALA A 1 422 ? 15.378 -14.837 -4.351 1.00 18.51 419 ALA A N 1
ATOM 3204 C CA . ALA A 1 422 ? 15.141 -13.536 -3.736 1.00 18.52 419 ALA A CA 1
ATOM 3205 C C . ALA A 1 422 ? 14.517 -12.517 -4.699 1.00 20.59 419 ALA A C 1
ATOM 3206 O O . ALA A 1 422 ? 14.738 -12.566 -5.907 1.00 20.17 419 ALA A O 1
ATOM 3208 N N . SER A 1 423 ? 13.729 -11.592 -4.157 1.00 17.09 420 SER A N 1
ATOM 3209 C CA . SER A 1 423 ? 13.277 -10.455 -4.945 1.00 17.50 420 SER A CA 1
ATOM 3210 C C . SER A 1 423 ? 14.427 -9.471 -5.148 1.00 17.52 420 SER A C 1
ATOM 3211 O O . SER A 1 423 ? 15.341 -9.394 -4.334 1.00 18.36 420 SER A O 1
ATOM 3214 N N . GLN A 1 424 ? 14.368 -8.728 -6.241 1.00 16.69 421 GLN A N 1
ATOM 3215 C CA . GLN A 1 424 ? 15.326 -7.662 -6.500 1.00 15.89 421 GLN A CA 1
ATOM 3216 C C . GLN A 1 424 ? 14.624 -6.323 -6.283 1.00 19.16 421 GLN A C 1
ATOM 3217 O O . GLN A 1 424 ? 13.464 -6.154 -6.670 1.00 19.17 421 GLN A O 1
ATOM 3223 N N . VAL A 1 425 ? 15.320 -5.385 -5.652 1.00 16.48 422 VAL A N 1
ATOM 3224 C CA . VAL A 1 425 ? 14.771 -4.052 -5.392 1.00 18.38 422 VAL A CA 1
ATOM 3225 C C . VAL A 1 425 ? 15.585 -2.947 -6.077 1.00 17.11 422 VAL A C 1
ATOM 3226 O O . VAL A 1 425 ? 16.771 -2.785 -5.800 1.00 21.21 422 VAL A O 1
ATOM 3230 N N . MET A 1 426 ? 14.950 -2.184 -6.961 1.00 18.88 423 MET A N 1
ATOM 3231 C CA . MET A 1 426 ? 15.627 -1.092 -7.657 1.00 18.20 423 MET A CA 1
ATOM 3232 C C . MET A 1 426 ? 15.253 0.269 -7.067 1.00 20.02 423 MET A C 1
ATOM 3233 O O . MET A 1 426 ? 14.078 0.635 -7.045 1.00 21.82 423 MET A O 1
ATOM 3238 N N . ASP A 1 427 ? 16.246 1.019 -6.591 1.00 17.73 424 ASP A N 1
ATOM 3239 C CA . ASP A 1 427 ? 15.992 2.367 -6.095 1.00 16.80 424 ASP A CA 1
ATOM 3240 C C . ASP A 1 427 ? 15.913 3.334 -7.266 1.00 17.53 424 ASP A C 1
ATOM 3241 O O . ASP A 1 427 ? 16.754 3.292 -8.168 1.00 16.00 424 ASP A O 1
ATOM 3246 N N . ILE A 1 428 ? 14.883 4.176 -7.267 1.00 16.91 425 ILE A N 1
ATOM 3247 C CA . ILE A 1 428 ? 14.787 5.255 -8.235 1.00 16.94 425 ILE A CA 1
ATOM 3248 C C . ILE A 1 428 ? 15.249 6.529 -7.525 1.00 16.84 425 ILE A C 1
ATOM 3249 O O . ILE A 1 428 ? 14.589 7.002 -6.614 1.00 19.48 425 ILE A O 1
ATOM 3254 N N . ILE A 1 429 ? 16.389 7.063 -7.943 1.00 17.45 426 ILE A N 1
ATOM 3255 C CA . ILE A 1 429 ? 17.056 8.125 -7.208 1.00 17.46 426 ILE A CA 1
ATOM 3256 C C . ILE A 1 429 ? 17.116 9.424 -8.000 1.00 17.93 426 ILE A C 1
ATOM 3257 O O . ILE A 1 429 ? 17.694 9.467 -9.088 1.00 17.93 426 ILE A O 1
ATOM 3262 N N . LEU A 1 430 ? 16.523 10.482 -7.456 1.00 16.54 427 LEU A N 1
ATOM 3263 C CA . LEU A 1 430 ? 16.686 11.809 -8.029 1.00 16.82 427 LEU A CA 1
ATOM 3264 C C . LEU A 1 430 ? 17.967 12.458 -7.515 1.00 16.15 427 LEU A C 1
ATOM 3265 O O . LEU A 1 430 ? 18.192 12.507 -6.308 1.00 21.64 427 LEU A O 1
ATOM 3270 N N . TYR A 1 431 ? 18.804 12.955 -8.416 1.00 15.93 428 TYR A N 1
ATOM 3271 C CA . TYR A 1 431 ? 20.029 13.632 -7.983 1.00 15.43 428 TYR A CA 1
ATOM 3272 C C . TYR A 1 431 ? 20.234 14.933 -8.722 1.00 15.82 428 TYR A C 1
ATOM 3273 O O . TYR A 1 431 ? 19.563 15.208 -9.726 1.00 16.39 428 TYR A O 1
ATOM 3282 N N . ASP A 1 432 ? 21.149 15.743 -8.195 1.00 15.60 429 ASP A N 1
ATOM 3283 C CA . ASP A 1 432 ? 21.540 16.997 -8.820 1.00 18.72 429 ASP A CA 1
ATOM 3284 C C . ASP A 1 432 ? 23.032 17.171 -8.574 1.00 19.21 429 ASP A C 1
ATOM 3285 O O . ASP A 1 432 ? 23.621 16.398 -7.809 1.00 18.09 429 ASP A O 1
ATOM 3290 N N . ASP A 1 433 ? 23.647 18.157 -9.224 1.00 23.83 430 ASP A N 1
ATOM 3291 C CA . ASP A 1 433 ? 25.076 18.418 -9.035 1.00 24.00 430 ASP A CA 1
ATOM 3292 C C . ASP A 1 433 ? 25.378 18.588 -7.538 1.00 21.20 430 ASP A C 1
ATOM 3293 O O . ASP A 1 433 ? 24.735 19.383 -6.857 1.00 21.72 430 ASP A O 1
ATOM 3298 N N . PRO A 1 434 ? 26.360 17.838 -7.025 1.00 21.09 431 PRO A N 1
ATOM 3299 C CA . PRO A 1 434 ? 26.781 18.007 -5.630 1.00 20.50 431 PRO A CA 1
ATOM 3300 C C . PRO A 1 434 ? 27.366 19.395 -5.395 1.00 18.99 431 PRO A C 1
ATOM 3301 O O . PRO A 1 434 ? 27.987 19.939 -6.302 1.00 20.21 431 PRO A O 1
ATOM 3305 N N . LYS A 1 435 ? 27.165 19.955 -4.208 1.00 19.14 432 LYS A N 1
ATOM 3306 C CA . LYS A 1 435 ? 27.703 21.272 -3.903 1.00 21.40 432 LYS A CA 1
ATOM 3307 C C . LYS A 1 435 ? 28.543 21.222 -2.628 1.00 20.35 432 LYS A C 1
ATOM 3308 O O . LYS A 1 435 ? 28.116 20.697 -1.601 1.00 22.43 432 LYS A O 1
ATOM 3310 N N . LEU A 1 436 ? 29.747 21.766 -2.702 1.00 19.85 433 LEU A N 1
ATOM 3311 C CA . LEU A 1 436 ? 30.602 21.857 -1.524 1.00 20.74 433 LEU A CA 1
ATOM 3312 C C . LEU A 1 436 ? 30.672 23.294 -1.045 1.00 19.97 433 LEU A C 1
ATOM 3313 O O . LEU A 1 436 ? 30.834 24.206 -1.850 1.00 20.85 433 LEU A O 1
ATOM 3318 N N . GLU A 1 437 ? 30.538 23.501 0.261 1.00 24.17 434 GLU A N 1
ATOM 3319 C CA . GLU A 1 437 ? 30.625 24.847 0.826 1.00 30.16 434 GLU A CA 1
ATOM 3320 C C . GLU A 1 437 ? 32.011 25.433 0.581 1.00 29.44 434 GLU A C 1
ATOM 3321 O O . GLU A 1 437 ? 32.175 26.625 0.332 1.00 31.48 434 GLU A O 1
ATOM 3323 N N . LYS A 1 438 ? 33.003 24.559 0.633 1.00 29.06 435 LYS A N 1
ATOM 3324 C CA . LYS A 1 438 ? 34.396 24.946 0.542 1.00 27.19 435 LYS A CA 1
ATOM 3325 C C . LYS A 1 438 ? 35.093 23.824 -0.203 1.00 23.53 435 LYS A C 1
ATOM 3326 O O . LYS A 1 438 ? 34.893 22.660 0.126 1.00 23.71 435 LYS A O 1
ATOM 3332 N N . SER A 1 439 ? 35.868 24.163 -1.231 1.00 21.56 436 SER A N 1
ATOM 3333 C CA A SER A 1 439 ? 36.530 23.149 -2.046 0.43 21.16 436 SER A CA 1
ATOM 3334 C CA B SER A 1 439 ? 36.532 23.158 -2.056 0.57 21.21 436 SER A CA 1
ATOM 3335 C C . SER A 1 439 ? 38.047 23.295 -2.003 1.00 21.98 436 SER A C 1
ATOM 3336 O O . SER A 1 439 ? 38.769 22.577 -2.705 1.00 21.99 436 SER A O 1
ATOM 3341 N N . GLU A 1 440 ? 38.524 24.224 -1.181 1.00 21.91 437 GLU A N 1
ATOM 3342 C CA . GLU A 1 440 ? 39.956 24.391 -0.969 1.00 23.75 437 GLU A CA 1
ATOM 3343 C C . GLU A 1 440 ? 40.256 24.466 0.521 1.00 22.13 437 GLU A C 1
ATOM 3344 O O . GLU A 1 440 ? 39.652 25.264 1.244 1.00 22.92 437 GLU A O 1
ATOM 3350 N N . PHE A 1 441 ? 41.200 23.648 0.980 1.00 19.19 438 PHE A N 1
ATOM 3351 C CA . PHE A 1 441 ? 41.551 23.604 2.394 1.00 19.69 438 PHE A CA 1
ATOM 3352 C C . PHE A 1 441 ? 43.052 23.768 2.556 1.00 23.14 438 PHE A C 1
ATOM 3353 O O . PHE A 1 441 ? 43.823 23.260 1.753 1.00 24.68 438 PHE A O 1
ATOM 3361 N N . THR A 1 442 ? 43.466 24.478 3.593 1.00 23.91 439 THR A N 1
ATOM 3362 C CA . THR A 1 442 ? 44.883 24.606 3.889 1.00 23.89 439 THR A CA 1
ATOM 3363 C C . THR A 1 442 ? 45.153 23.871 5.185 1.00 25.99 439 THR A C 1
ATOM 3364 O O . THR A 1 442 ? 44.437 24.048 6.172 1.00 27.92 439 THR A O 1
ATOM 3368 N N . ILE A 1 443 ? 46.164 23.013 5.159 1.00 23.46 440 ILE A N 1
ATOM 3369 C CA . ILE A 1 443 ? 46.551 22.236 6.323 1.00 24.95 440 ILE A CA 1
ATOM 3370 C C . ILE A 1 443 ? 47.984 22.578 6.736 1.00 28.54 440 ILE A C 1
ATOM 3371 O O . ILE A 1 443 ? 48.888 22.626 5.901 1.00 27.75 440 ILE A O 1
ATOM 3376 N N . SER A 1 444 ? 48.171 22.835 8.025 1.00 24.55 441 SER A N 1
ATOM 3377 C CA . SER A 1 444 ? 49.495 22.986 8.600 1.00 26.44 441 SER A CA 1
ATOM 3378 C C . SER A 1 444 ? 50.010 21.614 9.036 1.00 25.31 441 SER A C 1
ATOM 3379 O O . SER A 1 444 ? 49.351 20.910 9.814 1.00 24.79 441 SER A O 1
ATOM 3382 N N . GLN A 1 445 ? 51.182 21.235 8.531 1.00 29.08 442 GLN A N 1
ATOM 3383 C CA . GLN A 1 445 ? 51.742 19.898 8.787 1.00 32.04 442 GLN A CA 1
ATOM 3384 C C . GLN A 1 445 ? 51.968 19.613 10.269 1.00 38.71 442 GLN A C 1
ATOM 3385 O O . GLN A 1 445 ? 51.843 18.473 10.723 1.00 41.78 442 GLN A O 1
ATOM 3391 N N . SER A 1 446 ? 52.316 20.653 11.014 1.00 40.14 443 SER A N 1
ATOM 3392 C CA A SER A 1 446 ? 52.596 20.517 12.436 0.51 41.75 443 SER A CA 1
ATOM 3393 C CA B SER A 1 446 ? 52.596 20.517 12.437 0.49 41.75 443 SER A CA 1
ATOM 3394 C C . SER A 1 446 ? 51.317 20.535 13.262 1.00 41.86 443 SER A C 1
ATOM 3395 O O . SER A 1 446 ? 51.340 20.277 14.464 1.00 45.66 443 SER A O 1
ATOM 3400 N N . ALA A 1 447 ? 50.201 20.840 12.611 1.00 37.68 444 ALA A N 1
ATOM 3401 C CA . ALA A 1 447 ? 48.935 20.980 13.316 1.00 36.05 444 ALA A CA 1
ATOM 3402 C C . ALA A 1 447 ? 47.933 19.879 12.974 1.00 30.69 444 ALA A C 1
ATOM 3403 O O . ALA A 1 447 ? 46.761 19.981 13.324 1.00 32.75 444 ALA A O 1
ATOM 3405 N N . ILE A 1 448 ? 48.389 18.823 12.312 1.00 26.27 445 ILE A N 1
ATOM 3406 C CA . ILE A 1 448 ? 47.483 17.743 11.926 1.00 23.71 445 ILE A CA 1
ATOM 3407 C C . ILE A 1 448 ? 47.005 16.960 13.146 1.00 23.48 445 ILE A C 1
ATOM 3408 O O . ILE A 1 448 ? 47.813 16.489 13.942 1.00 23.27 445 ILE A O 1
ATOM 3413 N N . SER A 1 449 ? 45.690 16.819 13.287 1.00 22.67 446 SER A N 1
ATOM 3414 C CA . SER A 1 449 ? 45.110 16.120 14.433 1.00 22.73 446 SER A CA 1
ATOM 3415 C C . SER A 1 449 ? 43.695 15.671 14.095 1.00 23.52 446 SER A C 1
ATOM 3416 O O . SER A 1 449 ? 42.744 16.438 14.227 1.00 26.07 446 SER A O 1
ATOM 3419 N N . GLY A 1 450 ? 43.564 14.428 13.658 1.00 19.84 447 GLY A N 1
ATOM 3420 C CA . GLY A 1 450 ? 42.274 13.906 13.251 1.00 18.83 447 GLY A CA 1
ATOM 3421 C C . GLY A 1 450 ? 41.986 14.123 11.778 1.00 17.99 447 GLY A C 1
ATOM 3422 O O . GLY A 1 450 ? 42.772 14.735 11.051 1.00 18.21 447 GLY A O 1
ATOM 3423 N N . ASP A 1 451 ? 40.832 13.629 11.346 1.00 17.14 448 ASP A N 1
ATOM 3424 C CA . ASP A 1 451 ? 40.459 13.618 9.945 1.00 16.30 448 ASP A CA 1
ATOM 3425 C C . ASP A 1 451 ? 40.078 15.011 9.468 1.00 16.76 448 ASP A C 1
ATOM 3426 O O . ASP A 1 451 ? 39.732 15.882 10.275 1.00 17.60 448 ASP A O 1
ATOM 3431 N N . LEU A 1 452 ? 40.159 15.222 8.159 1.00 11.28 449 LEU A N 1
ATOM 3432 C CA . LEU A 1 452 ? 39.667 16.464 7.554 1.00 12.72 449 LEU A CA 1
ATOM 3433 C C . LEU A 1 452 ? 38.215 16.280 7.124 1.00 13.80 449 LEU A C 1
ATOM 3434 O O . LEU A 1 452 ? 37.902 15.400 6.316 1.00 13.28 449 LEU A O 1
ATOM 3439 N N . LYS A 1 453 ? 37.339 17.105 7.685 1.00 15.70 450 LYS A N 1
ATOM 3440 C CA . LYS A 1 453 ? 35.944 17.134 7.300 1.00 14.47 450 LYS A CA 1
ATOM 3441 C C . LYS A 1 453 ? 35.746 18.064 6.112 1.00 13.94 450 LYS A C 1
ATOM 3442 O O . LYS A 1 453 ? 36.245 19.189 6.109 1.00 15.34 450 LYS A O 1
ATOM 3448 N N . ILE A 1 454 ? 35.032 17.571 5.103 1.00 11.09 451 ILE A N 1
ATOM 3449 C CA . ILE A 1 454 ? 34.657 18.349 3.938 1.00 13.51 451 ILE A CA 1
ATOM 3450 C C . ILE A 1 454 ? 33.128 18.390 3.852 1.00 12.28 451 ILE A C 1
ATOM 3451 O O . ILE A 1 454 ? 32.513 17.492 3.284 1.00 12.23 451 ILE A O 1
ATOM 3456 N N . PRO A 1 455 ? 32.506 19.424 4.440 1.00 14.28 452 PRO A N 1
ATOM 3457 C CA . PRO A 1 455 ? 31.041 19.537 4.400 1.00 14.54 452 PRO A CA 1
ATOM 3458 C C . PRO A 1 455 ? 30.523 19.542 2.963 1.00 16.67 452 PRO A C 1
ATOM 3459 O O . PRO A 1 455 ? 31.112 20.176 2.089 1.00 16.62 452 PRO A O 1
ATOM 3463 N N . ALA A 1 456 ? 29.442 18.819 2.718 1.00 15.25 453 ALA A N 1
ATOM 3464 C CA . ALA A 1 456 ? 28.927 18.691 1.368 1.00 16.92 453 ALA A CA 1
ATOM 3465 C C . ALA A 1 456 ? 27.402 18.585 1.343 1.00 17.29 453 ALA A C 1
ATOM 3466 O O . ALA A 1 456 ? 26.780 18.164 2.323 1.00 16.74 453 ALA A O 1
ATOM 3468 N N . SER A 1 457 ? 26.815 19.010 0.228 1.00 16.50 454 SER A N 1
ATOM 3469 C CA . SER A 1 457 ? 25.442 18.661 -0.127 1.00 17.80 454 SER A CA 1
ATOM 3470 C C . SER A 1 457 ? 25.544 17.7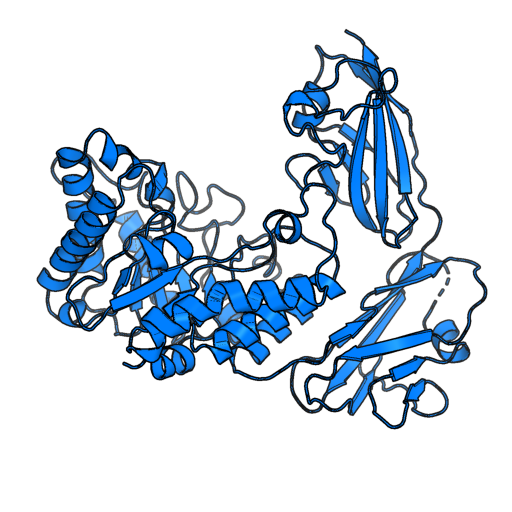44 -1.321 1.00 16.58 454 SER A C 1
ATOM 3471 O O . SER A 1 457 ? 25.684 18.218 -2.450 1.00 18.31 454 SER A O 1
ATOM 3474 N N . LEU A 1 458 ? 25.487 16.438 -1.094 1.00 14.16 455 LEU A N 1
ATOM 3475 C CA . LEU A 1 458 ? 25.720 15.488 -2.188 1.00 15.76 455 LEU A CA 1
ATOM 3476 C C . LEU A 1 458 ? 24.518 15.360 -3.139 1.00 16.64 455 LEU A C 1
ATOM 3477 O O . LEU A 1 458 ? 24.639 14.825 -4.248 1.00 14.71 455 LEU A O 1
ATOM 3482 N N . ASN A 1 459 ? 23.370 15.853 -2.692 1.00 16.82 456 ASN A N 1
ATOM 3483 C CA . ASN A 1 459 ? 22.184 15.980 -3.536 1.00 19.18 456 ASN A CA 1
ATOM 3484 C C . ASN A 1 459 ? 21.808 14.681 -4.235 1.00 17.96 456 ASN A C 1
ATOM 3485 O O . ASN A 1 459 ? 21.476 14.683 -5.413 1.00 21.14 456 ASN A O 1
ATOM 3490 N N . GLY A 1 460 ? 21.855 13.579 -3.499 1.00 16.57 457 GLY A N 1
ATOM 3491 C CA . GLY A 1 460 ? 21.413 12.301 -4.028 1.00 16.82 457 GLY A CA 1
ATOM 3492 C C . GLY A 1 460 ? 22.539 11.409 -4.505 1.00 16.20 457 GLY A C 1
ATOM 3493 O O . GLY A 1 460 ? 22.342 10.210 -4.719 1.00 16.62 457 GLY A O 1
ATOM 3494 N N . THR A 1 461 ? 23.721 11.986 -4.689 1.00 16.43 458 THR A N 1
ATOM 3495 C CA . THR A 1 461 ? 24.861 11.197 -5.124 1.00 16.21 458 THR A CA 1
ATOM 3496 C C . THR A 1 461 ? 25.487 10.470 -3.932 1.00 16.00 458 THR A C 1
ATOM 3497 O O . THR A 1 461 ? 25.207 10.799 -2.783 1.00 15.59 458 THR A O 1
ATOM 3501 N N . LYS A 1 462 ? 26.324 9.476 -4.221 1.00 17.33 459 LYS A N 1
ATOM 3502 C CA . LYS A 1 462 ? 26.959 8.660 -3.191 1.00 17.75 459 LYS A CA 1
ATOM 3503 C C . LYS A 1 462 ? 28.440 8.531 -3.466 1.00 13.89 459 LYS A C 1
ATOM 3504 O O . LYS A 1 462 ? 28.865 8.461 -4.626 1.00 14.83 459 LYS A O 1
ATOM 3510 N N . LEU A 1 463 ? 29.235 8.477 -2.408 1.00 10.68 460 LEU A N 1
ATOM 3511 C CA . LEU A 1 463 ? 30.680 8.334 -2.579 1.00 11.63 460 LEU A CA 1
ATOM 3512 C C . LEU A 1 463 ? 31.039 6.949 -3.131 1.00 12.44 460 LEU A C 1
ATOM 3513 O O . LEU A 1 463 ? 30.533 5.928 -2.648 1.00 13.09 460 LEU A O 1
ATOM 3518 N N . ALA A 1 464 ? 31.895 6.927 -4.151 1.00 9.06 461 ALA A N 1
ATOM 3519 C CA . ALA A 1 464 ? 32.349 5.681 -4.761 1.00 12.41 461 ALA A CA 1
ATOM 3520 C C . ALA A 1 464 ? 33.806 5.365 -4.412 1.00 12.74 461 ALA A C 1
ATOM 3521 O O . ALA A 1 464 ? 34.112 4.301 -3.856 1.00 13.10 461 ALA A O 1
ATOM 3523 N N . THR A 1 465 ? 34.703 6.294 -4.748 1.00 10.40 462 THR A N 1
ATOM 3524 C CA . THR A 1 465 ? 36.114 6.148 -4.407 1.00 9.00 462 THR A CA 1
ATOM 3525 C C . THR A 1 465 ? 36.789 7.529 -4.428 1.00 10.21 462 THR A C 1
ATOM 3526 O O . THR A 1 465 ? 36.153 8.535 -4.738 1.00 9.82 462 THR A O 1
ATOM 3530 N N . VAL A 1 466 ? 38.065 7.585 -4.072 1.00 9.94 463 VAL A N 1
ATOM 3531 C CA . VAL A 1 466 ? 38.791 8.848 -4.050 1.00 10.27 463 VAL A CA 1
ATOM 3532 C C . VAL A 1 466 ? 40.203 8.625 -4.598 1.00 11.43 463 VAL A C 1
ATOM 3533 O O . VAL A 1 466 ? 40.810 7.608 -4.290 1.00 11.82 463 VAL A O 1
ATOM 3537 N N . LYS A 1 467 ? 40.724 9.563 -5.394 1.00 12.29 464 LYS A N 1
ATOM 3538 C CA . LYS A 1 467 ? 42.145 9.541 -5.752 1.00 12.97 464 LYS A CA 1
ATOM 3539 C C . LYS A 1 467 ? 42.794 10.848 -5.300 1.00 13.65 464 LYS A C 1
ATOM 3540 O O . LYS A 1 467 ? 42.111 11.876 -5.133 1.00 14.48 464 LYS A O 1
ATOM 3546 N N . GLY A 1 468 ? 44.107 10.801 -5.098 1.00 11.97 465 GLY A N 1
ATOM 3547 C CA . GLY A 1 468 ? 44.851 11.958 -4.641 1.00 12.85 465 GLY A CA 1
ATOM 3548 C C . GLY A 1 468 ? 46.170 12.063 -5.371 1.00 15.50 465 GLY A C 1
ATOM 3549 O O . GLY A 1 468 ? 46.902 11.081 -5.480 1.00 15.17 465 GLY A O 1
ATOM 3550 N N . VAL A 1 469 ? 46.466 13.266 -5.857 1.00 16.09 466 VAL A N 1
ATOM 3551 C CA . VAL A 1 469 ? 47.586 13.517 -6.755 1.00 17.93 466 VAL A CA 1
ATOM 3552 C C . VAL A 1 469 ? 48.392 14.716 -6.256 1.00 20.83 466 VAL A C 1
ATOM 3553 O O . VAL A 1 469 ? 47.814 15.693 -5.779 1.00 20.28 466 VAL A O 1
ATOM 3557 N N . VAL A 1 470 ? 49.720 14.636 -6.334 1.00 18.79 467 VAL A N 1
ATOM 3558 C CA . VAL A 1 470 ? 50.553 15.781 -5.995 1.00 19.19 467 VAL A CA 1
ATOM 3559 C C . VAL A 1 470 ? 50.561 16.732 -7.187 1.00 22.12 467 VAL A C 1
ATOM 3560 O O . VAL A 1 470 ? 50.874 16.325 -8.304 1.00 19.87 467 VAL A O 1
ATOM 3564 N N . ASP A 1 471 ? 50.201 17.991 -6.955 1.00 23.35 468 ASP A N 1
ATOM 3565 C CA . ASP A 1 471 ? 50.055 18.948 -8.050 1.00 25.33 468 ASP A CA 1
ATOM 3566 C C . ASP A 1 471 ? 51.341 19.137 -8.876 1.00 26.28 468 ASP A C 1
ATOM 3567 O O . ASP A 1 471 ? 51.306 19.092 -10.103 1.00 25.76 468 ASP A O 1
ATOM 3572 N N . SER A 1 472 ? 52.469 19.363 -8.211 1.00 27.30 469 SER A N 1
ATOM 3573 C CA . SER A 1 472 ? 53.689 19.716 -8.934 1.00 34.05 469 SER A CA 1
ATOM 3574 C C . SER A 1 472 ? 54.227 18.576 -9.790 1.00 32.86 469 SER A C 1
ATOM 3575 O O . SER A 1 472 ? 54.901 18.819 -10.788 1.00 34.71 469 SER A O 1
ATOM 3578 N N . THR A 1 473 ? 53.929 17.338 -9.407 1.00 28.53 470 THR A N 1
ATOM 3579 C CA . THR A 1 473 ? 54.524 16.176 -10.067 1.00 28.09 470 THR A CA 1
ATOM 3580 C C . THR A 1 473 ? 53.503 15.285 -10.776 1.00 27.38 470 THR A C 1
ATOM 3581 O O . THR A 1 473 ? 53.840 14.592 -11.736 1.00 27.38 470 THR A O 1
ATOM 3585 N N . GLY A 1 474 ? 52.260 15.292 -10.297 1.00 26.00 471 GLY A N 1
ATOM 3586 C CA . GLY A 1 474 ? 51.224 14.460 -10.880 1.00 22.92 471 GLY A CA 1
ATOM 3587 C C . GLY A 1 474 ? 51.271 13.034 -10.358 1.00 23.08 471 GLY A C 1
ATOM 3588 O O . GLY A 1 474 ? 50.502 12.172 -10.793 1.00 23.89 471 GLY A O 1
ATOM 3589 N N . ARG A 1 475 ? 52.168 12.784 -9.411 1.00 22.24 472 ARG A N 1
ATOM 3590 C CA . ARG A 1 475 ? 52.324 11.450 -8.838 1.00 21.03 472 ARG A CA 1
ATOM 3591 C C . ARG A 1 475 ? 51.327 11.243 -7.677 1.00 18.21 472 ARG A C 1
ATOM 3592 O O . ARG A 1 475 ? 50.772 12.205 -7.159 1.00 18.28 472 ARG A O 1
ATOM 3596 N N . PRO A 1 476 ? 51.086 9.983 -7.280 1.00 15.76 473 PRO A N 1
ATOM 3597 C CA . PRO A 1 476 ? 50.190 9.678 -6.159 1.00 15.78 473 PRO A CA 1
ATOM 3598 C C . PRO A 1 476 ? 50.596 10.366 -4.844 1.00 16.10 473 PRO A C 1
ATOM 3599 O O . PRO A 1 476 ? 51.780 10.425 -4.508 1.00 19.42 473 PRO A O 1
ATOM 3603 N N . VAL A 1 477 ? 49.610 10.886 -4.123 1.00 14.63 474 VAL A N 1
ATOM 3604 C CA . VAL A 1 477 ? 49.820 11.423 -2.784 1.00 13.51 474 VAL A CA 1
ATOM 3605 C C . VAL A 1 477 ? 50.378 10.315 -1.873 1.00 14.25 474 VAL A C 1
ATOM 3606 O O . VAL A 1 477 ? 51.260 10.558 -1.045 1.00 16.30 474 VAL A O 1
ATOM 3610 N N . LEU A 1 478 ? 49.886 9.091 -2.050 1.00 14.23 475 LEU A N 1
ATOM 3611 C CA . LEU A 1 478 ? 50.395 7.956 -1.274 1.00 14.06 475 LEU A CA 1
ATOM 3612 C C . LEU A 1 478 ? 51.455 7.145 -2.017 1.00 15.10 475 LEU A C 1
ATOM 3613 O O . LEU A 1 478 ? 51.566 5.930 -1.806 1.00 14.52 475 LEU A O 1
ATOM 3618 N N . GLU A 1 479 ? 52.245 7.820 -2.854 1.00 15.56 476 GLU A N 1
ATOM 3619 C CA . GLU A 1 479 ? 53.258 7.157 -3.683 1.00 16.64 476 GLU A CA 1
ATOM 3620 C C . GLU A 1 479 ? 54.227 6.299 -2.850 1.00 17.35 476 GLU A C 1
ATOM 3621 O O . GLU A 1 479 ? 54.696 5.256 -3.310 1.00 18.24 476 GLU A O 1
ATOM 3627 N N . GLU A 1 480 ? 54.515 6.729 -1.622 1.00 16.46 477 GLU A N 1
ATOM 3628 C CA . GLU A 1 480 ? 55.447 6.005 -0.760 1.00 17.52 477 GLU A CA 1
ATOM 3629 C C . GLU A 1 480 ? 54.844 4.692 -0.260 1.00 19.86 477 GLU A C 1
ATOM 3630 O O . GLU A 1 480 ? 55.566 3.805 0.198 1.00 23.09 477 GLU A O 1
ATOM 3633 N N . VAL A 1 481 ? 53.521 4.575 -0.352 1.00 17.68 478 VAL A N 1
ATOM 3634 C CA . VAL A 1 481 ? 52.821 3.349 0.052 1.00 20.62 478 VAL A CA 1
ATOM 3635 C C . VAL A 1 481 ? 52.434 2.514 -1.176 1.00 17.91 478 VAL A C 1
ATOM 3636 O O . VAL A 1 481 ? 52.799 1.352 -1.286 1.00 17.66 478 VAL A O 1
ATOM 3640 N N . TRP A 1 482 ? 51.683 3.134 -2.085 1.00 15.73 479 TRP A N 1
ATOM 3641 C CA . TRP A 1 482 ? 51.273 2.516 -3.345 1.00 16.37 479 TRP A CA 1
ATOM 3642 C C . TRP A 1 482 ? 51.814 3.306 -4.540 1.00 16.34 479 TRP A C 1
ATOM 3643 O O . TRP A 1 482 ? 51.262 4.340 -4.898 1.00 18.85 479 TRP A O 1
ATOM 3654 N N . SER A 1 483 ? 52.874 2.820 -5.173 1.00 15.28 480 SER A N 1
ATOM 3655 C CA . SER A 1 483 ? 53.543 3.601 -6.208 1.00 16.21 480 SER A CA 1
ATOM 3656 C C . SER A 1 483 ? 52.772 3.732 -7.524 1.00 18.89 480 SER A C 1
ATOM 3657 O O . SER A 1 483 ? 52.979 4.700 -8.262 1.00 18.81 480 SER A O 1
ATOM 3660 N N . TRP A 1 484 ? 51.894 2.772 -7.819 1.00 15.58 481 TRP A N 1
ATOM 3661 C CA . TRP A 1 484 ? 51.355 2.607 -9.179 1.00 15.95 481 TRP A CA 1
ATOM 3662 C C . TRP A 1 484 ? 49.983 3.250 -9.418 1.00 16.70 481 TRP A C 1
ATOM 3663 O O . TRP A 1 484 ? 49.487 3.245 -10.548 1.00 15.38 481 TRP A O 1
ATOM 3674 N N . THR A 1 485 ? 49.367 3.777 -8.363 1.00 15.34 482 THR A N 1
ATOM 3675 C CA . THR A 1 485 ? 48.019 4.336 -8.464 1.00 13.83 482 THR A CA 1
ATOM 3676 C C . THR A 1 485 ? 47.815 5.498 -7.505 1.00 14.85 482 THR A C 1
ATOM 3677 O O . THR A 1 485 ? 48.374 5.507 -6.405 1.00 15.04 482 THR A O 1
ATOM 3681 N N . PRO A 1 486 ? 47.013 6.494 -7.926 1.00 13.80 483 PRO A N 1
ATOM 3682 C CA . PRO A 1 486 ? 46.656 7.606 -7.042 1.00 12.65 483 PRO A CA 1
ATOM 3683 C C . PRO A 1 486 ? 45.413 7.286 -6.241 1.00 11.72 483 PRO A C 1
ATOM 3684 O O . PRO A 1 486 ? 45.024 8.064 -5.360 1.00 11.53 483 PRO A O 1
ATOM 3688 N N . TYR A 1 487 ? 44.790 6.147 -6.525 1.00 13.40 484 TYR A N 1
ATOM 3689 C CA . TYR A 1 487 ? 43.529 5.827 -5.853 1.00 11.96 484 TYR A CA 1
ATOM 3690 C C . TYR A 1 487 ? 43.778 5.363 -4.424 1.00 10.75 484 TYR A C 1
ATOM 3691 O O . TYR A 1 487 ? 44.700 4.591 -4.148 1.00 10.22 484 TYR A O 1
ATOM 3700 N N . LEU A 1 488 ? 42.957 5.889 -3.519 1.00 11.26 485 LEU A N 1
ATOM 3701 C CA . LEU A 1 488 ? 43.042 5.622 -2.089 1.00 9.38 485 LEU A CA 1
ATOM 3702 C C . LEU A 1 488 ? 42.181 4.419 -1.682 1.00 11.57 485 LEU A C 1
ATOM 3703 O O . LEU A 1 488 ? 41.443 3.860 -2.504 1.00 13.61 485 LEU A O 1
ATOM 3708 N N . ASN A 1 489 ? 42.252 4.043 -0.407 1.00 9.90 486 ASN A N 1
ATOM 3709 C CA . ASN A 1 489 ? 41.546 2.857 0.089 1.00 10.63 486 ASN A CA 1
ATOM 3710 C C . ASN A 1 489 ? 40.425 3.207 1.058 1.00 13.50 486 ASN A C 1
ATOM 3711 O O . ASN A 1 489 ? 40.621 3.970 2.005 1.00 13.19 486 ASN A O 1
ATOM 3716 N N . TYR A 1 490 ? 39.245 2.640 0.825 1.00 11.43 487 TYR A N 1
ATOM 3717 C CA . TYR A 1 490 ? 38.100 2.857 1.712 1.00 12.75 487 TYR A CA 1
ATOM 3718 C C . TYR A 1 490 ? 38.424 2.619 3.191 1.00 12.56 487 TYR A C 1
ATOM 3719 O O . TYR A 1 490 ? 39.143 1.678 3.536 1.00 12.56 487 TYR A O 1
ATOM 3728 N N . ASP A 1 491 ? 37.901 3.509 4.034 1.00 12.06 488 ASP A N 1
ATOM 3729 C CA . ASP A 1 491 ? 37.956 3.423 5.496 1.00 12.99 488 ASP A CA 1
ATOM 3730 C C . ASP A 1 491 ? 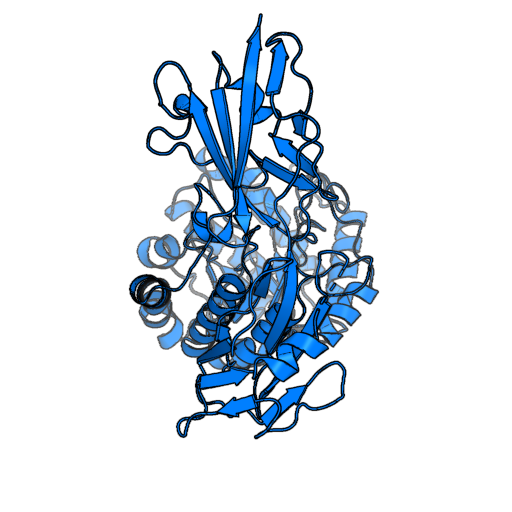39.331 3.844 6.028 1.00 13.79 488 ASP A C 1
ATOM 3731 O O . ASP A 1 491 ? 39.399 4.748 6.845 1.00 15.57 488 ASP A O 1
ATOM 3736 N N . GLU A 1 492 ? 40.420 3.218 5.579 1.00 11.97 489 GLU A N 1
ATOM 3737 C CA . GLU A 1 492 ? 41.721 3.626 6.116 1.00 12.86 489 GLU A CA 1
ATOM 3738 C C . GLU A 1 492 ? 42.139 4.996 5.571 1.00 10.62 489 GLU A C 1
ATOM 3739 O O . GLU A 1 492 ? 42.820 5.750 6.273 1.00 13.08 489 GLU A O 1
ATOM 3745 N N . ASP A 1 493 ? 41.688 5.343 4.362 1.00 10.14 490 ASP A N 1
ATOM 3746 C CA . ASP A 1 493 ? 42.036 6.630 3.753 1.00 9.52 490 ASP A CA 1
ATOM 3747 C C . ASP A 1 493 ? 40.870 7.611 3.651 1.00 9.99 490 ASP A C 1
ATOM 3748 O O . ASP A 1 493 ? 41.076 8.825 3.670 1.00 13.12 490 ASP A O 1
ATOM 3753 N N . PHE A 1 494 ? 39.646 7.106 3.488 1.00 10.73 491 PHE A N 1
ATOM 3754 C CA . PHE A 1 494 ? 38.517 8.018 3.293 1.00 11.55 491 PHE A CA 1
ATOM 3755 C C . PHE A 1 494 ? 37.201 7.413 3.729 1.00 10.27 491 PHE A C 1
ATOM 3756 O O . PHE A 1 494 ? 37.065 6.197 3.842 1.00 11.66 491 PHE A O 1
ATOM 3764 N N . TYR A 1 495 ? 36.219 8.273 3.953 1.00 11.38 492 TYR A N 1
ATOM 3765 C CA . TYR A 1 495 ? 34.857 7.801 4.192 1.00 13.46 492 TYR A CA 1
ATOM 3766 C C . TYR A 1 495 ? 33.846 8.913 3.985 1.00 15.41 492 TYR A C 1
ATOM 3767 O O . TYR A 1 495 ? 34.202 10.098 3.900 1.00 13.35 492 TYR A O 1
ATOM 3776 N N . GLU A 1 496 ? 32.588 8.498 3.863 1.00 15.03 493 GLU A N 1
ATOM 3777 C CA . GLU A 1 496 ? 31.440 9.393 3.892 1.00 16.93 493 GLU A CA 1
ATOM 3778 C C . GLU A 1 496 ? 30.687 9.178 5.199 1.00 16.00 493 GLU A C 1
ATOM 3779 O O . GLU A 1 496 ? 30.504 8.039 5.633 1.00 15.89 493 GLU A O 1
ATOM 3785 N N . LYS A 1 497 ? 30.251 10.259 5.838 1.00 15.57 494 LYS A N 1
ATOM 3786 C CA . LYS A 1 497 ? 29.409 10.119 7.025 1.00 17.63 494 LYS A CA 1
ATOM 3787 C C . LYS A 1 497 ? 28.408 11.255 7.125 1.00 17.90 494 LYS A C 1
ATOM 3788 O O . LYS A 1 497 ? 28.780 12.431 7.079 1.00 18.19 494 LYS A O 1
ATOM 3794 N N . ASP A 1 498 ? 27.133 10.886 7.256 1.00 19.50 495 ASP A N 1
ATOM 3795 C CA . ASP A 1 498 ? 26.051 11.862 7.373 1.00 21.05 495 ASP A CA 1
ATOM 3796 C C . ASP A 1 498 ? 26.117 12.947 6.288 1.00 18.61 495 ASP A C 1
ATOM 3797 O O . ASP A 1 498 ? 25.889 14.132 6.557 1.00 18.91 495 ASP A O 1
ATOM 3802 N N . GLY A 1 499 ? 26.437 12.525 5.068 1.00 14.77 496 GLY A N 1
ATOM 3803 C CA . GLY A 1 499 ? 26.395 13.405 3.912 1.00 16.59 496 GLY A CA 1
ATOM 3804 C C . GLY A 1 499 ? 27.646 14.242 3.671 1.00 17.20 496 GLY A C 1
ATOM 3805 O O . GLY A 1 499 ? 27.718 14.964 2.674 1.00 17.45 496 GLY A O 1
ATOM 3806 N N . ASP A 1 500 ? 28.617 14.158 4.581 1.00 14.67 497 ASP A N 1
ATOM 3807 C CA . ASP A 1 500 ? 29.888 14.858 4.430 1.00 13.67 497 ASP A CA 1
ATOM 3808 C C . ASP A 1 500 ? 31.023 13.903 4.022 1.00 14.97 497 ASP A C 1
ATOM 3809 O O . ASP A 1 500 ? 30.976 12.699 4.281 1.00 11.55 497 ASP A O 1
ATOM 3814 N N . LEU A 1 501 ? 32.035 14.456 3.369 1.00 12.19 498 LEU A N 1
ATOM 3815 C CA . LEU A 1 501 ? 33.181 13.692 2.917 1.00 13.06 498 LEU A CA 1
ATOM 3816 C C . LEU A 1 501 ? 34.355 13.877 3.872 1.00 11.54 498 LEU A C 1
ATOM 3817 O O . LEU A 1 501 ? 34.543 14.966 4.424 1.00 12.79 498 LEU A O 1
ATOM 3822 N N . TYR A 1 502 ? 35.158 12.827 4.042 1.00 10.56 499 TYR A N 1
ATOM 3823 C CA . TYR A 1 502 ? 36.271 12.862 4.988 1.00 11.46 499 TYR A CA 1
ATOM 3824 C C . TYR A 1 502 ? 37.531 12.259 4.386 1.00 12.45 499 TYR A C 1
ATOM 3825 O O . TYR A 1 502 ? 37.473 11.214 3.738 1.00 11.51 499 TYR A O 1
ATOM 3834 N N . LEU A 1 503 ? 38.662 12.928 4.600 1.00 13.02 500 LEU A N 1
ATOM 3835 C CA . LEU A 1 503 ? 39.973 12.330 4.394 1.00 13.11 500 LEU A CA 1
ATOM 3836 C C . LEU A 1 503 ? 40.585 11.973 5.739 1.00 12.91 500 LEU A C 1
ATOM 3837 O O . LEU A 1 503 ? 40.650 12.809 6.653 1.00 13.44 500 LEU A O 1
ATOM 3842 N N . LYS A 1 504 ? 41.049 10.740 5.853 1.00 12.38 501 LYS A N 1
ATOM 3843 C CA . LYS A 1 504 ? 41.612 10.266 7.104 1.00 11.41 501 LYS A CA 1
ATOM 3844 C C . LYS A 1 504 ? 42.937 10.956 7.425 1.00 11.98 501 LYS A C 1
ATOM 3845 O O . LYS A 1 504 ? 43.694 11.336 6.531 1.00 11.04 501 LYS A O 1
ATOM 3851 N N . GLU A 1 505 ? 43.180 11.137 8.717 1.00 14.10 502 GLU A N 1
ATOM 3852 C CA . GLU A 1 505 ? 44.434 11.702 9.213 1.00 11.07 502 GLU A CA 1
ATOM 3853 C C . GLU A 1 505 ? 45.654 11.069 8.532 1.00 14.18 502 GLU A C 1
ATOM 3854 O O . GLU A 1 505 ? 46.601 11.760 8.164 1.00 15.12 502 GLU A O 1
ATOM 3860 N N . ARG A 1 506 ? 45.609 9.750 8.379 1.00 14.08 503 ARG A N 1
ATOM 3861 C CA . ARG A 1 506 ? 46.638 8.992 7.670 1.00 14.37 503 ARG A CA 1
ATOM 3862 C C . ARG A 1 506 ? 47.068 9.650 6.357 1.00 13.81 503 ARG A C 1
ATOM 3863 O O . ARG A 1 506 ? 48.264 9.777 6.079 1.00 13.03 503 ARG A O 1
ATOM 3871 N N . VAL A 1 507 ? 46.088 10.062 5.554 1.00 12.53 504 VAL A N 1
ATOM 3872 C CA . VAL A 1 507 ? 46.376 10.665 4.259 1.00 13.02 504 VAL A CA 1
ATOM 3873 C C . VAL A 1 507 ? 47.023 12.036 4.431 1.00 14.01 504 VAL A C 1
ATOM 3874 O O . VAL A 1 507 ? 47.979 12.380 3.728 1.00 16.67 504 VAL A O 1
ATOM 3878 N N . LEU A 1 508 ? 46.492 12.809 5.369 1.00 12.40 505 LEU A N 1
ATOM 3879 C CA . LEU A 1 508 ? 46.980 14.158 5.621 1.00 12.87 505 LEU A CA 1
ATOM 3880 C C . LEU A 1 508 ? 48.469 14.138 5.977 1.00 16.76 505 LEU A C 1
ATOM 3881 O O . LEU A 1 508 ? 49.237 15.018 5.564 1.00 16.54 505 LEU A O 1
ATOM 3886 N N . LYS A 1 509 ? 48.864 13.119 6.735 1.00 14.87 506 LYS A N 1
ATOM 3887 C CA . LYS A 1 509 ? 50.246 12.996 7.202 1.00 16.86 506 LYS A CA 1
ATOM 3888 C C . LYS A 1 509 ? 51.228 12.680 6.065 1.00 18.27 506 LYS A C 1
ATOM 3889 O O . LYS A 1 509 ? 52.431 12.894 6.209 1.00 19.99 506 LYS A O 1
ATOM 3893 N N . TYR A 1 510 ? 50.726 12.181 4.939 1.00 16.82 507 TYR A N 1
ATOM 3894 C CA . TYR A 1 510 ? 51.601 11.905 3.803 1.00 17.85 507 TYR A CA 1
ATOM 3895 C C . TYR A 1 510 ? 51.796 13.124 2.901 1.00 19.31 507 TYR A C 1
ATOM 3896 O O . TYR A 1 510 ? 52.683 13.121 2.040 1.00 18.74 507 TYR A O 1
ATOM 3905 N N . LEU A 1 511 ? 50.986 14.162 3.094 1.00 18.30 508 LEU A N 1
ATOM 3906 C CA . LEU A 1 511 ? 51.046 15.352 2.240 1.00 18.96 508 LEU A CA 1
ATOM 3907 C C . LEU A 1 511 ? 52.363 16.131 2.394 1.00 22.96 508 LEU A C 1
ATOM 3908 O O . LEU A 1 511 ? 52.794 16.435 3.510 1.00 25.54 508 LEU A O 1
ATOM 3913 N N . LYS A 1 512 ? 52.992 16.459 1.265 1.00 23.29 509 LYS A N 1
ATOM 3914 C CA . LYS A 1 512 ? 54.272 17.161 1.258 1.00 26.80 509 LYS A CA 1
ATOM 3915 C C . LYS A 1 512 ? 54.148 18.532 0.615 1.00 27.55 509 LYS A C 1
ATOM 3916 O O . LYS A 1 512 ? 54.888 19.463 0.952 1.00 28.57 509 LYS A O 1
ATOM 3919 N N . SER A 1 513 ? 53.230 18.642 -0.339 1.00 26.22 510 SER A N 1
ATOM 3920 C CA . SER A 1 513 ? 53.010 19.899 -1.048 1.00 29.67 510 SER A CA 1
ATOM 3921 C C . SER A 1 513 ? 51.573 19.926 -1.549 1.00 27.57 510 SER A C 1
ATOM 3922 O O . SER A 1 513 ? 50.840 18.957 -1.364 1.00 26.37 510 SER A O 1
ATOM 3925 N N . ASP A 1 514 ? 51.168 21.030 -2.171 1.00 26.94 511 ASP A N 1
ATOM 3926 C CA . ASP A 1 514 ? 49.783 21.192 -2.605 1.00 25.00 511 ASP A CA 1
ATOM 3927 C C . ASP A 1 514 ? 49.284 20.011 -3.466 1.00 23.27 511 ASP A C 1
ATOM 3928 O O . ASP A 1 514 ? 49.947 19.575 -4.410 1.00 21.40 511 ASP A O 1
ATOM 3933 N N . SER A 1 515 ? 48.118 19.485 -3.110 1.00 21.20 512 SER A N 1
ATOM 3934 C CA . SER A 1 515 ? 47.586 18.270 -3.739 1.00 19.59 512 SER A CA 1
ATOM 3935 C C . SER A 1 515 ? 46.114 18.428 -4.083 1.00 19.12 512 SER A C 1
ATOM 3936 O O . SER A 1 515 ? 45.417 19.287 -3.527 1.00 21.23 512 SER A O 1
ATOM 3939 N N . THR A 1 516 ? 45.653 17.597 -5.012 1.00 18.17 513 THR A N 1
ATOM 3940 C CA . THR A 1 516 ? 44.279 17.636 -5.476 1.00 16.97 513 THR A CA 1
ATOM 3941 C C . THR A 1 516 ? 43.644 16.268 -5.261 1.00 15.72 513 THR A C 1
ATOM 3942 O O . THR A 1 516 ? 44.192 15.253 -5.698 1.00 14.63 513 THR A O 1
ATOM 3946 N N . PHE A 1 517 ? 42.507 16.247 -4.569 1.00 12.31 514 PHE A N 1
ATOM 3947 C CA . PHE A 1 517 ? 41.755 15.018 -4.345 1.00 14.32 514 PHE A CA 1
ATOM 3948 C C . PHE A 1 517 ? 40.479 15.018 -5.162 1.00 17.03 514 PHE A C 1
ATOM 3949 O O . PHE A 1 517 ? 39.764 16.019 -5.207 1.00 19.80 514 PHE A O 1
ATOM 3957 N N . THR A 1 518 ? 40.215 13.902 -5.827 1.00 12.72 515 THR A N 1
ATOM 3958 C CA . THR A 1 518 ? 39.000 13.762 -6.613 1.00 13.98 515 THR A CA 1
ATOM 3959 C C . THR A 1 518 ? 38.084 12.740 -5.958 1.00 15.75 515 THR A C 1
ATOM 3960 O O . THR A 1 518 ? 38.397 11.540 -5.922 1.00 14.08 515 THR A O 1
ATOM 3964 N N . PHE A 1 519 ? 36.962 13.224 -5.430 1.00 13.11 516 PHE A N 1
ATOM 3965 C CA . PHE A 1 519 ? 35.960 12.358 -4.824 1.00 14.94 516 PHE A CA 1
ATOM 3966 C C . PHE A 1 519 ? 35.000 11.889 -5.911 1.00 15.27 516 PHE A C 1
ATOM 3967 O O . PHE A 1 519 ? 34.119 12.639 -6.323 1.00 16.34 516 PHE A O 1
ATOM 3975 N N . GLU A 1 520 ? 35.190 10.655 -6.388 1.00 11.89 517 GLU A N 1
ATOM 3976 C CA . GLU A 1 520 ? 34.365 10.125 -7.468 1.00 12.28 517 GLU A CA 1
ATOM 3977 C C . GLU A 1 520 ? 33.090 9.545 -6.873 1.00 14.17 517 GLU A C 1
ATOM 3978 O O . GLU A 1 520 ? 33.119 8.796 -5.893 1.00 12.86 517 GLU A O 1
ATOM 3984 N N . LEU A 1 521 ? 31.965 9.923 -7.466 1.00 12.65 518 LEU A N 1
ATOM 3985 C CA . LEU A 1 521 ? 30.656 9.598 -6.931 1.00 13.10 518 LEU A CA 1
ATOM 3986 C C . LEU A 1 521 ? 29.874 8.630 -7.811 1.00 14.44 518 LEU A C 1
ATOM 3987 O O . LEU A 1 521 ? 30.245 8.370 -8.956 1.00 13.69 518 LEU A O 1
ATOM 3992 N N . TRP A 1 522 ? 28.783 8.112 -7.255 1.00 14.99 519 TRP A N 1
ATOM 3993 C CA . TRP A 1 522 ? 27.710 7.494 -8.034 1.00 15.57 519 TRP A CA 1
ATOM 3994 C C . TRP A 1 522 ? 26.634 8.563 -8.240 1.00 14.74 519 TRP A C 1
ATOM 3995 O O . TRP A 1 522 ? 26.271 9.230 -7.286 1.00 18.36 519 TRP A O 1
ATOM 4006 N N . PRO A 1 523 ? 26.103 8.723 -9.470 1.00 17.42 520 PRO A N 1
ATOM 4007 C CA . PRO A 1 523 ? 26.363 7.942 -10.683 1.00 19.05 520 PRO A CA 1
ATOM 4008 C C . PRO A 1 523 ? 27.743 8.188 -11.279 1.00 18.62 520 PRO A C 1
ATOM 4009 O O . PRO A 1 523 ? 28.297 9.287 -11.143 1.00 18.21 520 PRO A O 1
ATOM 4013 N N . LYS A 1 524 ? 28.264 7.152 -11.932 1.00 16.21 521 LYS A N 1
ATOM 4014 C CA . LYS A 1 524 ? 29.559 7.176 -12.613 1.00 21.47 521 LYS A CA 1
ATOM 4015 C C . LYS A 1 524 ? 29.743 8.430 -13.447 1.00 21.23 521 LYS A C 1
ATOM 4016 O O . LYS A 1 524 ? 28.906 8.752 -14.280 1.00 22.87 521 LYS A O 1
ATOM 4022 N N . GLY A 1 525 ? 30.841 9.139 -13.213 1.00 21.09 522 GLY A N 1
ATOM 4023 C CA . GLY A 1 525 ? 31.143 10.326 -13.979 1.00 21.28 522 GLY A CA 1
ATOM 4024 C C . GLY A 1 525 ? 30.866 11.620 -13.232 1.00 20.31 522 GLY A C 1
ATOM 4025 O O . GLY A 1 525 ? 31.321 12.688 -13.650 1.00 21.79 522 GLY A O 1
ATOM 4026 N N . VAL A 1 526 ? 30.115 11.542 -12.135 1.00 16.54 523 VAL A N 1
ATOM 4027 C CA . VAL A 1 526 ? 29.954 12.708 -11.263 1.00 16.37 523 VAL A CA 1
ATOM 4028 C C . VAL A 1 526 ? 31.045 12.674 -10.189 1.00 16.41 523 VAL A C 1
ATOM 4029 O O . VAL A 1 526 ? 31.359 11.618 -9.628 1.00 16.31 523 VAL A O 1
ATOM 4033 N N . GLU A 1 527 ? 31.639 13.826 -9.912 1.00 17.70 524 GLU A N 1
ATOM 4034 C CA . GLU A 1 527 ? 32.721 13.871 -8.937 1.00 15.85 524 GLU A CA 1
ATOM 4035 C C . GLU A 1 527 ? 32.811 15.240 -8.291 1.00 15.20 524 GLU A C 1
ATOM 4036 O O . GLU A 1 527 ? 32.199 16.207 -8.768 1.00 16.65 524 GLU A O 1
ATOM 4042 N N . ALA A 1 528 ? 33.573 15.306 -7.206 1.00 13.98 525 ALA A N 1
ATOM 4043 C CA . ALA A 1 528 ? 33.819 16.547 -6.483 1.00 16.72 525 ALA A CA 1
ATOM 4044 C C . ALA A 1 528 ? 35.319 16.697 -6.245 1.00 16.18 525 ALA A C 1
ATOM 4045 O O . ALA A 1 528 ? 35.936 15.842 -5.603 1.00 15.44 525 ALA A O 1
ATOM 4047 N N . VAL A 1 529 ? 35.888 17.781 -6.768 1.00 17.93 526 VAL A N 1
ATOM 4048 C CA . VAL A 1 529 ? 37.328 18.013 -6.717 1.00 20.47 526 VAL A CA 1
ATOM 4049 C C . VAL A 1 529 ? 37.701 18.948 -5.569 1.00 21.61 526 VAL A C 1
ATOM 4050 O O . VAL A 1 529 ? 37.182 20.065 -5.460 1.00 20.75 526 VAL A O 1
ATOM 4054 N N . VAL A 1 530 ? 38.606 18.491 -4.715 1.00 20.22 527 VAL A N 1
ATOM 4055 C CA . VAL A 1 530 ? 39.011 19.258 -3.543 1.00 19.70 527 VAL A CA 1
ATOM 4056 C C . VAL A 1 530 ? 40.515 19.458 -3.558 1.00 20.99 527 VAL A C 1
ATOM 4057 O O . VAL A 1 530 ? 41.274 18.487 -3.672 1.00 19.78 527 VAL A O 1
ATOM 4061 N N . LYS A 1 531 ? 40.943 20.709 -3.434 1.00 20.23 528 LYS A N 1
ATOM 4062 C CA . LYS A 1 531 ? 42.366 21.026 -3.393 1.00 22.90 528 LYS A CA 1
ATOM 4063 C C . LYS A 1 531 ? 42.818 21.192 -1.955 1.00 21.76 528 LYS A C 1
ATOM 4064 O O . LYS A 1 531 ? 42.124 21.801 -1.150 1.00 22.32 528 LYS A O 1
ATOM 4070 N N . VAL A 1 532 ? 43.972 20.629 -1.622 1.00 21.64 529 VAL A N 1
ATOM 4071 C CA . VAL A 1 532 ? 44.493 20.772 -0.271 1.00 20.54 529 VAL A CA 1
ATOM 4072 C C . VAL A 1 532 ? 45.879 21.412 -0.324 1.00 23.21 529 VAL A C 1
ATOM 4073 O O . VAL A 1 532 ? 46.807 20.859 -0.922 1.00 24.72 529 VAL A O 1
ATOM 4077 N N . LYS A 1 533 ? 45.991 22.594 0.277 1.00 22.74 530 LYS A N 1
ATOM 4078 C CA . LYS A 1 533 ? 47.251 23.325 0.344 1.00 27.08 530 LYS A CA 1
ATOM 4079 C C . LYS A 1 533 ? 48.017 22.957 1.614 1.00 28.76 530 LYS A C 1
ATOM 4080 O O . LYS A 1 533 ? 47.424 22.742 2.674 1.00 31.01 530 LYS A O 1
ATOM 4086 N N . ILE A 1 534 ? 49.337 22.896 1.502 1.00 27.32 531 ILE A N 1
ATOM 4087 C CA . ILE A 1 534 ? 50.190 22.509 2.616 1.00 27.98 531 ILE A CA 1
ATOM 4088 C C . ILE A 1 534 ? 51.058 23.675 3.092 1.00 29.56 531 ILE A C 1
ATOM 4089 O O . ILE A 1 534 ? 51.724 24.325 2.287 1.00 31.17 531 ILE A O 1
ATOM 4094 N N . THR A 1 535 ? 51.029 23.953 4.394 1.00 28.85 532 THR A N 1
ATOM 4095 C CA . THR A 1 535 ? 51.962 24.896 5.014 1.00 28.11 532 THR A CA 1
ATOM 4096 C C . THR A 1 535 ? 52.740 24.172 6.114 1.00 29.05 532 THR A C 1
ATOM 4097 O O . THR A 1 535 ? 52.349 23.074 6.507 1.00 27.71 532 THR A O 1
ATOM 4101 N N . PRO A 1 536 ? 53.842 24.769 6.611 1.00 31.35 533 PRO A N 1
ATOM 4102 C CA . PRO A 1 536 ? 54.519 24.149 7.756 1.00 32.06 533 PRO A CA 1
ATOM 4103 C C . PRO A 1 536 ? 53.616 24.017 8.984 1.00 34.36 533 PRO A C 1
ATOM 4104 O O . PRO A 1 536 ? 52.720 24.837 9.206 1.00 34.76 533 PRO A O 1
#

B-factor: mean 21.35, std 10.05, range [6.66, 59.66]

Foldseek 3Di:
DFLQVCLQQFFAAAEPACAQQPPPGGCPDDDHHDDLCLLVLVVVLQGQAYEYEHAQPVQFDDPDLRDGHPVSLVSVVVNQVSNVVSVHLYEYEHEPCLPVPLLCCAVDVVRSLSNLLSVLLVVLLSCVPPDLSYEYEYYAQHHNHDLVSLQVSVQSSLCSQCVSDDNSVQREYEGETHGLALVRRVPSDDDHPHLRYAYEHADEPPVCCLQVFQLNQADDDPVRLVVLLVSCVVVLVPANVVGHHYENQEYAGDPRDQPQRRLVVLLSNLLSCVVSSYHYYYYDNCPQFAPSVVSHTPDSQSSQSSSQSSNNHHAKGKPPQEAEDEAPDDFFKDKIFIPQVPWAWDFKDWPNHTDDEPVQWHADPVRGMIIGGRVNLVVQAHAWAFSTKIWTDIPDGTIGIHTYTYFYAKDWPAQEAEDELVPQDWKDKTAIQRGRKAFRWKFKAAVVPRFALVCVPPVPGRTGTPPCAWDDDPRITIGTSVSVNSHDAKMKMWGAIPPGPRIRIHIYGYDD

Organism: Bacillus licheniformis (strain ATCC 14580 / DSM 13 / JCM 2505 / CCUG 7422 / NBRC 12200 / NCIMB 9375 / NCTC 10341 / NRRL NRS-1264 / Gibson 46) (NCBI:txid279010)

Secondary structure (DSSP, 8-state):
--HHHHHHHH-SEEE-TTSTTSSSSTTSSSSPSPPHHHHHHHHHHT-SEEEE----GGGB--TTT-PBPHHHHHHHHHHHHHHHTTT-EEEEE--THHHHTGGGGTT-HHHHHHHHHHHHHHHHHHTTTS-TTEEEE--SS--SS-HHHHHHHHHHHHHHHHHT-GGGGT--EEE-SGGG-HHHHHHT----S-SSEEEEEEE--SHHHHTT-TT------HHHHHHHHHHHHHHHHHTGGGT--EEEEEE--SS---HHHHHHHHHHHHHHHHHTTEEEEE---SSSSEETTTTEESSHHHHHHHHHHTTT----EEE-SEEEEETT-----EEEEEE-TT--EEEEEETTEEP-BTTTEEE-TTS-EEEE-HHHHHHH----EEEEEEEEEESSS--EEEEEEEE---EES--EEEEEGGG--SPEEE-EE-TT-EEEEEEEEETTT--BTTTTT-TT--B--BTTTEEEETTEEEE-HHHHHH--S-EEEEEEEESTT-EEEEEEEEE-

Sequence (512 aa):
ITPADLLENMSPGWNLGNTLDAVPTEGSWNNPPVREHTFDDIRDAGFKSVRIPVTWDSSHIGSAPEYPIDTDWMNRVEEVTDWALEEREFYVVLNIHHDSWLWISRMGNSQQETLDKLGKVWKQIAERFKNKSERLLFEIVNEPTGMSAYQMNLLNREMLNIIRSTGGKNGQRLVIVGGLEDNKDELLHSFEPPDDDRIVLTYHYYSSPWDYVSNWWGRTTWGSAAEISEMEEDIKPVYEKFVREGYPVIIGEYGTLGANEKHSKWLYHDTFVRLAHKYQMVPMWWDNGNDQFDRAERQWRDPVVKEIVIQAGRGVPNAIIKPADLFIKKGQSISDQTVDIQLNGNVLTGIYQKSEPLKEGSDYTVDNAGKTVSIKASCLAKLLGQPGVKAQLTFTFHKGASQVMDIILYDDPKLEKSSEFTISQSSAISGDLKIPASLNGTKLATVKGVVDSTGRPVLEEVWSWTPYLNYDEDFYEKDGDLYLKERVLKYLKSDSTFTFELWPKGVEAVVKVKITP

Nearest PDB structures (foldseek):
  4yzt-assembly1_A  TM=1.002E+00  e=0.000E+00  Bacillus licheniformis
  4yzp-assembly1_A  TM=1.001E+00  e=0.000E+00  Bacillus licheniformis
  5xrc-assembly2_C  TM=8.968E-01  e=8.564E-53  Bacillus sp. BG-CS10
  4v2x-assembly1_A  TM=8.745E-01  e=1.512E-53  Halalkalibacterium halodurans
  3zmr-assembly2_B  TM=9.135E-01  e=7.903E-25  Bacteroides ovatus

Radius of gyration: 25.28 Å; Cα contacts (8 Å, |Δi|>4): 1130; chains: 1; bounding box: 60×64×60 Å

InterPro domains:
  IPR001547 Glycoside hydrolase, family 5 [PF00150] (70-333)
  IPR005102 Carbohydrate binding X2 domain [PF03442] (368-452)
  IPR013783 Immunoglobulin-like fold [G3DSA:2.60.40.10] (360-458)
  IPR014756 Immunoglobulin E-set [SSF81296] (358-461)
  IPR016282 Glycoside hydrolase, family 5, endoglucanase B [PIRSF001043] (7-560)
  IPR017853 Glycoside hydrolase superfamily [SSF51445] (18-355)
  IPR018087 Glycoside hydrolase, family 5, conserved site [PS00659] (179-188)
  IPR050386 Glycosyl Hydrolase 5 (Cellulase A) [PTHR31297] (15-343)

CATH classification: 3.20.20.80

Solvent-accessible surface area: 20906 Å² total; per-residue (Å²): 92,70,11,52,67,3,17,117,52,0,1,0,0,0,0,0,0,25,0,0,0,0,39,80,54,19,30,48,96,67,9,86,70,7,144,67,44,2,0,46,15,0,108,122,11,18,8,57,0,0,1,0,0,0,2,0,47,61,22,23,32,90,63,95,110,29,74,14,70,90,110,16,11,70,48,0,39,76,0,0,45,44,0,28,104,22,110,4,26,0,1,0,0,0,4,32,0,2,132,57,22,0,34,66,0,47,141,37,63,140,117,9,27,56,41,0,6,59,0,0,90,51,0,0,90,83,0,50,120,39,57,105,84,0,0,0,4,1,7,6,67,2,42,41,17,58,34,159,22,4,27,29,0,1,105,65,2,6,75,37,0,43,97,18,23,59,91,0,23,112,4,7,0,2,2,6,2,28,97,2,57,31,64,52,0,14,143,42,5,110,39,15,158,31,135,43,6,0,0,2,0,18,9,35,47,28,114,25,1,0,8,6,49,61,23,81,25,70,10,25,60,87,57,30,63,61,101,5,38,100,42,0,75,46,0,49,62,97,7,4,142,122,43,60,8,1,2,0,2,12,0,0,3,43,17,9,73,39,44,24,2,26,2,10,0,0,0,10,0,0,69,16,0,48,122,17,55,0,0,0,0,0,27,0,32,5,81,43,3,3,31,24,94,115,112,116,29,112,15,76,14,0,23,64,0,0,10,51,0,1,94,35,41,50,0,0,2,0,122,38,2,29,13,38,10,74,96,83,88,104,66,81,78,46,71,0,76,8,82,33,42,81,17,96,31,78,9,1,67,65,98,102,61,91,21,52,120,50,76,40,12,49,46,61,119,61,20,109,42,0,25,0,48,27,84,11,4,53,87,22,55,78,136,39,21,78,70,9,90,0,34,0,33,16,132,127,19,7,44,0,31,0,9,0,1,16,24,44,85,26,56,40,98,112,56,92,14,84,16,35,87,103,72,41,105,34,56,26,105,0,54,20,59,12,45,19,7,66,10,7,4,0,62,0,37,26,65,96,86,47,65,18,10,3,74,122,48,48,79,159,15,36,52,1,0,76,82,60,0,1,46,68,118,131,28,24,0,34,0,64,61,79,0,7,99,79,5,105,43,53,1,24,0,13,0,28,2,30,22,166,67,32,86,9,70,0,83,0,52,26,56,130